Protein AF-A0A267DVV2-F1 (afdb_monomer_lite)

InterPro domains:
  IPR016187 C-type lectin fold [SSF56436] (43-127)

pLDDT: mean 76.71, std 17.03, range [26.08, 95.25]

Structure (mmCIF, N/CA/C/O backbone):
data_AF-A0A267DVV2-F1
#
_entry.id   AF-A0A267DVV2-F1
#
loop_
_atom_site.group_PDB
_atom_site.id
_atom_site.type_symbol
_atom_site.label_atom_id
_atom_site.label_alt_id
_atom_site.label_comp_id
_atom_site.label_asym_id
_atom_site.label_entity_id
_atom_site.label_seq_id
_atom_site.pdbx_PDB_ins_code
_atom_site.Cartn_x
_atom_site.Cartn_y
_atom_site.Cartn_z
_atom_site.occupancy
_atom_site.B_iso_or_equiv
_atom_site.auth_seq_id
_atom_site.auth_comp_id
_atom_site.auth_asym_id
_atom_site.auth_atom_id
_atom_site.pdbx_PDB_model_num
ATOM 1 N N . MET A 1 1 ? 58.846 15.904 -3.031 1.00 44.50 1 MET A N 1
ATOM 2 C CA . MET A 1 1 ? 57.639 16.297 -3.802 1.00 44.50 1 MET A CA 1
ATOM 3 C C . MET A 1 1 ? 57.512 15.562 -5.152 1.00 44.50 1 MET A C 1
ATOM 5 O O . MET A 1 1 ? 57.112 16.162 -6.137 1.00 44.50 1 MET A O 1
ATOM 9 N N . ALA A 1 2 ? 57.778 14.248 -5.209 1.00 34.03 2 ALA A N 1
ATOM 10 C CA . ALA A 1 2 ? 57.555 13.428 -6.416 1.00 34.03 2 ALA A CA 1
ATOM 11 C C . ALA A 1 2 ? 56.717 12.156 -6.153 1.00 34.03 2 ALA A C 1
ATOM 13 O O . ALA A 1 2 ? 56.188 11.567 -7.086 1.00 34.03 2 ALA A O 1
ATOM 14 N N . SER A 1 3 ? 56.510 11.773 -4.887 1.00 35.72 3 SER A N 1
ATOM 15 C CA . SER A 1 3 ? 55.808 10.529 -4.520 1.00 35.72 3 SER A CA 1
ATOM 16 C C . SER A 1 3 ? 54.272 10.660 -4.464 1.00 35.72 3 SER A C 1
ATOM 18 O O . SER A 1 3 ? 53.544 9.681 -4.557 1.00 35.72 3 SER A O 1
ATOM 20 N N . MET A 1 4 ? 53.743 11.887 -4.391 1.00 30.11 4 MET A N 1
ATOM 21 C CA . MET A 1 4 ? 52.300 12.133 -4.227 1.00 30.11 4 MET A CA 1
ATOM 22 C C . MET A 1 4 ? 51.539 12.239 -5.565 1.00 30.11 4 MET A C 1
ATOM 24 O O . MET A 1 4 ? 50.318 12.128 -5.593 1.00 30.11 4 MET A O 1
ATOM 28 N N . ARG A 1 5 ? 52.253 12.400 -6.693 1.00 34.22 5 ARG A N 1
ATOM 29 C CA . ARG A 1 5 ? 51.658 12.421 -8.044 1.00 34.22 5 ARG A CA 1
ATOM 30 C C . ARG A 1 5 ? 51.473 11.024 -8.652 1.00 34.22 5 ARG A C 1
ATOM 32 O O . ARG A 1 5 ? 50.568 10.858 -9.461 1.00 34.22 5 ARG A O 1
ATOM 39 N N . LEU A 1 6 ? 52.251 10.018 -8.234 1.00 32.50 6 LEU A N 1
ATOM 40 C CA . LEU A 1 6 ? 52.064 8.638 -8.710 1.00 32.50 6 LEU A CA 1
ATOM 41 C C . LEU A 1 6 ? 50.857 7.940 -8.060 1.00 32.50 6 LEU A C 1
ATOM 43 O O . LEU A 1 6 ? 50.183 7.162 -8.729 1.00 32.50 6 LEU A O 1
ATOM 47 N N . LEU A 1 7 ? 50.522 8.261 -6.803 1.00 32.09 7 LEU A N 1
ATOM 48 C CA . LEU A 1 7 ? 49.340 7.683 -6.149 1.00 32.09 7 LEU A CA 1
ATOM 49 C C . LEU A 1 7 ? 48.015 8.194 -6.743 1.00 32.09 7 LEU A C 1
ATOM 51 O O . LEU A 1 7 ? 47.062 7.428 -6.846 1.00 32.09 7 LEU A O 1
ATOM 55 N N . LEU A 1 8 ? 47.953 9.449 -7.203 1.00 31.69 8 LEU A N 1
ATOM 56 C CA . LEU A 1 8 ? 46.756 9.994 -7.864 1.00 31.69 8 LEU A CA 1
ATOM 57 C C . LEU A 1 8 ? 46.535 9.426 -9.278 1.00 31.69 8 LEU A C 1
ATOM 59 O O . LEU A 1 8 ? 45.392 9.291 -9.705 1.00 31.69 8 LEU A O 1
ATOM 63 N N . LEU A 1 9 ? 47.599 9.027 -9.981 1.00 32.06 9 LEU A N 1
ATOM 64 C CA . LEU A 1 9 ? 47.494 8.337 -11.274 1.00 32.06 9 LEU A CA 1
ATOM 65 C C . LEU A 1 9 ? 47.150 6.846 -11.114 1.00 32.06 9 LEU A C 1
ATOM 67 O O . LEU A 1 9 ? 46.405 6.309 -11.930 1.00 32.06 9 LEU A O 1
ATOM 71 N N . ALA A 1 10 ? 47.591 6.196 -10.031 1.00 29.75 10 ALA A N 1
ATOM 72 C CA . ALA A 1 10 ? 47.191 4.823 -9.713 1.00 29.75 10 ALA A CA 1
ATOM 73 C C . ALA A 1 10 ? 45.714 4.721 -9.274 1.00 29.75 10 ALA A C 1
ATOM 75 O O . ALA A 1 10 ? 45.024 3.780 -9.665 1.00 29.75 10 ALA A O 1
ATOM 76 N N . PHE A 1 11 ? 45.184 5.717 -8.552 1.00 30.03 11 PHE A N 1
ATOM 77 C CA . PHE A 1 11 ? 43.756 5.761 -8.200 1.00 30.03 11 PHE A CA 1
ATOM 78 C C . PHE A 1 11 ? 42.844 6.180 -9.366 1.00 30.03 11 PHE A C 1
ATOM 80 O O . PHE A 1 11 ? 41.713 5.702 -9.442 1.00 30.03 11 PHE A O 1
ATOM 87 N N . MET A 1 12 ? 43.323 6.986 -10.324 1.00 29.55 12 MET A N 1
ATOM 88 C CA . MET A 1 12 ? 42.566 7.262 -11.557 1.00 29.55 12 MET A CA 1
ATOM 89 C C . MET A 1 12 ? 42.614 6.107 -12.575 1.00 29.55 12 MET A C 1
ATOM 91 O O . MET A 1 12 ? 41.682 5.955 -13.359 1.00 29.55 12 MET A O 1
ATOM 95 N N . GLY A 1 13 ? 43.638 5.245 -12.526 1.00 26.59 13 GLY A N 1
ATOM 96 C CA . GLY A 1 13 ? 43.715 4.027 -13.344 1.00 26.59 13 GLY A CA 1
ATOM 97 C C . GLY A 1 13 ? 42.830 2.872 -12.851 1.00 26.59 13 GLY A C 1
ATOM 98 O O . GLY A 1 13 ? 42.337 2.095 -13.665 1.00 26.59 13 GLY A O 1
ATOM 99 N N . LEU A 1 14 ? 42.566 2.776 -11.542 1.00 27.45 14 LEU A N 1
ATOM 100 C CA . LEU A 1 14 ? 41.703 1.729 -10.968 1.00 27.45 14 LEU A CA 1
ATOM 101 C C . LEU A 1 14 ? 40.211 2.101 -10.893 1.00 27.45 14 LEU A C 1
ATOM 103 O O . LEU A 1 14 ? 39.373 1.204 -10.829 1.00 27.45 14 LEU A O 1
ATOM 107 N N . ALA A 1 15 ? 39.850 3.385 -10.984 1.00 27.53 15 ALA A N 1
ATOM 108 C CA . ALA A 1 15 ? 38.449 3.813 -11.091 1.00 27.53 15 ALA A CA 1
ATOM 109 C C . ALA A 1 15 ? 37.866 3.678 -12.518 1.00 27.53 15 ALA A C 1
ATOM 111 O O . ALA A 1 15 ? 36.651 3.737 -12.693 1.00 27.53 15 ALA A O 1
ATOM 112 N N . CYS A 1 16 ? 38.706 3.437 -13.533 1.00 27.11 16 CYS A N 1
ATOM 113 C CA . CYS A 1 16 ? 38.286 3.260 -14.930 1.00 27.11 16 CYS A CA 1
ATOM 114 C C . CYS A 1 16 ? 38.034 1.799 -15.351 1.00 27.11 16 CYS A C 1
ATOM 116 O O . CYS A 1 16 ? 37.677 1.560 -16.502 1.00 27.11 16 CYS A O 1
ATOM 118 N N . HIS A 1 17 ? 38.154 0.819 -14.447 1.00 26.33 17 HIS A N 1
ATOM 119 C CA . HIS A 1 17 ? 37.992 -0.606 -14.783 1.00 26.33 17 HIS A CA 1
ATOM 120 C C . HIS A 1 17 ? 36.815 -1.332 -14.112 1.00 26.33 17 HIS A C 1
ATOM 122 O O . HIS A 1 17 ? 36.751 -2.559 -14.141 1.00 26.33 17 HIS A O 1
ATOM 128 N N . LEU A 1 18 ? 35.814 -0.600 -13.615 1.00 28.02 18 LEU A N 1
ATOM 129 C CA . LEU A 1 18 ? 34.524 -1.183 -13.211 1.00 28.02 18 LEU A CA 1
ATOM 130 C C . LEU A 1 18 ? 33.307 -0.567 -13.919 1.00 28.02 18 LEU A C 1
ATOM 132 O O . LEU A 1 18 ? 32.179 -0.741 -13.472 1.00 28.02 18 LEU A O 1
ATOM 136 N N . VAL A 1 19 ? 33.495 0.031 -15.101 1.00 31.83 19 VAL A N 1
ATOM 137 C CA . VAL A 1 19 ? 32.440 0.004 -16.131 1.00 31.83 19 VAL A CA 1
ATOM 138 C C . VAL A 1 19 ? 32.555 -1.349 -16.828 1.00 31.83 19 VAL A C 1
ATOM 140 O O . VAL A 1 19 ? 33.093 -1.475 -17.926 1.00 31.83 19 VAL A O 1
ATOM 143 N N . ARG A 1 20 ? 32.132 -2.411 -16.136 1.00 31.78 20 ARG A N 1
ATOM 144 C CA . ARG A 1 20 ? 31.972 -3.722 -16.760 1.00 31.78 20 ARG A CA 1
ATOM 145 C C . ARG A 1 20 ? 30.862 -3.577 -17.803 1.00 31.78 20 ARG A C 1
ATOM 147 O O . ARG A 1 20 ? 29.699 -3.489 -17.443 1.00 31.78 20 ARG A O 1
ATOM 154 N N . ALA A 1 21 ? 31.288 -3.464 -19.061 1.00 33.81 21 ALA A N 1
ATOM 155 C CA . ALA A 1 21 ? 30.552 -3.656 -20.308 1.00 33.81 21 ALA A CA 1
ATOM 156 C C . ALA A 1 21 ? 29.060 -3.272 -20.287 1.00 33.81 21 ALA A C 1
ATOM 158 O O . ALA A 1 21 ? 28.194 -4.065 -19.930 1.00 33.81 21 ALA A O 1
ATOM 159 N N . ALA A 1 22 ? 28.759 -2.085 -20.808 1.00 39.34 22 ALA A N 1
ATOM 160 C CA . ALA A 1 22 ? 27.415 -1.628 -21.151 1.00 39.34 22 ALA A CA 1
ATOM 161 C C . ALA A 1 22 ? 26.752 -2.412 -22.321 1.00 39.34 22 ALA A C 1
ATOM 163 O O . ALA A 1 22 ? 26.030 -1.805 -23.106 1.00 39.34 22 ALA A O 1
ATOM 164 N N . SER A 1 23 ? 27.010 -3.717 -22.510 1.00 49.44 23 SER A N 1
ATOM 165 C CA . SER A 1 23 ? 26.750 -4.371 -23.809 1.00 49.44 23 SER A CA 1
ATOM 166 C C . SER A 1 23 ? 26.154 -5.784 -23.833 1.00 49.44 23 SER A C 1
ATOM 168 O O . SER A 1 23 ? 25.870 -6.238 -24.934 1.00 49.44 23 SER A O 1
ATOM 170 N N . SER A 1 24 ? 25.937 -6.505 -22.722 1.00 57.28 24 SER A N 1
ATOM 171 C CA . SER A 1 24 ? 25.270 -7.831 -22.809 1.00 57.28 24 SER A CA 1
ATOM 172 C C . SER A 1 24 ? 23.741 -7.762 -22.727 1.00 57.28 24 SER A C 1
ATOM 174 O O . SER A 1 24 ? 23.053 -8.609 -23.294 1.00 57.28 24 SER A O 1
ATOM 176 N N . SER A 1 25 ? 23.214 -6.746 -22.044 1.00 69.56 25 SER A N 1
ATOM 177 C CA . SER A 1 25 ? 21.783 -6.590 -21.755 1.00 69.56 25 SER A CA 1
ATOM 178 C C . SER A 1 25 ? 21.003 -5.972 -22.914 1.00 69.56 25 SER A C 1
ATOM 180 O O . SER A 1 25 ? 19.873 -6.368 -23.190 1.00 69.56 25 SER A O 1
ATOM 182 N N . CYS A 1 26 ? 21.618 -4.996 -23.586 1.00 79.81 26 CYS A N 1
ATOM 183 C CA . CYS A 1 26 ? 21.027 -4.252 -24.691 1.00 79.81 26 CYS A CA 1
ATOM 184 C C . CYS A 1 26 ? 21.360 -4.890 -26.036 1.00 79.81 26 CYS A C 1
ATOM 186 O O . CYS A 1 26 ? 22.503 -5.271 -26.281 1.00 79.81 26 CYS A O 1
ATOM 188 N N . LEU A 1 27 ? 20.398 -4.866 -26.956 1.00 84.88 27 LEU A N 1
ATOM 189 C CA . LEU A 1 27 ? 20.648 -5.182 -28.361 1.00 84.88 27 LEU A CA 1
ATOM 190 C C . LEU A 1 27 ? 21.655 -4.204 -28.953 1.00 84.88 27 LEU A C 1
ATOM 192 O O . LEU A 1 27 ? 21.537 -3.003 -28.717 1.00 84.88 27 LEU A O 1
ATOM 196 N N . SER A 1 28 ? 22.611 -4.694 -29.746 1.00 85.75 28 SER A N 1
ATOM 197 C CA . SER A 1 28 ? 23.637 -3.848 -30.373 1.00 85.75 28 SER A CA 1
ATOM 198 C C . SER A 1 28 ? 23.001 -2.677 -31.124 1.00 85.75 28 SER A C 1
ATOM 200 O O . SER A 1 28 ? 22.015 -2.872 -31.833 1.00 85.75 28 SER A O 1
ATOM 202 N N . ALA A 1 29 ? 23.532 -1.466 -30.951 1.00 87.31 29 ALA A N 1
ATOM 203 C CA . ALA A 1 29 ? 23.046 -0.281 -31.651 1.00 87.31 29 ALA A CA 1
ATOM 204 C C . ALA A 1 29 ? 23.355 -0.361 -33.153 1.00 87.31 29 ALA A C 1
ATOM 206 O O . ALA A 1 29 ? 24.422 -0.834 -33.550 1.00 87.31 29 ALA A O 1
ATOM 207 N N . SER A 1 30 ? 22.442 0.140 -33.984 1.00 88.25 30 SER A N 1
ATOM 208 C CA . SER A 1 30 ? 22.690 0.300 -35.420 1.00 88.25 30 SER A CA 1
ATOM 209 C C . SER A 1 30 ? 23.811 1.317 -35.689 1.00 88.25 30 SER A C 1
ATOM 211 O O . SER A 1 30 ? 24.058 2.201 -34.862 1.00 88.25 30 SER A O 1
ATOM 213 N N . PRO A 1 31 ? 24.482 1.273 -36.856 1.00 86.75 31 PRO A N 1
ATOM 214 C CA . PRO A 1 31 ? 25.473 2.283 -37.223 1.00 86.75 31 PRO A CA 1
ATOM 215 C C . PRO A 1 31 ? 24.934 3.718 -37.082 1.00 86.75 31 PRO A C 1
ATOM 217 O O . PRO A 1 31 ? 23.838 4.041 -37.538 1.00 86.75 31 PRO A O 1
ATOM 220 N N . GLY A 1 32 ? 25.703 4.594 -36.428 1.00 86.06 32 GLY A N 1
ATOM 221 C CA . GLY A 1 32 ? 25.296 5.979 -36.138 1.00 86.06 32 GLY A CA 1
ATOM 222 C C . GLY A 1 32 ? 24.451 6.157 -34.869 1.00 86.06 32 GLY A C 1
ATOM 223 O O . GLY A 1 32 ? 24.122 7.292 -34.511 1.00 86.06 32 GLY A O 1
ATOM 224 N N . TRP A 1 33 ? 24.144 5.071 -34.158 1.00 88.31 33 TRP A N 1
ATOM 225 C CA . TRP A 1 33 ? 23.486 5.094 -32.857 1.00 88.31 33 TRP A CA 1
ATOM 226 C C . TRP A 1 33 ? 24.456 4.771 -31.723 1.00 88.31 33 TRP A C 1
ATOM 228 O O . TRP A 1 33 ? 25.459 4.079 -31.881 1.00 88.31 33 TRP A O 1
ATOM 238 N N . GLN A 1 34 ? 24.138 5.311 -30.557 1.00 87.75 34 GLN A N 1
ATOM 239 C CA . GLN A 1 34 ? 24.759 5.013 -29.280 1.00 87.75 34 GLN A CA 1
ATOM 240 C C . GLN A 1 34 ? 23.682 4.468 -28.347 1.00 87.75 34 GLN A C 1
ATOM 242 O O . GLN A 1 34 ? 22.496 4.760 -28.507 1.00 87.75 34 GLN A O 1
ATOM 247 N N . MET A 1 35 ? 24.108 3.669 -27.377 1.00 87.00 35 MET A N 1
ATOM 248 C CA . MET A 1 35 ? 23.226 2.938 -26.476 1.00 87.00 35 MET A CA 1
ATOM 249 C C . MET A 1 35 ? 23.688 3.078 -25.037 1.00 87.00 35 MET A C 1
ATOM 251 O O . MET A 1 35 ? 24.884 3.200 -24.760 1.00 87.00 35 MET A O 1
ATOM 255 N N . ARG A 1 36 ? 22.730 3.024 -24.119 1.00 86.38 36 ARG A N 1
ATOM 256 C CA . ARG A 1 36 ? 22.996 3.020 -22.689 1.00 86.38 36 ARG A CA 1
ATOM 257 C C . ARG A 1 36 ? 21.939 2.223 -21.945 1.00 86.38 36 ARG A C 1
ATOM 259 O O . ARG A 1 36 ? 20.755 2.514 -22.072 1.00 86.38 36 ARG A O 1
ATOM 266 N N . TYR A 1 37 ? 22.385 1.273 -21.133 1.00 84.56 37 TYR A N 1
ATOM 267 C CA . TYR A 1 37 ? 21.513 0.555 -20.214 1.00 84.56 37 TYR A CA 1
ATOM 268 C C . TYR A 1 37 ? 21.270 1.376 -18.943 1.00 84.56 37 TYR A C 1
ATOM 270 O O . TYR A 1 37 ? 22.218 1.914 -18.366 1.00 84.56 37 TYR A O 1
ATOM 278 N N . GLU A 1 38 ? 20.013 1.465 -18.516 1.00 84.38 38 GLU A N 1
ATOM 279 C CA . GLU A 1 38 ? 19.610 2.035 -17.233 1.00 84.38 38 GLU A CA 1
ATOM 280 C C . GLU A 1 38 ? 19.077 0.916 -16.334 1.00 84.38 38 GLU A C 1
ATOM 282 O O . GLU A 1 38 ? 17.924 0.494 -16.447 1.00 84.38 38 GLU A O 1
ATOM 287 N N . GLN A 1 39 ? 19.942 0.419 -15.448 1.00 77.44 39 GLN A N 1
ATOM 288 C CA . GLN A 1 39 ? 19.675 -0.751 -14.610 1.00 77.44 39 GLN A CA 1
ATOM 289 C C . GLN A 1 39 ? 18.493 -0.542 -13.654 1.00 77.44 39 GLN A C 1
ATOM 291 O O . GLN A 1 39 ? 17.799 -1.498 -13.305 1.00 77.44 39 GLN A O 1
ATOM 296 N N . ASP A 1 40 ? 18.245 0.699 -13.232 1.00 76.81 40 ASP A N 1
ATOM 297 C CA . ASP A 1 40 ? 17.151 1.009 -12.311 1.00 76.81 40 ASP A CA 1
ATOM 298 C C . ASP A 1 40 ? 15.773 0.964 -12.969 1.00 76.81 40 ASP A C 1
ATOM 300 O O . ASP A 1 40 ? 14.770 0.757 -12.288 1.00 76.81 40 ASP A O 1
ATOM 304 N N . LEU A 1 41 ? 15.729 1.122 -14.290 1.00 79.31 41 LEU A N 1
ATOM 305 C CA . LEU A 1 41 ? 14.508 1.039 -15.086 1.00 79.31 41 LEU A CA 1
ATOM 306 C C . LEU A 1 41 ? 14.396 -0.294 -15.839 1.00 79.31 41 LEU A C 1
ATOM 308 O O . LEU A 1 41 ? 13.299 -0.678 -16.243 1.00 79.31 41 LEU A O 1
ATOM 312 N N . GLY A 1 42 ? 15.517 -0.996 -16.035 1.00 82.06 42 GLY A N 1
ATOM 313 C CA . GLY A 1 42 ? 15.583 -2.193 -16.871 1.00 82.06 42 GLY A CA 1
ATOM 314 C C . GLY A 1 42 ? 15.352 -1.894 -18.349 1.00 82.06 42 GLY A C 1
ATOM 315 O O . GLY A 1 42 ? 14.754 -2.703 -19.054 1.00 82.06 42 GLY A O 1
ATOM 316 N N . VAL A 1 43 ? 15.786 -0.721 -18.813 1.00 86.75 43 VAL A N 1
ATOM 317 C CA . VAL A 1 43 ? 15.586 -0.273 -20.197 1.00 86.75 43 VAL A CA 1
ATOM 318 C C . VAL A 1 43 ? 16.900 0.148 -20.836 1.00 86.75 43 VAL A C 1
ATOM 320 O O . VAL A 1 43 ? 17.831 0.605 -20.168 1.00 86.75 43 VAL A O 1
ATOM 323 N N . CYS A 1 44 ? 16.965 0.019 -22.154 1.00 88.75 44 CYS A N 1
ATOM 324 C CA . CYS A 1 44 ? 18.055 0.533 -22.968 1.00 88.75 44 CYS A CA 1
ATOM 325 C C . CYS A 1 44 ? 17.602 1.796 -23.691 1.00 88.75 44 CYS A C 1
ATOM 327 O O . CYS A 1 44 ? 16.619 1.777 -24.429 1.00 88.75 44 CYS A O 1
ATOM 329 N N . HIS A 1 45 ? 18.351 2.879 -23.513 1.00 90.38 45 HIS A N 1
ATOM 330 C CA . HIS A 1 45 ? 18.158 4.112 -24.258 1.00 90.38 45 HIS A CA 1
ATOM 331 C C . HIS A 1 45 ? 19.086 4.145 -25.465 1.00 90.38 45 HIS A C 1
ATOM 333 O O . HIS A 1 45 ? 20.302 3.994 -25.319 1.00 90.38 45 HIS A O 1
ATOM 339 N N . TYR A 1 46 ? 18.517 4.404 -26.637 1.00 90.75 46 TYR A N 1
ATOM 340 C CA . TYR A 1 46 ? 19.238 4.593 -27.886 1.00 90.75 46 TYR A CA 1
ATOM 341 C C . TYR A 1 46 ? 19.103 6.037 -28.343 1.00 90.75 46 TYR A C 1
ATOM 343 O O . TYR A 1 46 ? 18.018 6.622 -28.350 1.00 90.75 46 TYR A O 1
ATOM 351 N N . PHE A 1 47 ? 20.225 6.621 -28.733 1.00 88.88 47 PHE A N 1
ATOM 352 C CA . PHE A 1 47 ? 20.293 7.999 -29.192 1.00 88.88 47 PHE A CA 1
ATOM 353 C C . PHE A 1 47 ? 21.316 8.140 -30.310 1.00 88.88 47 PHE A C 1
ATOM 355 O O . PHE A 1 47 ? 22.292 7.397 -30.397 1.00 88.88 47 PHE A O 1
ATOM 362 N N . ARG A 1 48 ? 21.102 9.120 -31.185 1.00 86.62 48 ARG A N 1
ATOM 363 C CA . ARG A 1 48 ? 22.013 9.400 -32.298 1.00 86.62 48 ARG A CA 1
ATOM 364 C C . ARG A 1 48 ? 23.372 9.876 -31.781 1.00 86.62 48 ARG A C 1
ATOM 366 O O . ARG A 1 48 ? 23.452 10.700 -30.858 1.00 86.62 48 ARG A O 1
ATOM 373 N N . ALA A 1 49 ? 24.442 9.384 -32.406 1.00 81.31 49 ALA A N 1
ATOM 374 C CA . ALA A 1 49 ? 25.805 9.801 -32.095 1.00 81.31 49 ALA A CA 1
ATOM 375 C C 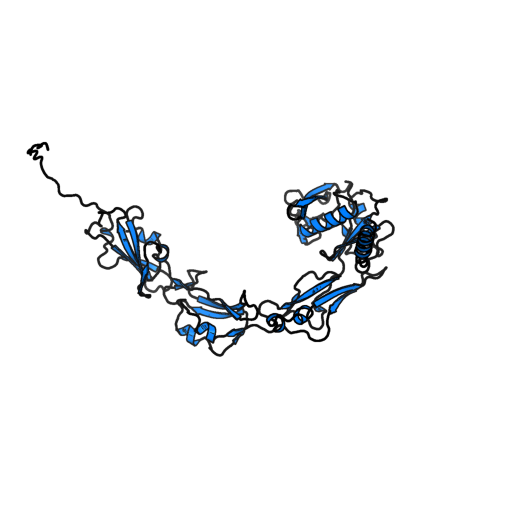. ALA A 1 49 ? 25.958 11.320 -32.264 1.00 81.31 49 ALA A C 1
ATOM 377 O O . ALA A 1 49 ? 25.321 11.904 -33.142 1.00 81.31 49 ALA A O 1
ATOM 378 N N . ALA A 1 50 ? 26.808 11.956 -31.450 1.00 75.19 50 ALA A N 1
ATOM 379 C CA . ALA A 1 50 ? 26.904 13.417 -31.327 1.00 75.19 50 ALA A CA 1
ATOM 380 C C . ALA A 1 50 ? 26.971 14.177 -32.669 1.00 75.19 50 ALA A C 1
ATOM 382 O O . ALA A 1 50 ? 26.244 15.150 -32.840 1.00 75.19 50 ALA A O 1
ATOM 383 N N . GLY A 1 51 ? 27.754 13.695 -33.642 1.00 68.06 51 GLY A N 1
ATOM 384 C CA . GLY A 1 51 ? 27.887 14.315 -34.972 1.00 68.06 51 GLY A CA 1
ATOM 385 C C . GLY A 1 51 ? 26.712 14.091 -35.937 1.00 68.06 51 GLY A C 1
ATOM 386 O O . GLY A 1 51 ? 26.748 14.568 -37.063 1.00 68.06 51 GLY A O 1
ATOM 387 N N . SER A 1 52 ? 25.682 13.354 -35.521 1.00 72.75 52 SER A N 1
ATOM 388 C CA . SER A 1 52 ? 24.537 12.940 -36.348 1.00 72.75 52 SER A CA 1
ATOM 389 C C . SER A 1 52 ? 23.182 13.223 -35.687 1.00 72.75 52 SER A C 1
ATOM 391 O O . SER A 1 52 ? 22.149 12.682 -36.100 1.00 72.75 52 SER A O 1
ATOM 393 N N . ARG A 1 53 ? 23.189 14.045 -34.628 1.00 79.88 53 ARG A N 1
ATOM 394 C CA . ARG A 1 53 ? 21.987 14.469 -33.909 1.00 79.88 53 ARG A CA 1
ATOM 395 C C . ARG A 1 53 ? 21.222 15.466 -34.760 1.00 79.88 53 ARG A C 1
ATOM 397 O O . ARG A 1 53 ? 21.728 16.533 -35.084 1.00 79.88 53 ARG A O 1
ATOM 404 N N . GLN A 1 54 ? 19.996 15.105 -35.098 1.00 83.06 54 GLN A N 1
ATOM 405 C CA . GLN A 1 54 ? 19.077 15.945 -35.847 1.00 83.06 54 GLN A CA 1
ATOM 406 C C . GLN A 1 54 ? 17.739 15.961 -35.121 1.00 83.06 54 GLN A C 1
ATOM 408 O O . GLN A 1 54 ? 17.332 14.958 -34.528 1.00 83.06 54 GLN A O 1
ATOM 413 N N . GLN A 1 55 ? 17.079 17.113 -35.162 1.00 89.62 55 GLN A N 1
ATOM 414 C CA . GLN A 1 55 ? 15.689 17.212 -34.757 1.00 89.62 55 GLN A CA 1
ATOM 415 C C . GLN A 1 55 ? 14.816 16.897 -35.962 1.00 89.62 55 GLN A C 1
ATOM 417 O O . GLN A 1 55 ? 15.053 17.410 -37.054 1.00 89.62 55 GLN A O 1
ATOM 422 N N . VAL A 1 56 ? 13.822 16.046 -35.754 1.00 93.19 56 VAL A N 1
ATOM 423 C CA . VAL A 1 56 ? 12.944 15.548 -36.814 1.00 93.19 56 VAL A CA 1
ATOM 424 C C . VAL A 1 56 ? 11.488 15.648 -36.384 1.00 93.19 56 VAL A C 1
ATOM 426 O O . VAL A 1 56 ? 11.197 15.859 -35.203 1.00 93.19 56 VAL A O 1
ATOM 429 N N . ASN A 1 57 ? 10.573 15.530 -37.342 1.00 95.25 57 ASN A N 1
ATOM 430 C CA . ASN A 1 57 ? 9.145 15.441 -37.051 1.00 95.25 57 ASN A CA 1
ATOM 431 C C . ASN A 1 57 ? 8.803 14.119 -36.334 1.00 95.25 57 ASN A C 1
ATOM 433 O O . ASN A 1 57 ? 9.637 13.213 -36.235 1.00 95.25 57 ASN A O 1
ATOM 437 N N . PHE A 1 58 ? 7.583 14.021 -35.808 1.00 93.69 58 PHE A N 1
ATOM 438 C CA . PHE A 1 58 ? 7.185 12.899 -34.956 1.00 93.69 58 PHE A CA 1
ATOM 439 C C . PHE A 1 58 ? 7.243 11.543 -35.679 1.00 93.69 58 PHE A C 1
ATOM 441 O O . PHE A 1 58 ? 7.842 10.598 -35.172 1.00 93.69 58 PHE A O 1
ATOM 448 N N . SER A 1 59 ? 6.704 11.460 -36.898 1.00 93.00 59 SER A N 1
ATOM 449 C CA . SER A 1 59 ? 6.676 10.210 -37.672 1.00 93.00 59 SER A CA 1
ATOM 450 C C . SER A 1 59 ? 8.076 9.706 -38.031 1.00 93.00 59 SER A C 1
ATOM 452 O O . SER A 1 59 ? 8.343 8.505 -37.975 1.00 93.00 59 SER A O 1
ATOM 454 N N . THR A 1 60 ? 9.003 10.617 -38.343 1.00 94.75 60 THR A N 1
ATOM 455 C CA . THR A 1 60 ? 10.409 10.261 -38.578 1.00 94.75 60 THR A CA 1
ATOM 456 C C . THR A 1 60 ? 11.066 9.776 -37.290 1.00 94.75 60 THR A C 1
ATOM 458 O O . THR A 1 60 ? 11.801 8.795 -37.330 1.00 94.75 60 THR A O 1
ATOM 461 N N . ALA A 1 61 ? 10.781 10.412 -36.148 1.00 93.25 61 ALA A N 1
ATOM 462 C CA . ALA A 1 61 ? 11.297 9.981 -34.850 1.00 93.25 61 ALA A CA 1
ATOM 463 C C . ALA A 1 61 ? 10.841 8.553 -34.498 1.00 93.25 61 ALA A C 1
ATOM 465 O O . ALA A 1 61 ? 11.659 7.727 -34.092 1.00 93.25 61 ALA A O 1
ATOM 466 N N . GLU A 1 62 ? 9.561 8.234 -34.712 1.00 92.19 62 GLU A N 1
ATOM 467 C CA . GLU A 1 62 ? 9.029 6.880 -34.513 1.00 92.19 62 GLU A CA 1
ATOM 468 C C . GLU A 1 62 ? 9.677 5.862 -35.453 1.00 92.19 62 GLU A C 1
ATOM 470 O O . GLU A 1 62 ? 10.082 4.784 -35.013 1.00 92.19 62 GLU A O 1
ATOM 475 N N . SER A 1 63 ? 9.815 6.205 -36.739 1.00 91.56 63 SER A N 1
ATOM 476 C CA . SER A 1 63 ? 10.491 5.347 -37.716 1.00 91.56 63 SER A CA 1
ATOM 477 C C . SER A 1 63 ? 11.941 5.087 -37.315 1.00 91.56 63 SER A C 1
ATOM 479 O O . SER A 1 63 ? 12.393 3.949 -37.345 1.00 91.56 63 SER A O 1
ATOM 481 N N . TRP A 1 64 ? 12.661 6.120 -36.881 1.00 91.81 64 TRP A N 1
ATOM 482 C CA . TRP A 1 64 ? 14.049 6.008 -36.441 1.00 91.81 64 TRP A CA 1
ATOM 483 C C . TRP A 1 64 ? 14.212 5.078 -35.246 1.00 91.81 64 TRP A C 1
ATOM 485 O O . TRP A 1 64 ? 15.203 4.352 -35.181 1.00 91.81 64 TRP A O 1
ATOM 495 N N . CYS A 1 65 ? 13.243 5.046 -34.330 1.00 92.44 65 CYS A N 1
ATOM 496 C CA . CYS A 1 65 ? 13.288 4.100 -33.223 1.00 92.44 65 CYS A CA 1
ATOM 497 C C . CYS A 1 65 ? 13.169 2.646 -33.663 1.00 92.44 65 CYS A C 1
ATOM 499 O O . CYS A 1 65 ? 13.821 1.798 -33.062 1.00 92.44 65 CYS A O 1
ATOM 501 N N . ARG A 1 66 ? 12.447 2.346 -34.746 1.00 89.94 66 ARG A N 1
ATOM 502 C CA . ARG A 1 66 ? 12.359 0.976 -35.283 1.00 89.94 66 ARG A CA 1
ATOM 503 C C . ARG A 1 66 ? 13.679 0.468 -35.870 1.00 89.94 66 ARG A C 1
ATOM 505 O O . ARG A 1 66 ? 13.868 -0.747 -35.936 1.00 89.94 66 ARG A O 1
ATOM 512 N N . ASP A 1 67 ? 14.584 1.387 -36.212 1.00 88.44 67 ASP A N 1
ATOM 513 C CA . ASP A 1 67 ? 15.888 1.118 -36.831 1.00 88.44 67 ASP A CA 1
ATOM 514 C C . ASP A 1 67 ? 17.077 1.378 -35.886 1.00 88.44 67 ASP A C 1
ATOM 516 O O . ASP A 1 67 ? 18.242 1.253 -36.277 1.00 88.44 67 ASP A O 1
ATOM 520 N N . ALA A 1 68 ? 16.819 1.759 -34.631 1.00 89.50 68 ALA A N 1
ATOM 521 C CA . ALA A 1 68 ? 17.861 2.165 -33.687 1.00 89.50 68 ALA A CA 1
ATOM 522 C C . ALA A 1 68 ? 18.756 1.002 -33.215 1.00 89.50 68 ALA A C 1
ATOM 524 O O . ALA A 1 68 ? 19.870 1.229 -32.728 1.00 89.50 68 ALA A O 1
ATOM 525 N N . THR A 1 69 ? 18.296 -0.241 -33.377 1.00 87.75 69 THR A N 1
ATOM 526 C CA . THR A 1 69 ? 19.021 -1.454 -32.977 1.00 87.75 69 THR A CA 1
ATOM 527 C C . THR A 1 69 ? 19.323 -2.357 -34.168 1.00 87.75 69 THR A C 1
ATOM 529 O O . THR A 1 69 ? 18.638 -2.316 -35.186 1.00 87.75 69 THR A O 1
ATOM 532 N N . SER A 1 70 ? 20.306 -3.235 -33.982 1.00 80.38 70 SER A N 1
ATOM 533 C CA . SER A 1 70 ? 20.678 -4.340 -34.876 1.00 80.38 70 SER A CA 1
ATOM 534 C C . SER A 1 70 ? 19.517 -5.256 -35.279 1.00 80.38 70 SER A C 1
ATOM 536 O O . SER A 1 70 ? 19.608 -5.917 -36.312 1.00 80.38 70 SER A O 1
ATOM 538 N N . VAL A 1 71 ? 18.427 -5.287 -34.506 1.00 80.94 71 VAL A N 1
ATOM 539 C CA . VAL A 1 71 ? 17.188 -5.983 -34.861 1.00 80.94 71 VAL A CA 1
ATOM 540 C C . VAL A 1 71 ? 16.144 -4.946 -35.281 1.00 80.94 71 VAL A C 1
ATOM 542 O O . VAL A 1 71 ? 15.701 -4.122 -34.479 1.00 80.94 71 VAL A O 1
ATOM 545 N N . SER A 1 72 ? 15.747 -4.989 -36.551 1.00 75.00 72 SER A N 1
ATOM 546 C CA . SER A 1 72 ? 14.746 -4.081 -37.121 1.00 75.00 72 SER A CA 1
ATOM 547 C C . SER A 1 72 ? 13.324 -4.440 -36.683 1.00 75.00 72 SER A C 1
ATOM 549 O O . SER A 1 72 ? 12.996 -5.623 -36.583 1.00 75.00 72 SER A O 1
ATOM 551 N N . ASN A 1 73 ? 12.451 -3.435 -36.544 1.00 76.06 73 ASN A N 1
ATOM 552 C CA . ASN A 1 73 ? 11.009 -3.602 -36.285 1.00 76.06 73 ASN A CA 1
ATOM 553 C C . ASN A 1 73 ? 10.664 -4.357 -34.988 1.00 76.06 73 ASN A C 1
ATOM 555 O O . ASN A 1 73 ? 9.675 -5.090 -34.921 1.00 76.06 73 ASN A O 1
ATOM 559 N N . LEU A 1 74 ? 11.455 -4.162 -33.934 1.00 81.38 74 LEU A N 1
ATOM 560 C CA . LEU A 1 74 ? 11.115 -4.666 -32.605 1.00 81.38 74 LEU A CA 1
ATOM 561 C C . LEU A 1 74 ? 9.823 -4.016 -32.100 1.00 81.38 74 LEU A C 1
ATOM 563 O O . LEU A 1 74 ? 9.733 -2.800 -31.999 1.00 81.38 74 LEU A O 1
ATOM 567 N N . ALA A 1 75 ? 8.834 -4.814 -31.704 1.00 77.25 75 ALA A N 1
ATOM 568 C CA . ALA A 1 75 ? 7.600 -4.272 -31.129 1.00 77.25 75 ALA A CA 1
ATOM 569 C C . ALA A 1 75 ? 7.822 -3.565 -29.775 1.00 77.25 75 ALA A C 1
ATOM 571 O O . ALA A 1 75 ? 7.023 -2.721 -29.381 1.00 77.25 75 ALA A O 1
ATOM 572 N N . SER A 1 76 ? 8.896 -3.907 -29.056 1.00 82.62 76 SER A N 1
ATOM 573 C CA . SER A 1 76 ? 9.223 -3.354 -27.737 1.00 82.62 76 SER A CA 1
ATOM 574 C C . SER A 1 76 ? 10.110 -2.106 -27.774 1.00 82.62 76 SER A C 1
ATOM 576 O O . SER A 1 76 ? 10.362 -1.539 -26.709 1.00 82.62 76 SER A O 1
ATOM 578 N N . ILE A 1 77 ? 10.583 -1.666 -28.953 1.00 90.12 77 ILE A N 1
ATOM 579 C CA . ILE A 1 77 ? 11.279 -0.379 -29.081 1.00 90.12 77 ILE A CA 1
ATOM 580 C C . ILE A 1 77 ? 10.288 0.737 -29.403 1.00 90.12 77 ILE A C 1
ATOM 582 O O . ILE A 1 77 ? 9.423 0.606 -30.267 1.00 90.12 77 ILE A O 1
ATOM 586 N N . ARG A 1 78 ? 10.424 1.851 -28.693 1.00 92.31 78 ARG A N 1
ATOM 587 C CA . ARG A 1 78 ? 9.510 2.994 -28.751 1.00 92.31 78 ARG A CA 1
ATOM 588 C C . ARG A 1 78 ? 10.263 4.300 -28.546 1.00 92.31 78 ARG A C 1
ATOM 590 O O . ARG A 1 78 ? 11.449 4.294 -28.228 1.00 92.31 78 ARG A O 1
ATOM 597 N N . LEU A 1 79 ? 9.571 5.424 -28.696 1.00 93.75 79 LEU A N 1
ATOM 598 C CA . LEU A 1 79 ? 10.036 6.687 -28.124 1.00 93.75 79 LEU A CA 1
ATOM 599 C C . LEU A 1 79 ? 10.059 6.593 -26.590 1.00 93.75 79 LEU A C 1
ATOM 601 O O . LEU A 1 79 ? 9.381 5.755 -25.999 1.00 93.75 79 LEU A O 1
ATOM 605 N N . VAL A 1 80 ? 10.847 7.448 -25.943 1.00 92.00 80 VAL A N 1
ATOM 606 C CA . VAL A 1 80 ? 11.033 7.402 -24.486 1.00 92.00 80 VAL A CA 1
ATOM 607 C C . VAL A 1 80 ? 9.719 7.563 -23.707 1.00 92.00 80 VAL A C 1
ATOM 609 O O . VAL A 1 80 ? 8.871 8.402 -24.047 1.00 92.00 80 VAL A O 1
ATOM 612 N N . ARG A 1 81 ? 9.566 6.783 -22.628 1.00 91.12 81 ARG A N 1
ATOM 613 C CA . ARG A 1 81 ? 8.404 6.822 -21.732 1.00 91.12 81 ARG A CA 1
ATOM 614 C C . ARG A 1 81 ? 8.777 7.478 -20.404 1.00 91.12 81 ARG A C 1
ATOM 616 O O . ARG A 1 81 ? 9.657 7.021 -19.684 1.00 91.12 81 ARG A O 1
ATOM 623 N N . LEU A 1 82 ? 8.063 8.544 -20.044 1.00 89.75 82 LEU A N 1
ATOM 624 C CA . LEU A 1 82 ? 8.390 9.403 -18.893 1.00 89.75 82 LEU A CA 1
ATOM 625 C C . LEU A 1 82 ? 7.222 9.506 -17.902 1.00 89.75 82 LEU A C 1
ATOM 627 O O . LEU A 1 82 ? 6.851 10.592 -17.443 1.00 89.75 82 LEU A O 1
ATOM 631 N N . SER A 1 83 ? 6.628 8.353 -17.599 1.00 87.62 83 SER A N 1
ATOM 632 C CA . SER A 1 83 ? 5.398 8.228 -16.813 1.00 87.62 83 SER A CA 1
ATOM 633 C C . SER A 1 83 ? 5.578 8.444 -15.309 1.00 87.62 83 SER A C 1
ATOM 635 O O . SER A 1 83 ? 4.612 8.788 -14.636 1.00 87.62 83 SER A O 1
ATOM 637 N N . THR A 1 84 ? 6.799 8.293 -14.783 1.00 86.62 84 THR A N 1
ATOM 638 C CA . THR A 1 84 ? 7.117 8.510 -13.363 1.00 86.62 84 THR A CA 1
ATOM 639 C C . THR A 1 84 ? 8.244 9.525 -13.175 1.00 86.62 84 THR A C 1
ATOM 641 O O . THR A 1 84 ? 9.091 9.715 -14.052 1.00 86.62 84 THR A O 1
ATOM 644 N N . ASP A 1 85 ? 8.310 10.151 -11.998 1.00 83.00 85 ASP A N 1
ATOM 645 C CA . ASP A 1 85 ? 9.390 11.091 -11.661 1.00 83.00 85 ASP A CA 1
ATOM 646 C C . ASP A 1 85 ? 10.770 10.421 -11.629 1.00 83.00 85 ASP A C 1
ATOM 648 O O . ASP A 1 85 ? 11.777 11.032 -12.003 1.00 83.00 85 ASP A O 1
ATOM 652 N N . GLN A 1 86 ? 10.823 9.140 -11.251 1.00 83.69 86 GLN A N 1
ATOM 653 C CA . GLN A 1 86 ? 12.049 8.349 -11.311 1.00 83.69 86 GLN A CA 1
ATOM 654 C C . GLN A 1 86 ? 12.523 8.170 -12.761 1.00 83.69 86 GLN A C 1
ATOM 656 O O . GLN A 1 86 ? 13.696 8.412 -13.043 1.00 83.69 86 GLN A O 1
ATOM 661 N N . GLN A 1 87 ? 11.618 7.830 -13.691 1.00 86.50 87 GLN A N 1
ATOM 662 C CA . GLN A 1 87 ? 11.942 7.735 -15.121 1.00 86.50 87 GLN A CA 1
ATOM 663 C C . GLN A 1 87 ? 12.473 9.066 -15.661 1.00 86.50 87 GLN A C 1
ATOM 665 O O . GLN A 1 87 ? 13.542 9.100 -16.268 1.00 86.50 87 GLN A O 1
ATOM 670 N N . ARG A 1 88 ? 11.787 10.180 -15.371 1.00 87.19 88 ARG A N 1
ATOM 671 C CA . ARG A 1 88 ? 12.219 11.533 -15.778 1.00 87.19 88 ARG A CA 1
ATOM 672 C C . ARG A 1 88 ? 13.620 11.855 -15.277 1.00 87.19 88 ARG A C 1
ATOM 674 O O . ARG A 1 88 ? 14.454 12.341 -16.038 1.00 87.19 88 ARG A O 1
ATOM 681 N N . THR A 1 89 ? 13.889 11.551 -14.012 1.00 84.88 89 THR A N 1
ATOM 682 C CA . THR A 1 89 ? 15.178 11.836 -13.376 1.00 84.88 89 THR A CA 1
ATOM 683 C C . THR A 1 89 ? 16.315 11.039 -14.002 1.00 84.88 89 THR A C 1
ATOM 685 O O . THR A 1 89 ? 17.341 11.614 -14.372 1.00 84.88 89 THR A O 1
ATOM 688 N N . LEU A 1 90 ? 16.129 9.730 -14.170 1.00 83.25 90 LEU A N 1
ATOM 689 C CA . LEU A 1 90 ? 17.155 8.847 -14.720 1.00 83.25 90 LEU A CA 1
ATOM 690 C C . LEU A 1 90 ? 17.418 9.123 -16.204 1.00 83.25 90 LEU A C 1
ATOM 692 O O . LEU A 1 90 ? 18.578 9.243 -16.603 1.00 83.25 90 LEU A O 1
ATOM 696 N N . VAL A 1 91 ? 16.368 9.336 -17.004 1.00 85.81 91 VAL A N 1
ATOM 697 C CA . VAL A 1 91 ? 16.509 9.672 -18.428 1.00 85.81 91 VAL A CA 1
ATOM 698 C C . VAL A 1 91 ? 17.241 10.999 -18.608 1.00 85.81 91 VAL A C 1
ATOM 700 O O . VAL A 1 91 ? 18.236 11.048 -19.329 1.00 85.81 91 VAL A O 1
ATOM 703 N N . VAL A 1 92 ? 16.818 12.079 -17.939 1.00 85.81 92 VAL A N 1
ATOM 704 C CA . VAL A 1 92 ? 17.484 13.385 -18.102 1.00 85.81 92 VAL A CA 1
ATOM 705 C C . VAL A 1 92 ? 18.941 13.311 -17.644 1.00 85.81 92 VAL A C 1
ATOM 707 O O . VAL A 1 92 ? 19.823 13.842 -18.318 1.00 85.81 92 VAL A O 1
ATOM 710 N N . ARG A 1 93 ? 19.237 12.594 -16.553 1.00 80.75 93 ARG A N 1
ATOM 711 C CA . ARG A 1 93 ? 20.619 12.348 -16.116 1.00 80.75 93 ARG A CA 1
ATOM 712 C C . ARG A 1 93 ? 21.434 11.626 -17.192 1.00 80.75 93 ARG A C 1
ATOM 714 O O . ARG A 1 93 ? 22.556 12.048 -17.484 1.00 80.75 93 ARG A O 1
ATOM 721 N N . ALA A 1 94 ? 20.884 10.569 -17.788 1.00 79.75 94 ALA A N 1
ATOM 722 C CA . ALA A 1 94 ? 21.540 9.819 -18.853 1.00 79.75 94 ALA A CA 1
ATOM 723 C C . ALA A 1 94 ? 21.838 10.711 -20.069 1.00 79.75 94 ALA A C 1
ATOM 725 O O . ALA A 1 94 ? 22.960 10.683 -20.579 1.00 79.75 94 ALA A O 1
ATOM 726 N N . LEU A 1 95 ? 20.880 11.551 -20.476 1.00 81.56 95 LEU A N 1
ATOM 727 C CA . LEU A 1 95 ? 20.999 12.473 -21.611 1.00 81.56 95 LEU A CA 1
ATOM 728 C C . LEU A 1 95 ? 22.024 13.589 -21.382 1.00 81.56 95 LEU A C 1
ATOM 730 O O . LEU A 1 95 ? 22.783 13.928 -22.296 1.00 81.56 95 LEU A O 1
ATOM 734 N N . THR A 1 96 ? 22.096 14.134 -20.165 1.00 79.88 96 THR A N 1
ATOM 735 C CA . THR A 1 96 ? 23.112 15.129 -19.788 1.00 79.88 96 THR A CA 1
ATOM 736 C C . THR A 1 96 ? 24.519 14.545 -19.891 1.00 79.88 96 THR A C 1
ATOM 738 O O . THR A 1 96 ? 25.410 15.184 -20.445 1.00 79.88 96 THR A O 1
ATOM 741 N N . GLN A 1 97 ? 24.723 13.306 -19.435 1.00 77.38 97 GLN A N 1
ATOM 742 C CA . GLN A 1 97 ? 26.040 12.657 -19.469 1.00 77.38 97 GLN A CA 1
ATOM 743 C C . GLN A 1 97 ? 26.541 12.352 -20.885 1.00 77.38 97 GLN A C 1
ATOM 745 O O . GLN A 1 97 ? 27.746 12.275 -21.100 1.00 77.38 97 GLN A O 1
ATOM 750 N N . VAL A 1 98 ? 25.636 12.204 -21.853 1.00 75.69 98 VAL A N 1
ATOM 751 C CA . VAL A 1 98 ? 25.990 11.999 -23.267 1.00 75.69 98 VAL A CA 1
ATOM 752 C C . VAL A 1 98 ? 25.952 13.304 -24.070 1.00 75.69 98 VAL A C 1
ATOM 754 O O . VAL A 1 98 ? 26.099 13.294 -25.291 1.00 75.69 98 VAL A O 1
ATOM 757 N N . GLY A 1 99 ? 25.754 14.448 -23.407 1.00 74.19 99 GLY A N 1
ATOM 758 C CA . GLY A 1 99 ? 25.770 15.773 -24.024 1.00 74.19 99 GLY A CA 1
ATOM 759 C C . GLY A 1 99 ? 24.583 16.063 -24.947 1.00 74.19 99 GLY A C 1
ATOM 760 O O . GLY A 1 99 ? 24.705 16.911 -25.824 1.00 74.19 99 GLY A O 1
ATOM 761 N N . ILE A 1 100 ? 23.464 15.336 -24.823 1.00 75.19 100 ILE A N 1
ATOM 762 C CA . ILE A 1 100 ? 22.198 15.676 -25.512 1.00 75.19 100 ILE A CA 1
ATOM 763 C C . ILE A 1 100 ? 21.528 16.869 -24.818 1.00 75.19 100 ILE A C 1
ATOM 765 O O . ILE A 1 100 ? 20.837 17.658 -25.459 1.00 75.19 100 ILE A O 1
ATOM 769 N N . GLY A 1 101 ? 21.791 17.032 -23.518 1.00 65.12 101 GLY A N 1
ATOM 770 C CA . GLY A 1 101 ? 21.264 18.133 -22.721 1.00 65.12 101 GLY A CA 1
ATOM 771 C C . GLY A 1 101 ? 19.738 18.103 -22.593 1.00 65.12 101 GLY A C 1
ATOM 772 O O . GLY A 1 101 ? 19.080 17.096 -22.854 1.00 65.12 101 GLY A O 1
ATOM 773 N N . TYR A 1 102 ? 19.181 19.239 -22.182 1.00 65.19 102 TYR A N 1
ATOM 774 C CA . TYR A 1 102 ? 17.780 19.444 -21.785 1.00 65.19 102 TYR A CA 1
ATOM 775 C C . TYR A 1 102 ? 16.827 19.635 -22.976 1.00 65.19 102 TYR A C 1
ATOM 777 O O . TYR A 1 102 ? 16.031 20.572 -23.013 1.00 65.19 102 TYR A O 1
ATOM 785 N N . SER A 1 103 ? 16.978 18.811 -24.012 1.00 66.75 103 SER A N 1
ATOM 786 C CA . SER A 1 103 ? 16.355 19.069 -25.313 1.00 66.75 103 SER A CA 1
ATOM 787 C C . SER A 1 103 ? 14.879 18.663 -25.376 1.00 66.75 103 SER A C 1
ATOM 789 O O . SER A 1 103 ? 14.433 17.808 -24.622 1.00 66.75 103 SER A O 1
ATOM 791 N N . ASN A 1 104 ? 14.135 19.294 -26.288 1.00 85.94 104 ASN A N 1
ATOM 792 C CA . ASN A 1 104 ? 12.736 19.007 -26.613 1.00 85.94 104 ASN A CA 1
ATOM 793 C C . ASN A 1 104 ? 12.590 17.579 -27.164 1.00 85.94 104 ASN A C 1
ATOM 795 O O . ASN A 1 104 ? 12.664 17.369 -28.379 1.00 85.94 104 ASN A O 1
ATOM 799 N N . LEU A 1 105 ? 12.432 16.603 -26.275 1.00 91.19 105 LEU A N 1
ATOM 800 C CA . LEU A 1 105 ? 12.346 15.191 -26.625 1.00 91.19 105 LEU A CA 1
ATOM 801 C C . LEU A 1 105 ? 10.960 14.868 -27.154 1.00 91.19 105 LEU A C 1
ATOM 803 O O . LEU A 1 105 ? 9.961 15.265 -26.553 1.00 91.19 105 LEU A O 1
ATOM 807 N N . TRP A 1 106 ? 10.908 14.082 -28.221 1.00 94.19 106 TRP A N 1
ATOM 808 C CA . TRP A 1 106 ? 9.698 13.340 -28.532 1.00 94.19 106 TRP A CA 1
ATOM 809 C C . TRP A 1 106 ? 9.488 12.224 -27.517 1.00 94.19 106 TRP A C 1
ATOM 811 O O . TRP A 1 106 ? 10.442 11.548 -27.131 1.00 94.19 106 TRP A O 1
ATOM 821 N N . THR A 1 107 ? 8.243 12.038 -27.090 1.00 93.81 107 THR A N 1
ATOM 822 C CA . THR A 1 107 ? 7.866 10.976 -26.157 1.00 93.81 107 THR A CA 1
ATOM 823 C C . THR A 1 107 ? 6.880 10.015 -26.810 1.00 93.81 107 THR A C 1
ATOM 825 O O . THR A 1 107 ? 6.277 10.328 -27.833 1.00 93.81 107 THR A O 1
ATOM 828 N N . GLU A 1 108 ? 6.704 8.835 -26.219 1.00 92.75 108 GLU A N 1
ATOM 829 C CA . GLU A 1 108 ? 5.707 7.858 -26.683 1.00 92.75 108 GLU A CA 1
ATOM 830 C C . GLU A 1 108 ? 4.254 8.332 -26.493 1.00 92.75 108 GLU A C 1
ATOM 832 O O . GLU A 1 108 ? 3.332 7.731 -27.035 1.00 92.75 108 GLU A O 1
ATOM 837 N N . ALA A 1 109 ? 4.009 9.369 -25.685 1.00 92.12 109 ALA A N 1
ATOM 838 C CA . ALA A 1 109 ? 2.646 9.732 -25.333 1.00 92.12 109 ALA A CA 1
ATOM 839 C C . ALA A 1 109 ? 1.860 10.250 -26.545 1.00 92.12 109 ALA A C 1
ATOM 841 O O . ALA A 1 109 ? 2.264 11.197 -27.225 1.00 92.12 109 ALA A O 1
ATOM 842 N N . GLN A 1 110 ? 0.686 9.659 -26.755 1.00 90.25 110 GLN A N 1
ATOM 843 C CA . GLN A 1 110 ? -0.225 9.995 -27.845 1.00 90.25 110 GLN A CA 1
ATOM 844 C C . GLN A 1 110 ? -1.644 10.197 -27.322 1.00 90.25 110 GLN A C 1
ATOM 846 O O . GLN A 1 110 ? -1.977 9.825 -26.194 1.00 90.25 110 GLN A O 1
ATOM 851 N N . CYS A 1 111 ? -2.486 10.815 -28.148 1.00 89.44 111 CYS A N 1
ATOM 852 C CA . CYS A 1 111 ? -3.892 10.977 -27.826 1.00 89.44 111 CYS A CA 1
ATOM 853 C C . CYS A 1 111 ? -4.631 9.632 -27.898 1.00 89.44 111 CYS A C 1
ATOM 855 O O . CYS A 1 111 ? -4.699 9.011 -28.959 1.00 89.44 111 CYS A O 1
ATOM 857 N N . ASN A 1 112 ? -5.219 9.193 -26.785 1.00 84.88 112 ASN A N 1
ATOM 858 C CA . ASN A 1 112 ? -6.045 7.995 -26.742 1.00 84.88 112 ASN A CA 1
ATOM 859 C C . ASN A 1 112 ? -7.488 8.332 -27.134 1.00 84.88 112 ASN A C 1
ATOM 861 O O . ASN A 1 112 ? -8.198 9.021 -26.401 1.00 84.88 112 ASN A O 1
ATOM 865 N N . GLY A 1 113 ? -7.931 7.805 -28.277 1.00 79.06 113 GLY A N 1
ATOM 866 C CA . GLY A 1 113 ? -9.261 8.083 -28.827 1.00 79.06 113 GLY A CA 1
ATOM 867 C C . GLY A 1 113 ? -10.439 7.571 -27.987 1.00 79.06 113 GLY A C 1
ATOM 868 O O . GLY A 1 113 ? -11.541 8.086 -28.131 1.00 79.06 113 GLY A O 1
ATOM 869 N N . SER A 1 114 ? -10.235 6.592 -27.097 1.00 82.38 114 SER A N 1
ATOM 870 C CA . SER A 1 114 ? -11.309 6.097 -26.217 1.00 82.38 114 SER A CA 1
ATOM 871 C C . SER A 1 114 ? -11.501 6.941 -24.958 1.00 82.38 114 SER A C 1
ATOM 873 O O . SER A 1 114 ? -12.624 7.085 -24.482 1.00 82.38 114 SER A O 1
ATOM 875 N N . THR A 1 115 ? -10.424 7.519 -24.421 1.00 83.69 115 THR A N 1
ATOM 876 C CA . THR A 1 115 ? -10.469 8.312 -23.183 1.00 83.69 115 THR A CA 1
ATOM 877 C C . THR A 1 115 ? -10.414 9.814 -23.445 1.00 83.69 115 THR A C 1
ATOM 879 O O . THR A 1 115 ? -10.627 10.596 -22.518 1.00 83.69 115 THR A O 1
ATOM 882 N N . ASN A 1 116 ? -10.139 10.230 -24.689 1.00 86.75 116 ASN A N 1
ATOM 883 C CA . ASN A 1 116 ? -9.863 11.614 -25.079 1.00 86.75 116 ASN A CA 1
ATOM 884 C C . ASN A 1 116 ? -8.802 12.272 -24.181 1.00 86.75 116 ASN A C 1
ATOM 886 O O . ASN A 1 116 ? -8.908 13.447 -23.823 1.00 86.75 116 ASN A O 1
ATOM 890 N N . ARG A 1 117 ? -7.773 11.506 -23.800 1.00 89.69 117 ARG A N 1
ATOM 891 C CA . ARG A 1 117 ? -6.646 11.959 -22.972 1.00 89.69 117 ARG A CA 1
ATOM 892 C C . ARG A 1 117 ? -5.321 11.460 -23.531 1.00 89.69 117 ARG A C 1
ATOM 894 O O . ARG A 1 117 ? -5.266 10.409 -24.164 1.00 89.69 117 ARG A O 1
ATOM 901 N N . TYR A 1 118 ? -4.246 12.207 -23.287 1.00 92.06 118 TYR A N 1
ATOM 902 C CA . TYR A 1 118 ? -2.901 11.743 -23.621 1.00 92.06 118 TYR A CA 1
ATOM 903 C C . TYR A 1 118 ? -2.508 10.585 -22.700 1.00 92.06 118 TYR A C 1
ATOM 905 O O . TYR A 1 118 ? -2.649 10.699 -21.479 1.00 92.06 118 TYR A O 1
ATOM 913 N N . SER A 1 119 ? -1.997 9.494 -23.266 1.00 90.81 119 SER A N 1
ATOM 914 C CA . SER A 1 119 ? -1.550 8.324 -22.507 1.00 90.81 119 SER A CA 1
ATOM 915 C C . SER A 1 119 ? -0.217 7.772 -22.999 1.00 90.81 119 SER A C 1
ATOM 917 O O . SER A 1 119 ? 0.136 7.882 -24.172 1.00 90.81 119 SER A O 1
ATOM 919 N N . TRP A 1 120 ? 0.514 7.154 -22.077 1.00 89.12 120 TRP A N 1
ATOM 920 C CA . TRP A 1 120 ? 1.680 6.320 -22.335 1.00 89.12 120 TRP A CA 1
ATOM 921 C C . TRP A 1 120 ? 1.197 4.942 -22.797 1.00 89.12 120 TRP A C 1
ATOM 923 O O . TRP A 1 120 ? 0.707 4.144 -21.991 1.00 89.12 120 TRP A O 1
ATOM 933 N N . GLY A 1 121 ? 1.273 4.675 -24.101 1.00 78.75 121 GLY A N 1
ATOM 934 C CA . GLY A 1 121 ? 0.688 3.465 -24.680 1.00 78.75 121 GLY A CA 1
ATOM 935 C C . GLY A 1 121 ? -0.810 3.347 -24.359 1.00 78.75 121 GLY A C 1
ATOM 936 O O . GLY A 1 121 ? -1.558 4.320 -24.472 1.00 78.75 121 GLY A O 1
ATOM 937 N N . THR A 1 122 ? -1.254 2.160 -23.936 1.00 65.50 122 THR A N 1
ATOM 938 C CA . THR A 1 122 ? -2.676 1.854 -23.692 1.00 65.50 122 THR A CA 1
ATOM 939 C C . THR A 1 122 ? -3.153 2.060 -22.251 1.00 65.50 122 THR A C 1
ATOM 941 O O . THR A 1 122 ? -4.351 1.928 -22.014 1.00 65.50 122 THR A O 1
ATOM 944 N N . SER A 1 123 ? -2.275 2.357 -21.282 1.00 63.81 123 SER A N 1
ATOM 945 C CA . SER A 1 123 ? -2.610 2.153 -19.861 1.00 63.81 123 SER A CA 1
ATOM 946 C C . SER A 1 123 ? -2.543 3.386 -18.955 1.00 63.81 123 SER A C 1
ATOM 948 O O . SER A 1 123 ? -3.464 3.577 -18.165 1.00 63.81 123 SER A O 1
ATOM 950 N N . SER A 1 124 ? -1.496 4.220 -19.006 1.00 85.31 124 SER A N 1
ATOM 951 C CA . SER A 1 124 ? -1.318 5.313 -18.026 1.00 85.31 124 SER A CA 1
ATOM 952 C C . SER A 1 124 ? -1.467 6.700 -18.648 1.00 85.31 124 SER A C 1
ATOM 954 O O . SER A 1 124 ? -0.867 7.005 -19.671 1.00 85.31 124 SER A O 1
ATOM 956 N N . GLU A 1 125 ? -2.270 7.566 -18.028 1.00 88.12 125 GLU A N 1
ATOM 957 C CA . GLU A 1 125 ? -2.494 8.938 -18.503 1.00 88.12 125 GLU A CA 1
ATOM 958 C C . GLU A 1 125 ? -1.291 9.858 -18.232 1.00 88.12 125 GLU A C 1
ATOM 960 O O . GLU A 1 125 ? -0.607 9.737 -17.213 1.00 88.12 125 GLU A O 1
ATOM 965 N N . VAL A 1 126 ? -1.078 10.844 -19.107 1.00 89.88 126 VAL A N 1
ATOM 966 C CA . VAL A 1 126 ? -0.146 11.955 -18.874 1.00 89.88 126 VAL A CA 1
ATOM 967 C C . VAL A 1 126 ? -0.831 12.990 -17.984 1.00 89.88 126 VAL A C 1
ATOM 969 O O . VAL A 1 126 ? -1.599 13.835 -18.447 1.00 89.88 126 VAL A O 1
ATOM 972 N N . THR A 1 127 ? -0.571 12.922 -16.681 1.00 86.69 127 THR A N 1
ATOM 973 C CA . THR A 1 127 ? -1.274 13.730 -15.675 1.00 86.69 127 THR A CA 1
ATOM 974 C C . THR A 1 127 ? -1.123 15.242 -15.857 1.00 86.69 127 THR A C 1
ATOM 976 O O . THR A 1 127 ? -2.047 15.993 -15.552 1.00 86.69 127 THR A O 1
ATOM 979 N N . GLU A 1 128 ? 0.009 15.685 -16.393 1.00 88.38 128 GLU A N 1
ATOM 980 C CA . GLU A 1 128 ? 0.378 17.083 -16.615 1.00 88.38 128 GLU A CA 1
ATOM 981 C C . GLU A 1 128 ? -0.402 17.728 -17.765 1.00 88.38 128 GLU A C 1
ATOM 983 O O . GLU A 1 128 ? -0.491 18.949 -17.838 1.00 88.38 128 GLU A O 1
ATOM 988 N N . LEU A 1 129 ? -0.993 16.917 -18.648 1.00 89.31 129 LEU A N 1
ATOM 989 C CA . LEU A 1 129 ? -1.773 17.373 -19.800 1.00 89.31 129 LEU A CA 1
ATOM 990 C C . LEU A 1 129 ? -3.283 17.164 -19.612 1.00 89.31 129 LEU A C 1
ATOM 992 O O . LEU A 1 129 ? -4.034 17.255 -20.579 1.00 89.31 129 LEU A O 1
ATOM 996 N N . LYS A 1 130 ? -3.761 16.922 -18.382 1.00 85.31 130 LYS A N 1
ATOM 997 C CA . LYS A 1 130 ? -5.192 16.681 -18.095 1.00 85.31 130 LYS A CA 1
ATOM 998 C C . LYS A 1 130 ? -6.129 17.800 -18.558 1.00 85.31 130 LYS A C 1
ATOM 1000 O O . LYS A 1 130 ? -7.284 17.526 -18.865 1.00 85.31 130 LYS A O 1
ATOM 1005 N N . SER A 1 131 ? -5.656 19.045 -18.573 1.00 84.56 131 SER A N 1
ATOM 1006 C CA . SER A 1 131 ? -6.417 20.221 -19.018 1.00 84.56 131 SER A CA 1
ATOM 1007 C C . SER A 1 131 ? -6.201 20.573 -20.493 1.00 84.56 131 SER A C 1
ATOM 1009 O O . SER A 1 131 ? -6.814 21.517 -20.988 1.00 84.56 131 SER A O 1
ATOM 1011 N N . VAL A 1 132 ? -5.336 19.843 -21.202 1.00 86.75 132 VAL A N 1
ATOM 1012 C CA . VAL A 1 132 ? -5.028 20.083 -22.613 1.00 86.75 132 VAL A CA 1
ATOM 1013 C C . VAL A 1 132 ? -5.903 19.180 -23.473 1.00 86.75 132 VAL A C 1
ATOM 1015 O O . VAL A 1 132 ? -5.958 17.970 -23.261 1.00 86.75 132 VAL A O 1
ATOM 1018 N N . ALA A 1 133 ? -6.575 19.766 -24.465 1.00 85.94 133 ALA A N 1
ATOM 1019 C CA . ALA A 1 133 ? -7.411 19.008 -25.386 1.00 85.94 133 ALA A CA 1
ATOM 1020 C C . ALA A 1 133 ? -6.584 17.939 -26.122 1.00 85.94 133 ALA A C 1
ATOM 1022 O O . ALA A 1 133 ? -5.540 18.217 -26.723 1.00 85.94 133 ALA A O 1
ATOM 1023 N N . CYS A 1 134 ? -7.068 16.704 -26.058 1.00 87.44 134 CYS A N 1
ATOM 1024 C CA . CYS A 1 134 ? -6.485 15.575 -26.759 1.00 87.44 134 CYS A CA 1
ATOM 1025 C C . CYS A 1 134 ? -6.866 15.638 -28.239 1.00 87.44 134 CYS A C 1
ATOM 1027 O O . CYS A 1 134 ? -8.045 15.764 -28.568 1.00 87.44 134 CYS A O 1
ATOM 1029 N N . ASN A 1 135 ? -5.877 15.560 -29.126 1.00 86.56 135 ASN A N 1
ATOM 1030 C CA . ASN A 1 135 ? -6.087 15.556 -30.569 1.00 86.56 135 ASN A CA 1
ATOM 1031 C C . ASN A 1 135 ? -5.050 14.639 -31.235 1.00 86.56 135 ASN A C 1
ATOM 1033 O O . ASN A 1 135 ? -3.862 14.735 -30.936 1.00 86.56 135 ASN A O 1
ATOM 1037 N N . SER A 1 136 ? -5.485 13.767 -32.147 1.00 86.06 136 SER A N 1
ATOM 1038 C CA . SER A 1 136 ? -4.611 12.855 -32.897 1.00 86.06 136 SER A CA 1
ATOM 1039 C C . SER A 1 136 ? -3.659 13.565 -33.868 1.00 86.06 136 SER A C 1
ATOM 1041 O O . SER A 1 136 ? -2.713 12.951 -34.347 1.00 86.06 136 SER A O 1
ATOM 1043 N N . SER A 1 137 ? -3.875 14.852 -34.161 1.00 88.88 137 SER A N 1
ATOM 1044 C CA . SER A 1 137 ? -2.938 15.690 -34.921 1.00 88.88 137 SER A CA 1
ATOM 1045 C C . SER A 1 137 ? -1.839 16.322 -34.054 1.00 88.88 137 SER A C 1
ATOM 1047 O O . SER A 1 137 ? -1.100 17.184 -34.538 1.00 88.88 137 SER A O 1
ATOM 1049 N N . LEU A 1 138 ? -1.768 15.968 -32.767 1.00 91.31 138 LEU A N 1
ATOM 1050 C CA . LEU A 1 138 ? -0.771 16.456 -31.821 1.00 91.31 138 LEU A CA 1
ATOM 1051 C C . LEU A 1 138 ? 0.021 15.290 -31.219 1.00 91.31 138 LEU A C 1
ATOM 1053 O O . LEU A 1 138 ? -0.516 14.213 -30.966 1.00 91.31 138 LEU A O 1
ATOM 1057 N N . ALA A 1 139 ? 1.293 15.544 -30.937 1.00 92.19 139 ALA A N 1
ATOM 1058 C CA . ALA A 1 139 ? 2.189 14.651 -30.217 1.00 92.19 139 ALA A CA 1
ATOM 1059 C C . ALA A 1 139 ? 2.787 15.361 -28.999 1.00 92.19 139 ALA A C 1
ATOM 1061 O O . ALA A 1 139 ? 2.822 16.594 -28.927 1.00 92.19 139 ALA A O 1
ATOM 1062 N N . VAL A 1 140 ? 3.262 14.582 -28.030 1.00 93.94 140 VAL A N 1
ATOM 1063 C CA . VAL A 1 140 ? 3.775 15.116 -26.769 1.00 93.94 140 VAL A CA 1
ATOM 1064 C C . VAL A 1 140 ? 5.290 15.290 -26.829 1.00 93.94 140 VAL A C 1
ATOM 1066 O O . VAL A 1 140 ? 6.039 14.365 -27.146 1.00 93.94 140 VAL A O 1
ATOM 1069 N N . LYS A 1 141 ? 5.747 16.490 -26.467 1.00 93.19 141 LYS A N 1
ATOM 1070 C CA . LYS A 1 141 ? 7.152 16.786 -26.191 1.00 93.19 141 LYS A CA 1
ATOM 1071 C C . LYS A 1 141 ? 7.410 16.897 -24.701 1.00 93.19 141 LYS A C 1
ATOM 1073 O O . LYS A 1 141 ? 6.546 17.333 -23.941 1.00 93.19 141 LYS A O 1
ATOM 1078 N N . PHE A 1 142 ? 8.627 16.544 -24.318 1.00 92.75 142 PHE A N 1
ATOM 1079 C CA . PHE A 1 142 ? 9.156 16.729 -22.978 1.00 92.75 142 PHE A CA 1
ATOM 1080 C C . PHE A 1 142 ? 10.370 17.648 -23.008 1.00 92.75 142 PHE A C 1
ATOM 1082 O O . PHE A 1 142 ? 11.287 17.461 -23.809 1.00 92.75 142 PHE A O 1
ATOM 1089 N N . THR A 1 143 ? 10.404 18.586 -22.071 1.00 89.69 143 THR A N 1
ATOM 1090 C CA . THR A 1 143 ? 11.570 19.421 -21.795 1.00 89.69 143 THR A CA 1
ATOM 1091 C C . THR A 1 143 ? 11.845 19.332 -20.305 1.00 89.69 143 THR A C 1
ATOM 1093 O O . THR A 1 143 ? 10.959 19.604 -19.499 1.00 89.69 143 THR A O 1
ATOM 1096 N N . GLY A 1 144 ? 13.058 18.948 -19.915 1.00 85.62 144 GLY A N 1
ATOM 1097 C CA . GLY A 1 144 ? 13.403 18.769 -18.508 1.00 85.62 144 GLY A CA 1
ATOM 1098 C C . GLY A 1 144 ? 14.831 19.182 -18.212 1.00 85.62 144 GLY A C 1
ATOM 1099 O O . GLY A 1 144 ? 15.715 18.938 -19.028 1.00 85.62 144 GLY A O 1
ATOM 1100 N N . HIS A 1 145 ? 15.051 19.788 -17.046 1.00 80.56 145 HIS A N 1
ATOM 1101 C CA . HIS A 1 145 ? 16.371 20.158 -16.548 1.00 80.56 145 HIS A CA 1
ATOM 1102 C C . HIS A 1 145 ? 16.616 19.648 -15.135 1.00 80.56 145 HIS A C 1
ATOM 1104 O O . HIS A 1 145 ? 15.713 19.619 -14.299 1.00 80.56 145 HIS A O 1
ATOM 1110 N N . VAL A 1 146 ? 17.860 19.242 -14.880 1.00 75.50 146 VAL A N 1
ATOM 1111 C CA . VAL A 1 146 ? 18.287 18.768 -13.565 1.00 75.50 146 VAL A CA 1
ATOM 1112 C C . VAL A 1 146 ? 18.582 19.967 -12.674 1.00 75.50 146 VAL A C 1
ATOM 1114 O O . VAL A 1 146 ? 19.392 20.824 -13.020 1.00 75.50 146 VAL A O 1
ATOM 1117 N N . ILE A 1 147 ? 17.951 19.992 -11.509 1.00 74.25 147 ILE A N 1
ATOM 1118 C CA . ILE A 1 147 ? 18.219 20.922 -10.422 1.00 74.25 147 ILE A CA 1
ATOM 1119 C C . ILE A 1 147 ? 18.929 20.126 -9.320 1.00 74.25 147 ILE A C 1
ATOM 1121 O O . ILE A 1 147 ? 18.319 19.216 -8.746 1.00 74.25 147 ILE A O 1
ATOM 1125 N N . PRO A 1 148 ? 20.208 20.417 -9.028 1.00 68.25 148 PRO A N 1
ATOM 1126 C CA . PRO A 1 148 ? 20.869 19.843 -7.865 1.00 68.25 148 PRO A CA 1
ATOM 1127 C C . PRO A 1 148 ? 20.188 20.363 -6.593 1.00 68.25 148 PRO A C 1
ATOM 1129 O O . PRO A 1 148 ? 19.975 21.566 -6.437 1.00 68.25 148 PRO A O 1
ATOM 1132 N N . ALA A 1 149 ? 19.818 19.457 -5.697 1.00 70.69 149 ALA A N 1
ATOM 1133 C CA . ALA A 1 149 ? 19.282 19.782 -4.386 1.00 70.69 149 ALA A CA 1
ATOM 1134 C C . ALA A 1 149 ? 20.414 19.891 -3.351 1.00 70.69 149 ALA A C 1
ATOM 1136 O O . ALA A 1 149 ? 21.508 19.354 -3.527 1.00 70.69 149 ALA A O 1
ATOM 1137 N N . ALA A 1 150 ? 20.145 20.604 -2.255 1.00 68.19 150 ALA A N 1
ATOM 1138 C CA . ALA A 1 150 ? 21.134 20.892 -1.213 1.00 68.19 150 ALA A CA 1
ATOM 1139 C C . ALA A 1 150 ? 21.637 19.640 -0.462 1.00 68.19 150 ALA A C 1
ATOM 1141 O O . ALA A 1 150 ? 22.714 19.672 0.123 1.00 68.19 150 ALA A O 1
ATOM 1142 N N . ASP A 1 151 ? 20.881 18.542 -0.499 1.00 70.06 151 ASP A N 1
ATOM 1143 C CA . ASP A 1 151 ? 21.232 17.237 0.076 1.00 70.06 151 ASP A CA 1
ATOM 1144 C C . ASP A 1 151 ? 22.074 16.359 -0.874 1.00 70.06 151 ASP A C 1
ATOM 1146 O O . ASP A 1 151 ? 22.369 15.207 -0.563 1.00 70.06 151 ASP A O 1
ATOM 1150 N N . GLY A 1 152 ? 22.457 16.886 -2.043 1.00 65.06 152 GLY A N 1
ATOM 1151 C CA . GLY A 1 152 ? 23.169 16.142 -3.082 1.00 65.06 152 GLY A CA 1
ATOM 1152 C C . GLY A 1 152 ? 22.266 15.265 -3.955 1.00 65.06 152 GLY A C 1
ATOM 1153 O O . GLY A 1 152 ? 22.774 14.589 -4.854 1.00 65.06 152 GLY A O 1
ATOM 1154 N N . SER A 1 153 ? 20.945 15.276 -3.735 1.00 71.19 153 SER A N 1
ATOM 1155 C CA . SER A 1 153 ? 19.978 14.651 -4.638 1.00 71.19 153 SER A CA 1
ATOM 1156 C C . SER A 1 153 ? 19.740 15.512 -5.884 1.00 71.19 153 SER A C 1
ATOM 1158 O O . SER A 1 153 ? 20.119 16.682 -5.958 1.00 71.19 153 SER A O 1
ATOM 1160 N N . TYR A 1 154 ? 19.120 14.922 -6.902 1.00 67.06 154 TYR A N 1
ATOM 1161 C CA . TYR A 1 154 ? 18.780 15.607 -8.144 1.00 67.06 154 TYR A CA 1
ATOM 1162 C C . TYR A 1 154 ? 17.266 15.618 -8.301 1.00 67.06 154 TYR A C 1
ATOM 1164 O O . TYR A 1 154 ? 16.627 14.572 -8.199 1.00 67.06 154 TYR A O 1
ATOM 1172 N N . LYS A 1 155 ? 16.695 16.786 -8.591 1.00 72.12 155 LYS A N 1
ATOM 1173 C CA . LYS A 1 155 ? 15.303 16.911 -9.034 1.00 72.12 155 LYS A CA 1
ATOM 1174 C C . LYS A 1 155 ? 15.276 17.280 -10.502 1.00 72.12 155 LYS A C 1
ATOM 1176 O O . LYS A 1 155 ? 16.162 17.982 -10.976 1.00 72.12 155 LYS A O 1
ATOM 1181 N N . VAL A 1 156 ? 14.254 16.839 -11.223 1.00 78.06 156 VAL A N 1
ATOM 1182 C CA . VAL A 1 156 ? 14.014 17.311 -12.585 1.00 78.06 156 VAL A CA 1
ATOM 1183 C C . VAL A 1 156 ? 12.835 18.259 -12.567 1.00 78.06 156 VAL A C 1
ATOM 1185 O O . VAL A 1 156 ? 11.724 17.869 -12.220 1.00 78.06 156 VAL A O 1
ATOM 1188 N N . ASN A 1 157 ? 13.077 19.506 -12.955 1.00 83.06 157 ASN A N 1
ATOM 1189 C CA . ASN A 1 157 ? 11.994 20.397 -13.329 1.00 83.06 157 ASN A CA 1
ATOM 1190 C C . ASN A 1 157 ? 11.695 20.154 -14.805 1.00 83.06 157 ASN A C 1
ATOM 1192 O O . ASN A 1 157 ? 12.596 20.220 -15.647 1.00 83.06 157 ASN A O 1
ATOM 1196 N N . SER A 1 158 ? 10.451 19.804 -15.106 1.00 86.75 158 SER A N 1
ATOM 1197 C CA . SER A 1 158 ? 10.062 19.381 -16.442 1.00 86.75 158 SER A CA 1
ATOM 1198 C C . SER A 1 158 ? 8.681 19.856 -16.834 1.00 86.75 158 SER A C 1
ATOM 1200 O O . SER A 1 158 ? 7.833 20.128 -15.990 1.00 86.75 158 SER A O 1
ATOM 1202 N N . VAL A 1 159 ? 8.485 19.947 -18.143 1.00 89.94 159 VAL A N 1
ATOM 1203 C CA . VAL A 1 159 ? 7.244 20.367 -18.774 1.00 89.94 159 VAL A CA 1
ATOM 1204 C C . VAL A 1 159 ? 6.926 19.392 -19.899 1.00 89.94 159 VAL A C 1
ATOM 1206 O O . VAL A 1 159 ? 7.798 19.044 -20.699 1.00 89.94 159 VAL A O 1
ATOM 1209 N N . PHE A 1 160 ? 5.662 18.977 -19.961 1.00 92.31 160 PHE A N 1
ATOM 1210 C CA . PHE A 1 160 ? 5.093 18.308 -21.123 1.00 92.31 160 PHE A CA 1
ATOM 1211 C C . PHE A 1 160 ? 4.301 19.312 -21.951 1.00 92.31 160 PHE A C 1
ATOM 1213 O O . PHE A 1 160 ? 3.646 20.204 -21.413 1.00 92.31 160 PHE A O 1
ATOM 1220 N N . SER A 1 161 ? 4.349 19.182 -23.269 1.00 92.81 161 SER A N 1
ATOM 1221 C CA . SER A 1 161 ? 3.598 20.050 -24.177 1.00 92.81 161 SER A CA 1
ATOM 1222 C C . SER A 1 161 ? 3.067 19.250 -25.355 1.00 92.81 161 SER A C 1
ATOM 1224 O O . SER A 1 161 ? 3.810 18.481 -25.958 1.00 92.81 161 SER A O 1
ATOM 1226 N N . ALA A 1 162 ? 1.792 19.443 -25.694 1.00 93.38 162 ALA A N 1
ATOM 1227 C CA . ALA A 1 162 ? 1.206 18.901 -26.914 1.00 93.38 162 ALA A CA 1
ATOM 1228 C C . ALA A 1 162 ? 1.479 19.861 -28.080 1.00 93.38 162 ALA A C 1
ATOM 1230 O O . ALA A 1 162 ? 1.158 21.047 -27.999 1.00 93.38 162 ALA A O 1
ATOM 1231 N N . VAL A 1 163 ? 2.092 19.363 -29.150 1.00 93.81 163 VAL A N 1
ATOM 1232 C CA . VAL A 1 163 ? 2.496 20.153 -30.322 1.00 93.81 163 VAL A CA 1
ATOM 1233 C C . VAL A 1 163 ? 2.129 19.435 -31.616 1.00 93.81 163 VAL A C 1
ATOM 1235 O O . VAL A 1 163 ? 1.864 18.238 -31.611 1.00 93.81 163 VAL A O 1
ATOM 1238 N N . THR A 1 164 ? 2.120 20.156 -32.737 1.00 92.56 164 THR A N 1
ATOM 1239 C CA . THR A 1 164 ? 1.827 19.584 -34.062 1.00 92.56 164 THR A CA 1
ATOM 1240 C C . THR A 1 164 ? 2.825 18.492 -34.461 1.00 92.56 164 THR A C 1
ATOM 1242 O O . THR A 1 164 ? 3.979 18.510 -34.041 1.00 92.56 164 THR A O 1
ATOM 1245 N N . LEU A 1 165 ? 2.405 17.538 -35.295 1.00 91.00 165 LEU A N 1
ATOM 1246 C CA . LEU A 1 165 ? 3.262 16.413 -35.706 1.00 91.00 165 LEU A CA 1
ATOM 1247 C C . LEU A 1 165 ? 4.504 16.848 -36.512 1.00 91.00 165 LEU A C 1
ATOM 1249 O O . LEU A 1 165 ? 5.543 16.195 -36.423 1.00 91.00 165 LEU A O 1
ATOM 1253 N N . ASP A 1 166 ? 4.424 17.972 -37.234 1.00 92.31 166 ASP A N 1
ATOM 1254 C CA . ASP A 1 166 ? 5.512 18.525 -38.064 1.00 92.31 166 ASP A CA 1
ATOM 1255 C C . ASP A 1 166 ? 6.601 19.253 -37.267 1.00 92.31 166 ASP A C 1
ATOM 1257 O O . ASP A 1 166 ? 7.641 19.642 -37.801 1.00 92.31 166 ASP A O 1
ATOM 1261 N N . ASN A 1 167 ? 6.362 19.478 -35.977 1.00 94.12 167 ASN A N 1
ATOM 1262 C CA . ASN A 1 167 ? 7.283 20.194 -35.109 1.00 94.12 167 ASN A CA 1
ATOM 1263 C C . ASN A 1 167 ? 8.610 19.419 -34.985 1.00 94.12 167 ASN A C 1
ATOM 1265 O O . ASN A 1 167 ? 8.610 18.200 -34.921 1.00 94.12 167 ASN A O 1
ATOM 1269 N N . LEU A 1 168 ? 9.762 20.081 -34.872 1.00 93.00 168 LEU A N 1
ATOM 1270 C CA . LEU A 1 168 ? 11.047 19.362 -34.810 1.00 93.00 168 LEU A CA 1
ATOM 1271 C C . LEU A 1 168 ? 11.433 19.019 -33.367 1.00 93.00 168 LEU A C 1
ATOM 1273 O O . LEU A 1 168 ? 11.415 19.887 -32.490 1.00 93.00 168 LEU A O 1
ATOM 1277 N N . GLY A 1 169 ? 11.742 17.754 -33.093 1.00 91.19 169 GLY A N 1
ATOM 1278 C CA . GLY A 1 169 ? 12.091 17.254 -31.760 1.00 91.19 169 GLY A CA 1
ATOM 1279 C C . GLY A 1 169 ? 13.266 16.282 -31.781 1.00 91.19 169 GLY A C 1
ATOM 1280 O O . GLY A 1 169 ? 13.582 15.674 -32.804 1.00 91.19 169 GLY A O 1
ATOM 1281 N N . THR A 1 170 ? 13.938 16.156 -30.640 1.00 91.19 170 THR A N 1
ATOM 1282 C CA . THR A 1 170 ? 15.034 15.202 -30.453 1.00 91.19 170 THR A CA 1
ATOM 1283 C C . THR A 1 170 ? 14.467 13.795 -30.281 1.00 91.19 170 THR A C 1
ATOM 1285 O O . THR A 1 170 ? 13.551 13.582 -29.486 1.00 91.19 170 THR A O 1
ATOM 1288 N N . THR A 1 171 ? 15.044 12.827 -30.991 1.00 91.62 171 THR A N 1
ATOM 1289 C CA . THR A 1 171 ? 14.647 11.416 -30.895 1.00 91.62 171 THR A CA 1
ATOM 1290 C C . THR A 1 171 ? 15.499 10.692 -29.859 1.00 91.62 171 THR A C 1
ATOM 1292 O O . THR A 1 171 ? 16.728 10.663 -29.968 1.00 91.62 171 THR A O 1
ATOM 1295 N N . VAL A 1 172 ? 14.838 10.095 -28.871 1.00 91.94 172 VAL A N 1
ATOM 1296 C CA . VAL A 1 172 ? 15.431 9.146 -27.926 1.00 91.94 172 VAL A CA 1
ATOM 1297 C C . VAL A 1 172 ? 14.526 7.932 -27.903 1.00 91.94 172 VAL A C 1
ATOM 1299 O O . VAL A 1 172 ? 13.325 8.057 -27.656 1.00 91.94 172 VAL A O 1
ATOM 1302 N N . CYS A 1 173 ? 15.114 6.778 -28.179 1.00 92.50 173 CYS A N 1
ATOM 1303 C CA . CYS A 1 173 ? 14.389 5.526 -28.252 1.00 92.50 173 CYS A CA 1
ATOM 1304 C C . CYS A 1 173 ? 14.645 4.714 -26.993 1.00 92.50 173 CYS A C 1
ATOM 1306 O O . CYS A 1 173 ? 15.747 4.724 -26.446 1.00 92.50 173 CYS A O 1
ATOM 1308 N N . GLU A 1 174 ? 13.626 4.012 -26.542 1.00 91.94 174 GLU A N 1
ATOM 1309 C CA . GLU A 1 174 ? 13.631 3.183 -25.353 1.00 91.94 174 GLU A CA 1
ATOM 1310 C C . GLU A 1 174 ? 13.241 1.767 -25.755 1.00 91.94 174 GLU A C 1
ATOM 1312 O O . GLU A 1 174 ? 12.257 1.558 -26.464 1.00 91.94 174 GLU A O 1
ATOM 1317 N N . TYR A 1 175 ? 14.035 0.804 -25.310 1.00 89.38 175 TYR A N 1
ATOM 1318 C CA . TYR A 1 175 ? 13.777 -0.619 -25.463 1.00 89.38 175 TYR A CA 1
ATOM 1319 C C . TYR A 1 175 ? 13.662 -1.244 -24.079 1.00 89.38 175 TYR A C 1
ATOM 1321 O O . TYR A 1 175 ? 14.597 -1.149 -23.275 1.00 89.38 175 TYR A O 1
ATOM 1329 N N . ASP A 1 176 ? 12.535 -1.900 -23.816 1.00 85.94 176 ASP A N 1
ATOM 1330 C CA . ASP A 1 176 ? 12.378 -2.713 -22.614 1.00 85.94 176 ASP A CA 1
ATOM 1331 C C . ASP A 1 176 ? 13.238 -3.969 -22.736 1.00 85.94 176 ASP A C 1
ATOM 1333 O O . ASP A 1 176 ? 12.983 -4.830 -23.584 1.00 85.94 176 ASP A O 1
ATOM 1337 N N . VAL A 1 177 ? 14.246 -4.090 -21.871 1.00 84.19 177 VAL A N 1
ATOM 1338 C CA . VAL A 1 177 ? 15.011 -5.333 -21.774 1.00 84.19 177 VAL A CA 1
ATOM 1339 C C . VAL A 1 177 ? 14.094 -6.399 -21.174 1.00 84.19 177 VAL A C 1
ATOM 1341 O O . VAL A 1 177 ? 13.406 -6.109 -20.187 1.00 84.19 177 VAL A O 1
ATOM 1344 N N . PRO A 1 178 ? 14.063 -7.624 -21.734 1.00 82.50 178 PRO A N 1
ATOM 1345 C CA . PRO A 1 178 ? 13.347 -8.733 -21.127 1.00 82.50 178 PRO A CA 1
ATOM 1346 C C . PRO A 1 178 ? 13.703 -8.868 -19.648 1.00 82.50 178 PRO A C 1
ATOM 1348 O O . PRO A 1 178 ? 14.872 -8.902 -19.262 1.00 82.50 178 PRO A O 1
ATOM 1351 N N . ARG A 1 179 ? 12.667 -8.903 -18.817 1.00 83.56 179 ARG A N 1
ATOM 1352 C CA . ARG A 1 179 ? 12.791 -9.011 -17.366 1.00 83.56 179 ARG A CA 1
ATOM 1353 C C . ARG A 1 179 ? 12.805 -10.474 -16.976 1.00 83.56 179 ARG A C 1
ATOM 1355 O O . ARG A 1 179 ? 12.193 -11.304 -17.648 1.00 83.56 179 ARG A O 1
ATOM 1362 N N . CYS A 1 180 ? 13.475 -10.774 -15.877 1.00 82.44 180 CYS A N 1
ATOM 1363 C CA . CYS A 1 180 ? 13.387 -12.102 -15.310 1.00 82.44 180 CYS A CA 1
ATOM 1364 C C . CYS A 1 180 ? 12.058 -12.288 -14.581 1.00 82.44 180 CYS A C 1
ATOM 1366 O O . CYS A 1 180 ? 11.567 -11.371 -13.923 1.00 82.44 180 CYS A O 1
ATOM 1368 N N . ASP A 1 181 ? 11.512 -13.495 -14.662 1.00 80.50 181 ASP A N 1
ATOM 1369 C CA . ASP A 1 181 ? 10.334 -13.886 -13.901 1.00 80.50 181 ASP A CA 1
ATOM 1370 C C . ASP A 1 181 ? 10.756 -14.754 -12.711 1.00 80.50 181 ASP A C 1
ATOM 1372 O O . ASP A 1 181 ? 11.425 -15.775 -12.864 1.00 80.50 181 ASP A O 1
ATOM 1376 N N . MET A 1 182 ? 10.341 -14.358 -11.507 1.00 77.31 182 MET A N 1
ATOM 1377 C CA . MET A 1 182 ? 10.589 -15.131 -10.290 1.00 77.31 182 MET A CA 1
ATOM 1378 C C . MET A 1 182 ? 9.922 -16.512 -10.314 1.00 77.31 182 MET A C 1
ATOM 1380 O O . MET A 1 182 ? 10.376 -17.417 -9.617 1.00 77.31 182 MET A O 1
ATOM 1384 N N . SER A 1 183 ? 8.901 -16.714 -11.155 1.00 71.38 183 SER A N 1
ATOM 1385 C CA . SER A 1 183 ? 8.250 -18.010 -11.361 1.00 71.38 183 SER A CA 1
ATOM 1386 C C . SER A 1 183 ? 9.167 -19.069 -11.977 1.00 71.38 183 SER A C 1
ATOM 1388 O O . SER A 1 183 ? 8.966 -20.257 -11.730 1.00 71.38 183 SER A O 1
ATOM 1390 N N . THR A 1 184 ? 10.207 -18.670 -12.717 1.00 72.38 184 THR A N 1
ATOM 1391 C CA . THR A 1 184 ? 11.137 -19.621 -13.343 1.00 72.38 184 THR A CA 1
ATOM 1392 C C . THR A 1 184 ? 12.218 -20.114 -12.382 1.00 72.38 184 THR A C 1
ATOM 1394 O O . THR A 1 184 ? 12.995 -21.004 -12.727 1.00 72.38 184 THR A O 1
ATOM 1397 N N . ALA A 1 185 ? 12.307 -19.549 -11.175 1.00 74.38 185 ALA A N 1
ATOM 1398 C CA . ALA A 1 185 ? 13.231 -20.024 -10.156 1.00 74.38 185 ALA A CA 1
ATOM 1399 C C . ALA A 1 185 ? 12.700 -21.326 -9.533 1.00 74.38 185 ALA A C 1
ATOM 1401 O O . ALA A 1 185 ? 11.687 -21.329 -8.837 1.00 74.38 185 ALA A O 1
ATOM 1402 N N . SER A 1 186 ? 13.427 -22.430 -9.730 1.00 66.31 186 SER A N 1
ATOM 1403 C CA . SER A 1 186 ? 13.013 -23.793 -9.347 1.00 66.31 186 SER A CA 1
ATOM 1404 C C . SER A 1 186 ? 12.632 -23.982 -7.871 1.00 66.31 186 SER A C 1
ATOM 1406 O O . SER A 1 186 ? 11.913 -24.920 -7.543 1.00 66.31 186 SER A O 1
ATOM 1408 N N . ASN A 1 187 ? 13.086 -23.094 -6.984 1.00 69.44 187 ASN A N 1
ATOM 1409 C CA . ASN A 1 187 ? 12.868 -23.171 -5.539 1.00 69.44 187 ASN A CA 1
ATOM 1410 C C . ASN A 1 187 ? 12.024 -22.010 -4.980 1.00 69.44 187 ASN A C 1
ATOM 1412 O O . ASN A 1 187 ? 11.952 -21.829 -3.761 1.00 69.44 187 ASN A O 1
ATOM 1416 N N . PHE A 1 188 ? 11.411 -21.196 -5.844 1.00 74.88 188 PHE A N 1
ATOM 1417 C CA . PHE A 1 188 ? 10.570 -20.081 -5.427 1.00 74.88 188 PHE A CA 1
ATOM 1418 C C . PHE A 1 188 ? 9.114 -20.526 -5.258 1.00 74.88 188 PHE A C 1
ATOM 1420 O O . PHE A 1 188 ? 8.521 -21.130 -6.147 1.00 74.88 188 PHE A O 1
ATOM 1427 N N . ASN A 1 189 ? 8.518 -20.220 -4.104 1.00 78.25 189 ASN A N 1
ATOM 1428 C CA . ASN A 1 189 ? 7.123 -20.542 -3.816 1.00 78.25 189 ASN A CA 1
ATOM 1429 C C . ASN A 1 189 ? 6.315 -19.251 -3.658 1.00 78.25 189 ASN A C 1
ATOM 1431 O O . ASN A 1 189 ? 6.368 -18.627 -2.600 1.00 78.25 189 ASN A O 1
ATOM 1435 N N . TRP A 1 190 ? 5.528 -18.900 -4.676 1.00 79.69 190 TRP A N 1
ATOM 1436 C CA . TRP A 1 190 ? 4.685 -17.697 -4.698 1.00 79.69 190 TRP A CA 1
ATOM 1437 C C . TRP A 1 190 ? 3.653 -17.612 -3.566 1.00 79.69 190 TRP A C 1
ATOM 1439 O O . TRP A 1 190 ? 3.196 -16.524 -3.239 1.00 79.69 190 TRP A O 1
ATOM 1449 N N . THR A 1 191 ? 3.283 -18.729 -2.935 1.00 83.12 191 THR A N 1
ATOM 1450 C CA . THR A 1 191 ? 2.362 -18.721 -1.788 1.00 83.12 191 THR A CA 1
ATOM 1451 C C . THR A 1 191 ? 3.031 -18.211 -0.514 1.00 83.12 191 THR A C 1
ATOM 1453 O O . THR A 1 191 ? 2.354 -17.689 0.365 1.00 83.12 191 THR A O 1
ATOM 1456 N N . ARG A 1 192 ? 4.350 -18.391 -0.376 1.00 82.94 192 ARG A N 1
ATOM 1457 C CA . ARG A 1 192 ? 5.085 -18.098 0.870 1.00 82.94 192 ARG A CA 1
ATOM 1458 C C . ARG A 1 192 ? 6.198 -17.075 0.701 1.00 82.94 192 ARG A C 1
ATOM 1460 O O . ARG A 1 192 ? 6.774 -16.630 1.692 1.00 82.94 192 ARG A O 1
ATOM 1467 N N . MET A 1 193 ? 6.545 -16.749 -0.536 1.00 81.81 193 MET A N 1
ATOM 1468 C CA . MET A 1 193 ? 7.650 -15.877 -0.898 1.00 81.81 193 MET A CA 1
ATOM 1469 C C . MET A 1 193 ? 7.185 -14.818 -1.886 1.00 81.81 193 MET A C 1
ATOM 1471 O O . MET A 1 193 ? 6.301 -15.053 -2.703 1.00 81.81 193 MET A O 1
ATOM 1475 N N . GLN A 1 194 ? 7.841 -13.669 -1.827 1.00 84.75 194 GLN A N 1
ATOM 1476 C CA . GLN A 1 194 ? 7.675 -12.565 -2.762 1.00 84.75 194 GLN A CA 1
ATOM 1477 C C . GLN A 1 194 ? 9.056 -11.993 -3.099 1.00 84.75 194 GLN A C 1
ATOM 1479 O O . GLN A 1 194 ? 9.942 -12.022 -2.238 1.00 84.75 194 GLN A O 1
ATOM 1484 N N . PRO A 1 195 ? 9.298 -11.511 -4.325 1.00 81.81 195 PRO A N 1
ATOM 1485 C CA . PRO A 1 195 ? 10.515 -10.763 -4.602 1.00 81.81 195 PRO A CA 1
ATOM 1486 C C . PRO A 1 195 ? 10.509 -9.462 -3.785 1.00 81.81 195 PRO A C 1
ATOM 1488 O O . PRO A 1 195 ? 9.465 -8.841 -3.597 1.00 81.81 195 PRO A O 1
ATOM 1491 N N . ASP A 1 196 ? 11.667 -9.056 -3.272 1.00 78.50 196 ASP A N 1
ATOM 1492 C CA . ASP A 1 196 ? 11.821 -7.775 -2.571 1.00 78.50 196 ASP A CA 1
ATOM 1493 C C . ASP A 1 196 ? 11.763 -6.567 -3.518 1.00 78.50 196 ASP A C 1
ATOM 1495 O O . ASP A 1 196 ? 11.516 -5.442 -3.081 1.00 78.50 196 ASP A O 1
ATOM 1499 N N . VAL A 1 197 ? 11.968 -6.806 -4.814 1.00 75.62 197 VAL A N 1
ATOM 1500 C CA . VAL A 1 197 ? 11.895 -5.811 -5.879 1.00 75.62 197 VAL A CA 1
ATOM 1501 C C . VAL A 1 197 ? 11.176 -6.399 -7.089 1.00 75.62 197 VAL A C 1
ATOM 1503 O O . VAL A 1 197 ? 11.517 -7.483 -7.557 1.00 75.62 197 VAL A O 1
ATOM 1506 N N . ASP A 1 198 ? 10.238 -5.636 -7.637 1.00 71.25 198 ASP A N 1
ATOM 1507 C CA . ASP A 1 198 ? 9.556 -5.906 -8.901 1.00 71.25 198 ASP A CA 1
ATOM 1508 C C . ASP A 1 198 ? 9.422 -4.567 -9.653 1.00 71.25 198 ASP A C 1
ATOM 1510 O O . ASP A 1 198 ? 9.010 -3.578 -9.034 1.00 71.25 198 ASP A O 1
ATOM 1514 N N . PRO A 1 199 ? 9.809 -4.455 -10.940 1.00 69.62 199 PRO A N 1
ATOM 1515 C CA . PRO A 1 199 ? 10.332 -5.483 -11.850 1.00 69.62 199 PRO A CA 1
ATOM 1516 C C . PRO A 1 199 ? 11.773 -5.951 -11.606 1.00 69.62 199 PRO A C 1
ATOM 1518 O O . PRO A 1 199 ? 12.646 -5.181 -11.204 1.00 69.62 199 PRO A O 1
ATOM 1521 N N . ILE A 1 200 ? 12.043 -7.212 -11.968 1.00 80.06 200 ILE A N 1
ATOM 1522 C CA . ILE A 1 200 ? 13.374 -7.830 -11.909 1.00 80.06 200 ILE A CA 1
ATOM 1523 C C . ILE A 1 200 ? 14.146 -7.588 -13.220 1.00 80.06 200 ILE A C 1
ATOM 1525 O O . ILE A 1 200 ? 14.114 -8.388 -14.157 1.00 80.06 200 ILE A O 1
ATOM 1529 N N . ALA A 1 201 ? 14.820 -6.442 -13.293 1.00 81.25 201 ALA A N 1
ATOM 1530 C CA . ALA A 1 201 ? 15.648 -6.048 -14.434 1.00 81.25 201 ALA A CA 1
ATOM 1531 C C . ALA A 1 201 ? 16.995 -6.797 -14.499 1.00 81.25 201 ALA A C 1
ATOM 1533 O O . ALA A 1 201 ? 17.518 -7.247 -13.478 1.00 81.25 201 ALA A O 1
ATOM 1534 N N . ASP A 1 202 ? 17.598 -6.867 -15.689 1.00 80.69 202 A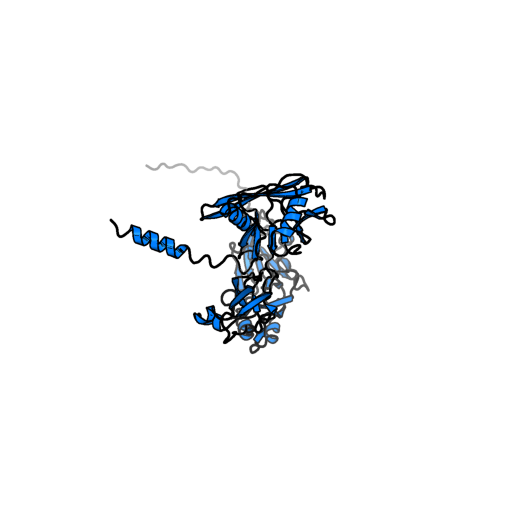SP A N 1
ATOM 1535 C CA . ASP A 1 202 ? 18.916 -7.484 -15.887 1.00 80.69 202 ASP A CA 1
ATOM 1536 C C . ASP A 1 202 ? 20.006 -6.827 -15.021 1.00 80.69 202 ASP A C 1
ATOM 1538 O O . ASP A 1 202 ? 20.031 -5.608 -14.811 1.00 80.69 202 ASP A O 1
ATOM 1542 N N . GLY A 1 203 ? 20.898 -7.656 -14.488 1.00 75.94 203 GLY A N 1
ATOM 1543 C CA . GLY A 1 203 ? 21.976 -7.293 -13.582 1.00 75.94 203 GLY A CA 1
ATOM 1544 C C . GLY A 1 203 ? 21.513 -7.008 -12.156 1.00 75.94 203 GLY A C 1
ATOM 1545 O O . GLY A 1 203 ? 22.361 -6.855 -11.272 1.00 75.94 203 GLY A O 1
ATOM 1546 N N . ARG A 1 204 ? 20.200 -6.923 -11.889 1.00 78.88 204 ARG A N 1
ATOM 1547 C CA . ARG A 1 204 ? 19.704 -6.763 -10.520 1.00 78.88 204 ARG A CA 1
ATOM 1548 C C . ARG A 1 204 ? 19.820 -8.064 -9.741 1.00 78.88 204 ARG A C 1
ATOM 1550 O O . ARG A 1 204 ? 19.567 -9.159 -10.242 1.00 78.88 204 ARG A O 1
ATOM 1557 N N . ILE A 1 205 ? 20.196 -7.896 -8.479 1.00 80.31 205 ILE A N 1
ATOM 1558 C CA . ILE A 1 205 ? 20.132 -8.938 -7.466 1.00 80.31 205 ILE A CA 1
ATOM 1559 C C . ILE A 1 205 ? 18.811 -8.747 -6.734 1.00 80.31 205 ILE A C 1
ATOM 1561 O O . ILE A 1 205 ? 18.570 -7.682 -6.172 1.00 80.31 205 ILE A O 1
ATOM 1565 N N . VAL A 1 206 ? 17.982 -9.780 -6.751 1.00 80.31 206 VAL A N 1
ATOM 1566 C CA . VAL A 1 206 ? 16.689 -9.830 -6.074 1.00 80.31 206 VAL A CA 1
ATOM 1567 C C . VAL A 1 206 ? 16.777 -10.822 -4.938 1.00 80.31 206 VAL A C 1
ATOM 1569 O O . VAL A 1 206 ? 17.315 -11.923 -5.091 1.00 80.31 206 VAL A O 1
ATOM 1572 N N . LYS A 1 207 ? 16.241 -10.441 -3.785 1.00 80.19 207 LYS A N 1
ATOM 1573 C CA . LYS A 1 207 ? 16.059 -11.340 -2.656 1.00 80.19 207 LYS A CA 1
ATOM 1574 C C . LYS A 1 207 ? 14.635 -11.878 -2.715 1.00 80.19 207 LYS A C 1
ATOM 1576 O O . LYS A 1 207 ? 13.671 -11.121 -2.740 1.00 80.19 207 LYS A O 1
ATOM 1581 N N . ALA A 1 208 ? 14.473 -13.196 -2.665 1.00 79.56 208 ALA A N 1
ATOM 1582 C CA . ALA A 1 208 ? 13.171 -13.756 -2.321 1.00 79.56 208 ALA A CA 1
ATOM 1583 C C . ALA A 1 208 ? 12.916 -13.434 -0.845 1.00 79.56 208 ALA A C 1
ATOM 1585 O O . ALA A 1 208 ? 13.567 -14.028 0.008 1.00 79.56 208 ALA A O 1
ATOM 1586 N N . ALA A 1 209 ? 12.027 -12.505 -0.518 1.00 80.38 209 ALA A N 1
ATOM 1587 C CA . ALA A 1 209 ? 11.543 -12.257 0.837 1.00 80.38 209 ALA A CA 1
ATOM 1588 C C . ALA A 1 209 ? 10.397 -13.222 1.184 1.00 80.38 209 ALA A C 1
ATOM 1590 O O . ALA A 1 209 ? 9.808 -13.841 0.297 1.00 80.38 209 ALA A O 1
ATOM 1591 N N . CYS A 1 210 ? 10.074 -13.373 2.470 1.00 81.38 210 CYS A N 1
ATOM 1592 C CA . CYS A 1 210 ? 8.840 -14.055 2.853 1.00 81.38 210 CYS A CA 1
ATOM 1593 C C . CYS A 1 210 ? 7.630 -13.154 2.601 1.00 81.38 210 CYS A C 1
ATOM 1595 O O . CYS A 1 210 ? 7.697 -11.939 2.797 1.00 81.38 210 CYS A O 1
ATOM 1597 N N . ALA A 1 211 ? 6.537 -13.758 2.141 1.00 84.31 211 ALA A N 1
ATOM 1598 C CA . ALA A 1 211 ? 5.252 -13.081 2.041 1.00 84.31 211 ALA A CA 1
ATOM 1599 C C . ALA A 1 211 ? 4.724 -12.737 3.451 1.00 84.31 211 ALA A C 1
ATOM 1601 O O . ALA A 1 211 ? 5.128 -13.387 4.424 1.00 84.31 211 ALA A O 1
ATOM 1602 N N . PRO A 1 212 ? 3.817 -11.750 3.591 1.00 83.62 212 PRO A N 1
ATOM 1603 C CA . PRO A 1 212 ? 3.151 -11.480 4.863 1.00 83.62 212 PRO A CA 1
ATOM 1604 C C . PRO A 1 212 ? 2.533 -12.760 5.435 1.00 83.62 212 PRO A C 1
ATOM 1606 O O . PRO A 1 212 ? 1.936 -13.542 4.695 1.00 83.62 212 PRO A O 1
ATOM 1609 N N . GLY A 1 213 ? 2.698 -12.998 6.736 1.00 84.25 213 GLY A N 1
ATOM 1610 C CA . GLY A 1 213 ? 2.267 -14.263 7.342 1.00 84.25 213 GLY A CA 1
ATOM 1611 C C . GLY A 1 213 ? 3.302 -15.388 7.307 1.00 84.25 213 GLY A C 1
ATOM 1612 O O . GLY A 1 213 ? 3.028 -16.499 7.764 1.00 84.25 213 GLY A O 1
ATOM 1613 N N . PHE A 1 214 ? 4.497 -15.130 6.778 1.00 86.25 214 PHE A N 1
ATOM 1614 C CA . PHE A 1 214 ? 5.579 -16.101 6.757 1.00 86.25 214 PHE A CA 1
ATOM 1615 C C . PHE A 1 214 ? 6.902 -15.479 7.201 1.00 86.25 214 PHE A C 1
ATOM 1617 O O . PHE A 1 214 ? 7.129 -14.278 7.064 1.00 86.25 214 PHE A O 1
ATOM 1624 N N . PHE A 1 215 ? 7.802 -16.315 7.713 1.00 81.38 215 PHE A N 1
ATOM 1625 C CA . PHE A 1 215 ? 9.120 -15.897 8.187 1.00 81.38 215 PHE A CA 1
ATOM 1626 C C . PHE A 1 215 ? 10.185 -16.960 7.903 1.00 81.38 215 PHE A C 1
ATOM 1628 O O . PHE A 1 215 ? 9.870 -18.122 7.637 1.00 81.38 215 PHE A O 1
ATOM 1635 N N . ARG A 1 216 ? 11.461 -16.580 7.991 1.00 77.69 216 ARG A N 1
ATOM 1636 C CA . ARG A 1 216 ? 12.598 -17.509 7.936 1.00 77.69 216 ARG A CA 1
ATOM 1637 C C . ARG A 1 216 ? 13.355 -17.517 9.245 1.00 77.69 216 ARG A C 1
ATOM 1639 O O . ARG A 1 216 ? 13.644 -16.467 9.804 1.00 77.69 216 ARG A O 1
ATOM 1646 N N . THR A 1 217 ? 13.748 -18.706 9.685 1.00 68.75 217 THR A N 1
ATOM 1647 C CA . THR A 1 217 ? 14.569 -18.880 10.888 1.00 68.75 217 THR A CA 1
ATOM 1648 C C . THR A 1 217 ? 15.955 -18.267 10.721 1.00 68.75 217 THR A C 1
ATOM 1650 O O . THR A 1 217 ? 16.439 -17.614 11.636 1.00 68.75 217 THR A O 1
ATOM 1653 N N . SER A 1 218 ? 16.562 -18.363 9.532 1.00 62.03 218 SER A N 1
ATOM 1654 C CA . SER A 1 218 ? 17.889 -17.776 9.297 1.00 62.03 218 SER A CA 1
ATOM 1655 C C . SER A 1 218 ? 17.939 -16.244 9.372 1.00 62.03 218 SER A C 1
ATOM 1657 O O . SER A 1 218 ? 19.018 -15.699 9.584 1.00 62.03 218 SER A O 1
ATOM 1659 N N . GLU A 1 219 ? 16.806 -15.550 9.227 1.00 61.91 219 GLU A N 1
ATOM 1660 C CA . GLU A 1 219 ? 16.720 -14.091 9.393 1.00 61.91 219 GLU A CA 1
ATOM 1661 C C . GLU A 1 219 ? 16.651 -13.674 10.873 1.00 61.91 219 GLU A C 1
ATOM 1663 O O . GLU A 1 219 ? 16.913 -12.518 11.193 1.00 61.91 219 GLU A O 1
ATOM 1668 N N . VAL A 1 220 ? 16.352 -14.616 11.776 1.00 58.03 220 VAL A N 1
ATOM 1669 C CA . VAL A 1 220 ? 16.292 -14.404 13.232 1.00 58.03 220 VAL A CA 1
ATOM 1670 C C . VAL A 1 220 ? 17.686 -14.489 13.866 1.00 58.03 220 VAL A C 1
ATOM 1672 O O . VAL A 1 220 ? 17.990 -13.729 14.780 1.00 58.03 220 VAL A O 1
ATOM 1675 N N . ASP A 1 221 ? 18.560 -15.355 13.344 1.00 52.72 221 ASP A N 1
ATOM 1676 C CA . ASP A 1 221 ? 19.870 -15.647 13.951 1.00 52.72 221 ASP A CA 1
ATOM 1677 C C . ASP A 1 221 ? 20.981 -14.640 13.589 1.00 52.72 221 ASP A C 1
ATOM 1679 O O . ASP A 1 221 ? 22.114 -14.773 14.050 1.00 52.72 221 ASP A O 1
ATOM 1683 N N . GLY A 1 222 ? 20.703 -13.642 12.739 1.00 48.69 222 GLY A N 1
ATOM 1684 C CA . GLY A 1 222 ? 21.650 -12.562 12.411 1.00 48.69 222 GLY A CA 1
ATOM 1685 C C . GLY A 1 222 ? 22.969 -13.011 11.758 1.00 48.69 222 GLY A C 1
ATOM 1686 O O . GLY A 1 222 ? 23.920 -12.233 11.685 1.00 48.69 222 GLY A O 1
ATOM 1687 N N . THR A 1 223 ? 23.062 -14.257 11.284 1.00 47.00 223 THR A N 1
ATOM 1688 C CA . THR A 1 223 ? 24.313 -14.804 10.738 1.00 47.00 223 THR A CA 1
ATOM 1689 C C . THR A 1 223 ? 24.607 -14.245 9.338 1.00 47.00 223 THR A C 1
ATOM 1691 O O . THR A 1 223 ? 23.702 -14.200 8.504 1.00 47.00 223 THR A O 1
ATOM 1694 N N . PRO A 1 224 ? 25.856 -13.865 9.007 1.00 44.69 224 PRO A N 1
ATOM 1695 C CA . PRO A 1 224 ? 26.209 -13.304 7.697 1.00 44.69 224 PRO A CA 1
ATOM 1696 C C . PRO A 1 224 ? 25.870 -14.210 6.500 1.00 44.69 224 PRO A C 1
ATOM 1698 O O . PRO A 1 224 ? 25.527 -13.711 5.431 1.00 44.69 224 PRO A O 1
ATOM 1701 N N . ASP A 1 225 ? 25.871 -15.536 6.678 1.00 45.41 225 ASP A N 1
ATOM 1702 C CA . ASP A 1 225 ? 25.476 -16.503 5.640 1.00 45.41 225 ASP A CA 1
ATOM 1703 C C . ASP A 1 225 ? 23.977 -16.459 5.294 1.00 45.41 225 ASP A C 1
ATOM 1705 O O . ASP A 1 225 ? 23.575 -16.862 4.199 1.00 45.41 225 ASP A O 1
ATOM 1709 N N . SER A 1 226 ? 23.128 -15.929 6.184 1.00 49.84 226 SER A N 1
ATOM 1710 C CA . SER A 1 226 ? 21.715 -15.652 5.877 1.00 49.84 226 SER A CA 1
ATOM 1711 C C . SER A 1 226 ? 21.553 -14.557 4.819 1.00 49.84 226 SER A C 1
ATOM 1713 O O . SER A 1 226 ? 20.527 -14.510 4.140 1.00 49.84 226 SER A O 1
ATOM 1715 N N . LEU A 1 227 ? 22.578 -13.714 4.626 1.00 50.22 227 LEU A N 1
ATOM 1716 C CA . LEU A 1 227 ? 22.533 -12.601 3.688 1.00 50.22 227 LEU A CA 1
ATOM 1717 C C . LEU A 1 227 ? 22.699 -13.056 2.239 1.00 50.22 227 LEU A C 1
ATOM 1719 O O . LEU A 1 227 ? 22.163 -12.373 1.380 1.00 50.22 227 LEU A O 1
ATOM 1723 N N . ILE A 1 228 ? 23.391 -14.163 1.941 1.00 56.16 228 ILE A N 1
ATOM 1724 C CA . ILE A 1 228 ? 23.668 -14.612 0.556 1.00 56.16 228 ILE A CA 1
ATOM 1725 C C . ILE A 1 228 ? 22.618 -15.618 0.054 1.00 56.16 228 ILE A C 1
ATOM 1727 O O . ILE A 1 228 ? 22.372 -15.721 -1.150 1.00 56.16 228 ILE A O 1
ATOM 1731 N N . ARG A 1 229 ? 21.959 -16.343 0.966 1.00 63.16 229 ARG A N 1
ATOM 1732 C CA . ARG A 1 229 ? 20.881 -17.284 0.632 1.00 63.16 229 ARG A CA 1
ATOM 1733 C C . ARG A 1 229 ? 19.670 -16.549 0.047 1.00 63.16 229 ARG A C 1
ATOM 1735 O O . ARG A 1 229 ? 19.379 -15.414 0.415 1.00 63.16 229 ARG A O 1
ATOM 1742 N N . ASN A 1 230 ? 18.945 -17.215 -0.855 1.00 70.75 230 ASN A N 1
ATOM 1743 C CA . ASN A 1 230 ? 17.717 -16.702 -1.483 1.00 70.75 230 ASN A CA 1
ATOM 1744 C C . ASN A 1 230 ? 17.905 -15.443 -2.346 1.00 70.75 230 ASN A C 1
ATOM 1746 O O . ASN A 1 230 ? 16.940 -14.715 -2.589 1.00 70.75 230 ASN A O 1
ATOM 1750 N N . ARG A 1 231 ? 19.136 -15.191 -2.804 1.00 78.00 231 ARG A N 1
ATOM 1751 C CA . ARG A 1 231 ? 19.440 -14.155 -3.788 1.00 78.00 231 ARG A CA 1
ATOM 1752 C C . ARG A 1 231 ? 19.526 -14.748 -5.180 1.00 78.00 231 ARG A C 1
ATOM 1754 O O . ARG A 1 231 ? 20.211 -15.747 -5.408 1.00 78.00 231 ARG A O 1
ATOM 1761 N N . TYR A 1 232 ? 18.864 -14.078 -6.101 1.00 79.25 232 TYR A N 1
ATOM 1762 C CA . TYR A 1 232 ? 18.841 -14.413 -7.508 1.00 79.25 232 TYR A CA 1
ATOM 1763 C C . TYR A 1 232 ? 19.373 -13.218 -8.268 1.00 79.25 232 TYR A C 1
ATOM 1765 O O . TYR A 1 232 ? 19.011 -12.078 -7.986 1.00 79.25 232 TYR A O 1
ATOM 1773 N N . ARG A 1 233 ? 20.255 -13.478 -9.218 1.00 83.12 233 ARG A N 1
ATOM 1774 C CA . ARG A 1 233 ? 20.684 -12.477 -10.175 1.00 83.12 233 ARG A CA 1
ATOM 1775 C C . ARG A 1 233 ? 19.887 -12.690 -11.448 1.00 83.12 233 ARG A C 1
ATOM 1777 O O . ARG A 1 233 ? 19.817 -13.813 -11.939 1.00 83.12 233 ARG A O 1
ATOM 1784 N N . CYS A 1 234 ? 19.284 -11.628 -11.959 1.00 82.31 234 CYS A N 1
ATOM 1785 C CA . CYS A 1 234 ? 18.762 -11.666 -13.312 1.00 82.31 234 CYS A CA 1
ATOM 1786 C C . CYS A 1 234 ? 19.918 -11.498 -14.281 1.00 82.31 234 CYS A C 1
ATOM 1788 O O . CYS A 1 234 ? 20.615 -10.486 -14.215 1.00 82.31 234 CYS A O 1
ATOM 1790 N N . ASP A 1 235 ? 20.115 -12.495 -15.135 1.00 79.31 235 ASP A N 1
ATOM 1791 C CA . ASP A 1 235 ? 21.074 -12.435 -16.222 1.00 79.31 235 ASP A CA 1
ATOM 1792 C C . ASP A 1 235 ? 20.311 -12.494 -17.544 1.00 79.31 235 ASP A C 1
ATOM 1794 O O . ASP A 1 235 ? 19.630 -13.476 -17.858 1.00 79.31 235 ASP A O 1
ATOM 1798 N N . HIS A 1 236 ? 20.432 -11.429 -18.329 1.00 75.94 236 HIS A N 1
ATOM 1799 C CA . HIS A 1 236 ? 19.971 -11.400 -19.706 1.00 75.94 236 HIS A CA 1
ATOM 1800 C C . HIS A 1 236 ? 21.159 -11.549 -20.653 1.00 75.94 236 HIS A C 1
ATOM 1802 O O . HIS A 1 236 ? 22.117 -10.772 -20.636 1.00 75.94 236 HIS A O 1
ATOM 1808 N N . VAL A 1 237 ? 21.084 -12.567 -21.508 1.00 67.81 237 VAL A N 1
ATOM 1809 C CA . VAL A 1 237 ? 22.069 -12.787 -22.566 1.00 67.81 237 VAL A CA 1
ATOM 1810 C C . VAL A 1 237 ? 21.396 -12.475 -23.893 1.00 67.81 237 VAL A C 1
ATOM 1812 O O . VAL A 1 237 ? 20.661 -13.303 -24.431 1.00 67.81 237 VAL A O 1
ATOM 1815 N N . SER A 1 238 ? 21.642 -11.272 -24.413 1.00 64.44 238 SER A N 1
ATOM 1816 C CA . SER A 1 238 ? 21.297 -10.934 -25.795 1.00 64.44 238 SER A CA 1
ATOM 1817 C C . SER A 1 238 ? 22.402 -11.386 -26.755 1.00 64.44 238 SER A C 1
ATOM 1819 O O . SER A 1 238 ? 23.568 -11.514 -26.374 1.00 64.44 238 SER A O 1
ATOM 1821 N N . SER A 1 239 ? 22.039 -11.645 -28.012 1.00 60.97 239 SER A N 1
ATOM 1822 C CA . SER A 1 239 ? 23.008 -11.847 -29.095 1.00 60.97 239 SER A CA 1
ATOM 1823 C C . SER A 1 239 ? 22.890 -10.703 -30.101 1.00 60.97 239 SER A C 1
ATOM 1825 O O . SER A 1 239 ? 21.888 -9.990 -30.119 1.00 60.97 239 SER A O 1
ATOM 1827 N N . ALA A 1 240 ? 23.882 -10.540 -30.981 1.00 60.59 240 ALA A N 1
ATOM 1828 C CA . ALA A 1 240 ? 23.907 -9.465 -31.979 1.00 60.59 240 ALA A CA 1
ATOM 1829 C C . ALA A 1 240 ? 22.698 -9.446 -32.944 1.00 60.59 240 ALA A C 1
ATOM 1831 O O . ALA A 1 240 ? 22.536 -8.481 -33.680 1.00 60.59 240 ALA A O 1
ATOM 1832 N N . SER A 1 241 ? 21.870 -10.499 -32.970 1.00 61.12 241 SER A N 1
ATOM 1833 C CA . SER A 1 241 ? 20.722 -10.632 -33.882 1.00 61.12 241 SER A CA 1
ATOM 1834 C C . SER A 1 241 ? 19.439 -11.144 -33.216 1.00 61.12 241 SER A C 1
ATOM 1836 O O . SER A 1 241 ? 18.445 -11.379 -33.899 1.00 61.12 241 SER A O 1
ATOM 1838 N N . SER A 1 242 ? 19.422 -11.317 -31.890 1.00 66.38 242 SER A N 1
ATOM 1839 C CA . SER A 1 242 ? 18.258 -11.857 -31.181 1.00 66.38 242 SER A CA 1
ATOM 1840 C C . SER A 1 242 ? 18.053 -11.182 -29.834 1.00 66.38 242 SER A C 1
ATOM 1842 O O . SER A 1 242 ? 19.018 -10.986 -29.094 1.00 66.38 242 SER A O 1
ATOM 1844 N N . ILE A 1 243 ? 16.782 -10.963 -29.486 1.00 69.31 243 ILE A N 1
ATOM 1845 C CA . ILE A 1 243 ? 16.320 -10.422 -28.196 1.00 69.31 243 ILE A CA 1
ATOM 1846 C C . ILE A 1 243 ? 17.017 -11.103 -27.011 1.00 69.31 243 ILE A C 1
ATOM 1848 O O . ILE A 1 243 ? 17.415 -10.399 -26.096 1.00 69.31 243 ILE A O 1
ATOM 1852 N N . GLY A 1 244 ? 17.281 -12.414 -27.086 1.00 71.06 244 GLY A N 1
ATOM 1853 C CA . GLY A 1 244 ? 17.915 -13.172 -26.006 1.00 71.06 244 GLY A CA 1
ATOM 1854 C C . GLY A 1 244 ? 16.892 -13.740 -25.027 1.00 71.06 244 GLY A C 1
ATOM 1855 O O . GLY A 1 244 ? 15.685 -13.641 -25.249 1.00 71.06 244 GLY A O 1
ATOM 1856 N N . THR A 1 245 ? 17.372 -14.366 -23.954 1.00 72.12 245 THR A N 1
ATOM 1857 C CA . THR A 1 245 ? 16.526 -14.875 -22.861 1.00 72.12 245 THR A CA 1
ATOM 1858 C C . THR A 1 245 ? 16.999 -14.308 -21.531 1.00 72.12 245 THR A C 1
ATOM 1860 O O . THR A 1 245 ? 18.202 -14.315 -21.258 1.00 72.12 245 THR A O 1
ATOM 1863 N N . ALA A 1 246 ? 16.059 -13.848 -20.706 1.00 78.44 246 ALA A N 1
ATOM 1864 C CA . ALA A 1 246 ? 16.317 -13.426 -19.334 1.00 78.44 246 ALA A CA 1
ATOM 1865 C C . ALA A 1 246 ? 16.099 -14.617 -18.402 1.00 78.44 246 ALA A C 1
ATOM 1867 O O . ALA A 1 246 ? 15.017 -15.199 -18.399 1.00 78.44 246 ALA A O 1
ATOM 1868 N N . ASN A 1 247 ? 17.118 -14.981 -17.627 1.00 78.94 247 ASN A N 1
ATOM 1869 C CA . ASN A 1 247 ? 17.050 -16.106 -16.701 1.00 78.94 247 ASN A CA 1
ATOM 1870 C C . ASN A 1 247 ? 17.485 -15.677 -15.300 1.00 78.94 247 ASN A C 1
ATOM 1872 O O . ASN A 1 247 ? 18.433 -14.909 -15.131 1.00 78.94 247 ASN A O 1
ATOM 1876 N N . LEU A 1 248 ? 16.817 -16.223 -14.284 1.00 78.81 248 LEU A N 1
ATOM 1877 C CA . LEU A 1 248 ? 17.276 -16.090 -12.907 1.00 78.81 248 LEU A CA 1
ATOM 1878 C C . LEU A 1 248 ? 18.355 -17.115 -12.608 1.00 78.81 248 LEU A C 1
ATOM 1880 O O . LEU A 1 248 ? 18.143 -18.322 -12.711 1.00 78.81 248 LEU A O 1
ATOM 1884 N N . VAL A 1 249 ? 19.490 -16.614 -12.149 1.00 79.12 249 VAL A N 1
ATOM 1885 C CA . VAL A 1 249 ? 20.602 -17.421 -11.675 1.00 79.12 249 VAL A CA 1
ATOM 1886 C C . VAL A 1 249 ? 20.639 -17.320 -10.157 1.00 79.12 249 VAL A C 1
ATOM 1888 O O . VAL A 1 249 ? 20.844 -16.244 -9.590 1.00 79.12 249 VAL A O 1
ATOM 1891 N N . ALA A 1 250 ? 20.416 -18.445 -9.476 1.00 75.81 250 ALA A N 1
ATOM 1892 C CA . ALA A 1 250 ? 20.588 -18.515 -8.031 1.00 75.81 250 ALA A CA 1
ATOM 1893 C C . ALA A 1 250 ? 22.060 -18.245 -7.689 1.00 75.81 250 ALA A C 1
ATOM 1895 O O . ALA A 1 250 ? 22.958 -18.915 -8.196 1.00 75.81 250 ALA A O 1
ATOM 1896 N N . MET A 1 251 ? 22.320 -17.264 -6.821 1.00 73.06 251 MET A N 1
ATOM 1897 C CA . MET A 1 251 ? 23.697 -16.894 -6.469 1.00 73.06 251 MET A CA 1
ATOM 1898 C C . MET A 1 251 ? 24.361 -17.918 -5.535 1.00 73.06 251 MET A C 1
ATOM 1900 O O . MET A 1 251 ? 25.578 -17.897 -5.371 1.00 73.06 251 MET A O 1
ATOM 1904 N N . ASN A 1 252 ? 23.582 -18.821 -4.928 1.00 66.38 252 ASN A N 1
ATOM 1905 C CA . ASN A 1 252 ? 24.082 -19.958 -4.163 1.00 66.38 252 ASN A CA 1
ATOM 1906 C C . ASN A 1 252 ? 23.075 -21.121 -4.227 1.00 66.38 252 ASN A C 1
ATOM 1908 O O . ASN A 1 252 ? 21.884 -20.921 -3.992 1.00 66.38 252 ASN A O 1
ATOM 1912 N N . ASN A 1 253 ? 23.553 -22.323 -4.559 1.00 52.84 253 ASN A N 1
ATOM 1913 C CA . ASN A 1 253 ? 22.721 -23.457 -4.979 1.00 52.84 253 ASN A CA 1
ATOM 1914 C C . ASN A 1 253 ? 22.400 -24.465 -3.863 1.00 52.84 253 ASN A C 1
ATOM 1916 O O . ASN A 1 253 ? 21.812 -25.505 -4.145 1.00 52.84 253 ASN A O 1
ATOM 1920 N N . THR A 1 254 ? 22.824 -24.225 -2.618 1.00 52.47 254 THR A N 1
ATOM 1921 C CA . THR A 1 254 ? 22.927 -25.332 -1.654 1.00 52.47 254 THR A CA 1
ATOM 1922 C C . THR A 1 254 ? 21.780 -25.470 -0.659 1.00 52.47 254 THR A C 1
ATOM 1924 O O . THR A 1 254 ? 21.479 -26.605 -0.319 1.00 52.47 254 THR A O 1
ATOM 1927 N N . VAL A 1 255 ? 21.077 -24.414 -0.231 1.00 51.97 255 VAL A N 1
ATOM 1928 C CA . VAL A 1 255 ? 19.864 -24.556 0.609 1.00 51.97 255 VAL A CA 1
ATOM 1929 C C . VAL A 1 255 ? 18.989 -23.303 0.490 1.00 51.97 255 VAL A C 1
ATOM 1931 O O . VAL A 1 255 ? 19.408 -22.213 0.888 1.00 51.97 255 VAL A O 1
ATOM 1934 N N . VAL A 1 256 ? 17.759 -23.446 -0.011 1.00 55.03 256 VAL A N 1
ATOM 1935 C CA . VAL A 1 256 ? 16.720 -22.411 0.113 1.00 55.03 256 VAL A CA 1
ATOM 1936 C C . VAL A 1 256 ? 16.045 -22.590 1.468 1.00 55.03 256 VAL A C 1
ATOM 1938 O O . VAL A 1 256 ? 15.337 -23.566 1.692 1.00 55.03 256 VAL A O 1
ATOM 1941 N N . ASP A 1 257 ? 16.290 -21.659 2.393 1.00 62.34 257 ASP A N 1
ATOM 1942 C CA . ASP A 1 257 ? 15.565 -21.621 3.667 1.00 62.34 257 ASP A CA 1
ATOM 1943 C C . ASP A 1 257 ? 14.099 -21.258 3.383 1.00 62.34 257 ASP A C 1
ATOM 1945 O O . ASP A 1 257 ? 13.788 -20.162 2.891 1.00 62.34 257 ASP A O 1
ATOM 1949 N N . HIS A 1 258 ? 13.197 -22.212 3.605 1.00 71.75 258 HIS A N 1
ATOM 1950 C CA . HIS A 1 258 ? 11.792 -22.059 3.263 1.00 71.75 258 HIS A CA 1
ATOM 1951 C C . HIS A 1 258 ? 11.089 -21.146 4.265 1.00 71.75 258 HIS A C 1
ATOM 1953 O O . HIS A 1 258 ? 11.237 -21.285 5.477 1.00 71.75 258 HIS A O 1
ATOM 1959 N N . CYS A 1 259 ? 10.263 -20.238 3.746 1.00 80.69 259 CYS A N 1
ATOM 1960 C CA . CYS A 1 259 ? 9.401 -19.413 4.575 1.00 80.69 259 CYS A CA 1
ATOM 1961 C C . CYS A 1 259 ? 8.378 -20.306 5.297 1.00 80.69 259 CYS A C 1
ATOM 1963 O O . CYS A 1 259 ? 7.613 -21.050 4.667 1.00 80.69 259 CYS A O 1
ATOM 1965 N N . LYS A 1 260 ? 8.406 -20.265 6.629 1.00 82.88 260 LYS A N 1
ATOM 1966 C CA . LYS A 1 260 ? 7.504 -20.988 7.526 1.00 82.88 260 LYS A CA 1
ATOM 1967 C C . LYS A 1 260 ? 6.294 -20.111 7.840 1.00 82.88 260 LYS A C 1
ATOM 1969 O O . LYS A 1 260 ? 6.468 -18.897 7.953 1.00 82.88 260 LYS A O 1
ATOM 1974 N N . PRO A 1 261 ? 5.085 -20.689 7.945 1.00 85.31 261 PRO A N 1
ATOM 1975 C CA . PRO A 1 261 ? 3.914 -19.929 8.352 1.00 85.31 261 PRO A CA 1
ATOM 1976 C C . PRO A 1 261 ? 4.108 -19.449 9.785 1.00 85.31 261 PRO A C 1
ATOM 1978 O O . PRO A 1 261 ? 4.620 -20.185 10.629 1.00 85.31 261 PRO A O 1
ATOM 1981 N N . MET A 1 262 ? 3.702 -18.220 10.051 1.00 87.69 262 MET A N 1
ATOM 1982 C CA . MET A 1 262 ? 3.627 -17.726 11.415 1.00 87.69 262 MET A CA 1
ATOM 1983 C C . MET A 1 262 ? 2.309 -18.154 12.071 1.00 87.69 262 MET A C 1
ATOM 1985 O O . MET A 1 262 ? 1.292 -18.332 11.391 1.00 87.69 262 MET A O 1
ATOM 1989 N N . SER A 1 263 ? 2.325 -18.277 13.394 1.00 89.31 263 SER A N 1
ATOM 1990 C CA . SER A 1 263 ? 1.149 -18.624 14.185 1.00 89.31 263 SER A CA 1
ATOM 1991 C C . SER A 1 263 ? 1.055 -17.782 15.457 1.00 89.31 263 SER A C 1
ATOM 1993 O O . SER A 1 263 ? 2.056 -17.286 15.979 1.00 89.31 263 SER A O 1
ATOM 1995 N N . CYS A 1 264 ? -0.169 -17.607 15.947 1.00 89.50 264 CYS A N 1
ATOM 1996 C CA . CYS A 1 264 ? -0.474 -16.984 17.224 1.00 89.50 264 CYS A CA 1
ATOM 1997 C C . CYS A 1 264 ? -0.926 -18.050 18.224 1.00 89.50 264 CYS A C 1
ATOM 1999 O O . CYS A 1 264 ? -1.766 -18.899 17.924 1.00 89.50 264 CYS A O 1
ATOM 2001 N N . GLN A 1 265 ? -0.385 -17.985 19.439 1.00 88.12 265 GLN A N 1
ATOM 2002 C CA . GLN A 1 265 ? -0.695 -18.934 20.508 1.00 88.12 265 GLN A CA 1
ATOM 2003 C C . GLN A 1 265 ? -2.006 -18.559 21.210 1.00 88.12 265 GLN A C 1
ATOM 2005 O O . GLN A 1 265 ? -2.157 -17.422 21.671 1.00 88.12 265 GLN A O 1
ATOM 2010 N N . GLY A 1 266 ? -2.939 -19.509 21.341 1.00 83.56 266 GLY A N 1
ATOM 2011 C CA . GLY A 1 266 ? -4.212 -19.293 22.043 1.00 83.56 266 GLY A CA 1
ATOM 2012 C C . GLY A 1 266 ? -4.040 -18.925 23.522 1.00 83.56 266 GLY A C 1
ATOM 2013 O O . GLY A 1 266 ? -4.735 -18.049 24.037 1.00 83.56 266 GLY A O 1
ATOM 2014 N N . SER A 1 267 ? -3.054 -19.516 24.200 1.00 81.81 267 SER A N 1
ATOM 2015 C CA . SER A 1 267 ? -2.708 -19.191 25.592 1.00 81.81 267 SER A CA 1
ATOM 2016 C C . SER A 1 267 ? -2.312 -17.722 25.793 1.00 81.81 267 SER A C 1
ATOM 2018 O O . SER A 1 267 ? -2.699 -17.109 26.788 1.00 81.81 267 SER A O 1
ATOM 2020 N N . VAL A 1 268 ? -1.601 -17.118 24.834 1.00 80.12 268 VAL A N 1
ATOM 2021 C CA . VAL A 1 268 ? -1.234 -15.692 24.875 1.00 80.12 268 VAL A CA 1
ATOM 2022 C C . VAL A 1 268 ? -2.481 -14.817 24.788 1.00 80.12 268 VAL A C 1
ATOM 2024 O O . VAL A 1 268 ? -2.584 -13.844 25.525 1.00 80.12 268 VAL A O 1
ATOM 2027 N N . LEU A 1 269 ? -3.460 -15.185 23.957 1.00 76.94 269 LEU A N 1
ATOM 2028 C CA . LEU A 1 269 ? -4.720 -14.447 23.832 1.00 76.94 269 LEU A CA 1
ATOM 2029 C C . LEU A 1 269 ? -5.524 -14.420 25.136 1.00 76.94 269 LEU A C 1
ATOM 2031 O O . LEU A 1 269 ? -6.114 -13.399 25.478 1.00 76.94 269 LEU A O 1
ATOM 2035 N N . LEU A 1 270 ? -5.530 -15.539 25.864 1.00 73.75 270 LEU A N 1
ATOM 2036 C CA . LEU A 1 270 ? -6.196 -15.668 27.163 1.00 73.75 270 LEU A CA 1
ATOM 2037 C C . LEU A 1 270 ? -5.486 -14.881 28.275 1.00 73.75 270 LEU A C 1
ATOM 2039 O O . LEU A 1 270 ? -6.152 -14.395 29.190 1.00 73.75 270 LEU A O 1
ATOM 2043 N N . ASN A 1 271 ? -4.157 -14.766 28.184 1.00 68.88 271 ASN A N 1
ATOM 2044 C CA . ASN A 1 271 ? -3.300 -14.094 29.165 1.00 68.88 271 ASN A CA 1
ATOM 2045 C C . ASN A 1 271 ? -3.055 -12.614 28.874 1.00 68.88 271 ASN A C 1
ATOM 2047 O O . ASN A 1 271 ? -2.577 -11.899 29.758 1.00 68.88 271 ASN A O 1
ATOM 2051 N N . LEU A 1 272 ? -3.359 -12.133 27.664 1.00 65.19 272 LEU A N 1
ATOM 2052 C CA . LEU A 1 272 ? -3.467 -10.700 27.430 1.00 65.19 272 LEU A CA 1
ATOM 2053 C C . LEU A 1 272 ? -4.400 -10.166 28.513 1.00 65.19 272 LEU A C 1
ATOM 2055 O O . LEU A 1 272 ? -5.478 -10.722 28.728 1.00 65.19 272 LEU A O 1
ATOM 2059 N N . ASN A 1 273 ? -3.970 -9.119 29.223 1.00 51.62 273 ASN A N 1
ATOM 2060 C CA . ASN A 1 273 ? -4.854 -8.344 30.080 1.00 51.62 273 ASN A CA 1
ATOM 2061 C C . ASN A 1 273 ? -5.939 -7.781 29.164 1.00 51.62 273 ASN A C 1
ATOM 2063 O O . ASN A 1 273 ? -5.824 -6.669 28.651 1.00 51.62 273 ASN A O 1
ATOM 2067 N N . LEU A 1 274 ? -6.966 -8.590 28.914 1.00 52.62 274 LEU A N 1
ATOM 2068 C CA . LEU A 1 274 ? -8.183 -8.254 28.216 1.00 52.62 274 LEU A CA 1
ATOM 2069 C C . LEU A 1 274 ? -8.911 -7.286 29.150 1.00 52.62 274 LEU A C 1
ATOM 2071 O O . LEU A 1 274 ? -9.945 -7.601 29.720 1.00 52.62 274 LEU A O 1
ATOM 2075 N N . GLN A 1 275 ? -8.384 -6.068 29.275 1.00 52.62 275 GLN A N 1
ATOM 2076 C CA . GLN A 1 275 ? -9.141 -4.886 29.675 1.00 52.62 275 GLN A CA 1
ATOM 2077 C C . GLN A 1 275 ? -10.220 -4.548 28.627 1.00 52.62 275 GLN A C 1
ATOM 2079 O O . GLN A 1 275 ? -10.825 -3.481 28.674 1.00 52.62 275 GLN A O 1
ATOM 2084 N N . VAL A 1 276 ? -10.429 -5.440 27.657 1.00 62.84 276 VAL A N 1
ATOM 2085 C CA . VAL A 1 276 ? -11.424 -5.366 26.611 1.00 62.84 276 VAL A CA 1
ATOM 2086 C C . VAL A 1 276 ? -12.681 -6.074 27.104 1.00 62.84 276 VAL A C 1
ATOM 2088 O O . VAL A 1 276 ? -12.668 -7.264 27.421 1.00 62.84 276 VAL A O 1
ATOM 2091 N N . ASP A 1 277 ? -13.767 -5.316 27.197 1.00 72.62 277 ASP A N 1
ATOM 2092 C CA . ASP A 1 277 ? -15.039 -5.744 27.770 1.00 72.62 277 ASP A CA 1
ATOM 2093 C C . ASP A 1 277 ? -15.806 -6.695 26.812 1.00 72.62 277 ASP A C 1
ATOM 2095 O O . ASP A 1 277 ? -16.779 -6.306 26.167 1.00 72.62 277 ASP A O 1
ATOM 2099 N N . PHE A 1 278 ? -15.369 -7.961 26.714 1.00 74.25 278 PHE A N 1
ATOM 2100 C CA . PHE A 1 278 ? -16.000 -9.046 25.929 1.00 74.25 278 PHE A CA 1
ATOM 2101 C C . PHE A 1 278 ? -16.816 -10.027 26.777 1.00 74.25 278 PHE A C 1
ATOM 2103 O O . PHE A 1 278 ? -16.533 -10.216 27.962 1.00 74.25 278 PHE A O 1
ATOM 2110 N N . LYS A 1 279 ? -17.807 -10.707 26.183 1.00 72.62 279 LYS A N 1
ATOM 2111 C CA . LYS A 1 279 ? -18.558 -11.766 26.883 1.00 72.62 279 LYS A CA 1
ATOM 2112 C C . LYS A 1 279 ? -17.624 -12.876 27.376 1.00 72.62 279 LYS A C 1
ATOM 2114 O O . LYS A 1 279 ? -16.797 -13.383 26.625 1.00 72.62 279 LYS A O 1
ATOM 2119 N N . GLU A 1 280 ? -17.800 -13.310 28.624 1.00 68.69 280 GLU A N 1
ATOM 2120 C CA . GLU A 1 280 ? -16.957 -14.357 29.232 1.00 68.69 280 GLU A CA 1
ATOM 2121 C C . GLU A 1 280 ? -17.010 -15.684 28.466 1.00 68.69 280 GLU A C 1
ATOM 2123 O O . GLU A 1 280 ? -16.014 -16.399 28.383 1.00 68.69 280 GLU A O 1
ATOM 2128 N N . THR A 1 281 ? -18.141 -15.974 27.820 1.00 63.03 281 THR A N 1
ATOM 2129 C CA . THR A 1 281 ? -18.357 -17.182 27.013 1.00 63.03 281 THR A CA 1
ATOM 2130 C C . THR A 1 281 ? -17.398 -17.323 25.828 1.00 63.03 281 THR A C 1
ATOM 2132 O O . THR A 1 281 ? -17.219 -18.436 25.338 1.00 63.03 281 THR A O 1
ATOM 2135 N N . TYR A 1 282 ? -16.747 -16.245 25.377 1.00 71.44 282 TYR A N 1
ATOM 2136 C CA . TYR A 1 282 ? -15.720 -16.314 24.335 1.00 71.44 282 TYR A CA 1
ATOM 2137 C C . TYR A 1 282 ? -14.464 -17.064 24.798 1.00 71.44 282 TYR A C 1
ATOM 2139 O O . TYR A 1 282 ? -13.894 -17.803 23.998 1.00 71.44 282 TYR A O 1
ATOM 2147 N N . ARG A 1 283 ? -14.064 -16.957 26.078 1.00 67.19 283 ARG A N 1
ATOM 2148 C CA . ARG A 1 283 ? -12.883 -17.683 26.587 1.00 67.19 283 ARG A CA 1
ATOM 2149 C C . ARG A 1 283 ? -13.015 -19.192 26.383 1.00 67.19 283 ARG A C 1
ATOM 2151 O O . ARG A 1 283 ? -12.030 -19.846 26.079 1.00 67.19 283 ARG A O 1
ATOM 2158 N N . ASN A 1 284 ? -14.239 -19.715 26.449 1.00 68.56 284 ASN A N 1
ATOM 2159 C CA . ASN A 1 284 ? -14.531 -21.133 26.233 1.00 68.56 284 ASN A CA 1
ATOM 2160 C C . ASN A 1 284 ? -14.399 -21.573 24.764 1.00 68.56 284 ASN A C 1
ATOM 2162 O O . ASN A 1 284 ? -14.404 -22.767 24.488 1.00 68.56 284 ASN A O 1
ATOM 2166 N N . ARG A 1 285 ? -14.325 -20.629 23.815 1.00 74.00 285 ARG A N 1
ATOM 2167 C CA . ARG A 1 285 ? -14.150 -20.905 22.379 1.00 74.00 285 ARG A CA 1
ATOM 2168 C C . ARG A 1 285 ? -12.688 -20.879 21.937 1.00 74.00 285 ARG A C 1
ATOM 2170 O O . ARG A 1 285 ? -12.402 -21.284 20.815 1.00 74.00 285 ARG A O 1
ATOM 2177 N N . ILE A 1 286 ? -11.785 -20.390 22.784 1.00 79.25 286 ILE A N 1
ATOM 2178 C CA . ILE A 1 286 ? -10.354 -20.363 22.497 1.00 79.25 286 ILE A CA 1
ATOM 2179 C C . ILE A 1 286 ? -9.740 -21.633 23.066 1.00 79.25 286 ILE A C 1
ATOM 2181 O O . ILE A 1 286 ? -9.738 -21.837 24.278 1.00 79.25 286 ILE A O 1
ATOM 2185 N N . ASP A 1 287 ? -9.165 -22.455 22.200 1.00 85.44 287 ASP A N 1
ATOM 2186 C CA . ASP A 1 287 ? -8.280 -23.522 22.654 1.00 85.44 287 ASP A CA 1
ATOM 2187 C C . ASP A 1 287 ? -6.914 -22.922 23.062 1.00 85.44 287 ASP A C 1
ATOM 2189 O O . ASP A 1 287 ? -6.235 -22.345 22.202 1.00 85.44 287 ASP A O 1
ATOM 2193 N N . PRO A 1 288 ? -6.500 -23.016 24.345 1.00 83.06 288 PRO A N 1
ATOM 2194 C CA . PRO A 1 288 ? -5.220 -22.487 24.819 1.00 83.06 288 PRO A CA 1
ATOM 2195 C C . PRO A 1 288 ? -4.004 -23.187 24.200 1.00 83.06 288 PRO A C 1
ATOM 2197 O O . PRO A 1 288 ? -2.936 -22.579 24.136 1.00 83.06 288 PRO A O 1
ATOM 2200 N N . ASN A 1 289 ? -4.161 -24.438 23.757 1.00 87.50 289 ASN A N 1
ATOM 2201 C CA . ASN A 1 289 ? -3.088 -25.272 23.217 1.00 87.50 289 ASN A CA 1
ATOM 2202 C C . ASN A 1 289 ? -3.036 -25.247 21.684 1.00 87.50 289 ASN A C 1
ATOM 2204 O O . ASN A 1 289 ? -2.177 -25.894 21.085 1.00 87.50 289 ASN A O 1
ATOM 2208 N N . ARG A 1 290 ? -3.956 -24.522 21.040 1.00 88.56 290 ARG A N 1
ATOM 2209 C CA . ARG A 1 290 ? -3.995 -24.386 19.589 1.00 88.56 290 ARG A CA 1
ATOM 2210 C C . ARG A 1 290 ? -3.112 -23.237 19.117 1.00 88.56 290 ARG A C 1
ATOM 2212 O O . ARG A 1 290 ? -3.169 -22.118 19.634 1.00 88.56 290 ARG A O 1
ATOM 2219 N N . GLU A 1 291 ? -2.388 -23.516 18.041 1.00 88.75 291 GLU A N 1
ATOM 2220 C CA . GLU A 1 291 ? -1.775 -22.506 17.191 1.00 88.75 291 GLU A CA 1
ATOM 2221 C C . GLU A 1 291 ? -2.766 -22.057 16.116 1.00 88.75 291 GLU A C 1
ATOM 2223 O O . GLU A 1 291 ? -3.301 -22.875 15.365 1.00 88.75 291 GLU A O 1
ATOM 2228 N N . TYR A 1 292 ? -3.022 -20.755 16.052 1.00 89.88 292 TYR A N 1
ATOM 2229 C CA . TYR A 1 292 ? -3.862 -20.142 15.027 1.00 89.88 292 TYR A CA 1
ATOM 2230 C C . TYR A 1 292 ? -2.959 -19.574 13.944 1.00 89.88 292 TYR A C 1
ATOM 2232 O O . TYR A 1 292 ? -2.028 -18.828 14.253 1.00 89.88 292 TYR A O 1
ATOM 2240 N N . LEU A 1 293 ? -3.193 -19.937 12.687 1.00 90.00 293 LEU A N 1
ATOM 2241 C CA . LEU A 1 293 ? -2.367 -19.465 11.580 1.00 90.00 293 LEU A CA 1
ATOM 2242 C C . LEU A 1 293 ? -2.587 -17.970 11.320 1.00 90.00 293 LEU A C 1
ATOM 2244 O O . LEU A 1 293 ? -3.617 -17.394 11.675 1.00 90.00 293 LEU A O 1
ATOM 2248 N N . PHE A 1 294 ? -1.615 -17.331 10.671 1.00 88.69 294 PHE A N 1
ATOM 2249 C CA . PHE A 1 294 ? -1.765 -15.957 10.194 1.00 88.69 294 PHE A CA 1
ATOM 2250 C C . PHE A 1 294 ? -3.053 -15.751 9.396 1.00 88.69 294 PHE A C 1
ATOM 2252 O O . PHE A 1 294 ? -3.380 -16.540 8.508 1.00 88.69 294 PHE A O 1
ATOM 2259 N N . GLY A 1 295 ? -3.750 -14.654 9.685 1.00 87.88 295 GLY A N 1
ATOM 2260 C CA . GLY A 1 295 ? -5.011 -14.313 9.037 1.00 87.88 295 GLY A CA 1
ATOM 2261 C C . GLY A 1 295 ? -6.211 -15.103 9.557 1.00 87.88 295 GLY A C 1
ATOM 2262 O O . GLY A 1 295 ? -7.331 -14.794 9.159 1.00 87.88 295 GLY A O 1
ATOM 2263 N N . GLU A 1 296 ? -6.026 -16.076 10.458 1.00 90.06 296 GLU A N 1
ATOM 2264 C CA . GLU A 1 296 ? -7.157 -16.632 11.193 1.00 90.06 296 GLU A CA 1
ATOM 2265 C C . GLU A 1 296 ? -7.767 -15.565 12.104 1.00 90.06 296 GLU A C 1
ATOM 2267 O O . GLU A 1 296 ? -7.067 -14.837 12.816 1.00 90.06 296 GLU A O 1
ATOM 2272 N N . SER A 1 297 ? -9.096 -15.518 12.092 1.00 87.56 297 SER A N 1
ATOM 2273 C CA . SER A 1 297 ? -9.897 -14.596 12.885 1.00 87.56 297 SER A CA 1
ATOM 2274 C C . SER A 1 297 ? -10.780 -15.377 13.844 1.00 87.56 297 SER A C 1
ATOM 2276 O O . SER A 1 297 ? -11.475 -16.315 13.449 1.00 87.56 297 SER A O 1
ATOM 2278 N N . ILE A 1 298 ? -10.804 -14.954 15.104 1.00 84.81 298 ILE A N 1
ATOM 2279 C CA . ILE A 1 298 ? -11.709 -15.505 16.109 1.00 84.81 298 ILE A CA 1
ATOM 2280 C C . ILE A 1 298 ? -12.882 -14.535 16.289 1.00 84.81 298 ILE A C 1
ATOM 2282 O O . ILE A 1 298 ? -12.650 -13.374 16.638 1.00 84.81 298 ILE A O 1
ATOM 2286 N N . PRO A 1 299 ? -14.136 -14.967 16.061 1.00 83.12 299 PRO A N 1
ATOM 2287 C CA . PRO A 1 299 ? -15.298 -14.119 16.279 1.00 83.12 299 PRO A CA 1
ATOM 2288 C C . PRO A 1 299 ? -15.526 -13.900 17.776 1.00 83.12 299 PRO A C 1
ATOM 2290 O O . PRO A 1 299 ? -15.576 -14.850 18.564 1.00 83.12 299 PRO A O 1
ATOM 2293 N N . VAL A 1 300 ? -15.709 -12.638 18.153 1.00 81.25 300 VAL A N 1
ATOM 2294 C CA . VAL A 1 300 ? -15.941 -12.197 19.529 1.00 81.25 300 VAL A CA 1
ATOM 2295 C C . VAL A 1 300 ? -17.135 -11.254 19.599 1.00 81.25 300 VAL A C 1
ATOM 2297 O O . VAL A 1 300 ? -17.497 -10.611 18.618 1.00 81.25 300 VAL A O 1
ATOM 2300 N N . GLU A 1 301 ? -17.746 -11.159 20.775 1.00 84.38 301 GLU A N 1
ATOM 2301 C CA . GLU A 1 301 ? -18.892 -10.284 21.017 1.00 84.38 301 GLU A CA 1
ATOM 2302 C C . GLU A 1 301 ? -18.628 -9.412 22.248 1.00 84.38 301 GLU A C 1
ATOM 2304 O O . GLU A 1 301 ? -18.207 -9.911 23.303 1.00 84.38 301 GLU A O 1
ATOM 2309 N N . CYS A 1 302 ? -18.862 -8.109 22.114 1.00 84.50 302 CYS A N 1
ATOM 2310 C CA . CYS A 1 302 ? -18.751 -7.158 23.213 1.00 84.50 302 CYS A CA 1
ATOM 2311 C C . CYS A 1 302 ? -19.781 -7.462 24.316 1.00 84.50 302 CYS A C 1
ATOM 2313 O O . CYS A 1 302 ? -20.876 -7.973 24.059 1.00 84.50 302 CYS A O 1
ATOM 2315 N N . LYS A 1 303 ? -19.431 -7.164 25.576 1.00 85.69 303 LYS A N 1
ATOM 2316 C CA . LYS A 1 303 ? -20.396 -7.214 26.684 1.00 85.69 303 LYS A CA 1
ATOM 2317 C C . LYS A 1 303 ? -21.527 -6.218 26.428 1.00 85.69 303 LYS A C 1
ATOM 2319 O O . LYS A 1 303 ? -21.353 -5.214 25.743 1.00 85.69 303 LYS A O 1
ATOM 2324 N N . THR A 1 304 ? -22.673 -6.473 27.047 1.00 88.19 304 THR A N 1
ATOM 2325 C CA . THR A 1 304 ? -23.792 -5.528 27.092 1.00 88.19 304 THR A CA 1
ATOM 2326 C C . THR A 1 304 ? -23.308 -4.133 27.498 1.00 88.19 304 THR A C 1
ATOM 2328 O O . THR A 1 304 ? -22.620 -3.989 28.508 1.00 88.19 304 THR A O 1
ATOM 2331 N N . GLY A 1 305 ? -23.658 -3.118 26.703 1.00 88.44 305 GLY A N 1
ATOM 2332 C CA . GLY A 1 305 ? -23.225 -1.736 26.908 1.00 88.44 305 GLY A CA 1
ATOM 2333 C C . GLY A 1 305 ? -21.864 -1.379 26.318 1.00 88.44 305 GLY A C 1
ATOM 2334 O O . GLY A 1 305 ? -21.377 -0.273 26.556 1.00 88.44 305 GLY A O 1
ATOM 2335 N N . TYR A 1 306 ? -21.281 -2.267 25.511 1.00 88.69 306 TYR A N 1
ATOM 2336 C CA . TYR A 1 306 ? -20.069 -2.024 24.740 1.00 88.69 306 TYR A CA 1
ATOM 2337 C C . TYR A 1 306 ? -20.271 -2.398 23.267 1.00 88.69 306 TYR A C 1
ATOM 2339 O O . TYR A 1 306 ? -21.002 -3.329 22.940 1.00 88.69 306 TYR A O 1
ATOM 2347 N N . VAL A 1 307 ? -19.598 -1.672 22.379 1.00 87.25 307 VAL A N 1
ATOM 2348 C CA . VAL A 1 307 ? -19.685 -1.803 20.917 1.00 87.25 307 VAL A CA 1
ATOM 2349 C C . VAL A 1 307 ? -18.295 -1.767 20.291 1.00 87.25 307 VAL A C 1
ATOM 2351 O O . VAL A 1 307 ? -17.318 -1.363 20.925 1.00 87.25 307 VAL A O 1
ATOM 2354 N N . LYS A 1 308 ? -18.179 -2.171 19.030 1.00 85.19 308 LYS A N 1
ATOM 2355 C CA . LYS A 1 308 ? -16.919 -2.160 18.285 1.00 85.19 308 LYS A CA 1
ATOM 2356 C C . LYS A 1 308 ? -16.401 -0.726 18.115 1.00 85.19 308 LYS A C 1
ATOM 2358 O O . LYS A 1 308 ? -17.121 0.153 17.646 1.00 85.19 308 LYS A O 1
ATOM 2363 N N . ILE A 1 309 ? -15.124 -0.478 18.425 1.00 80.56 309 ILE A N 1
ATOM 2364 C CA . ILE A 1 309 ? -14.529 0.869 18.309 1.00 80.56 309 ILE A CA 1
ATOM 2365 C C . ILE A 1 309 ? -14.615 1.455 16.890 1.00 80.56 309 ILE A C 1
ATOM 2367 O O . ILE A 1 309 ? -14.811 2.660 16.735 1.00 80.56 309 ILE A O 1
ATOM 2371 N N . THR A 1 310 ? -14.510 0.611 15.858 1.00 81.62 310 THR A N 1
ATOM 2372 C CA . THR A 1 310 ? -14.598 1.022 14.448 1.00 81.62 310 THR A CA 1
ATOM 2373 C C . THR A 1 310 ? -16.031 1.134 13.935 1.00 81.62 310 THR A C 1
ATOM 2375 O O . THR A 1 310 ? -16.258 1.828 12.948 1.00 81.62 310 THR A O 1
ATOM 2378 N N . ASN A 1 311 ? -16.997 0.488 14.594 1.00 84.19 311 ASN A N 1
ATOM 2379 C CA . ASN A 1 311 ? -18.410 0.583 14.251 1.00 84.19 311 ASN A CA 1
ATOM 2380 C C . ASN A 1 311 ? -19.282 0.539 15.512 1.00 84.19 311 ASN A C 1
ATOM 2382 O O . ASN A 1 311 ? -19.579 -0.523 16.053 1.00 84.19 311 ASN A O 1
ATOM 2386 N N . ARG A 1 312 ? -19.729 1.713 15.958 1.00 81.69 312 ARG A N 1
ATOM 2387 C CA . ARG A 1 312 ? -20.441 1.877 17.233 1.00 81.69 312 ARG A CA 1
ATOM 2388 C C . ARG A 1 312 ? -21.871 1.331 17.242 1.00 81.69 312 ARG A C 1
ATOM 2390 O O . ARG A 1 312 ? -22.541 1.454 18.258 1.00 81.69 312 ARG A O 1
ATOM 2397 N N . THR A 1 313 ? -22.345 0.760 16.139 1.00 84.44 313 THR A N 1
ATOM 2398 C CA . THR A 1 313 ? -23.659 0.106 16.059 1.00 84.44 313 THR A CA 1
ATOM 2399 C C . THR A 1 313 ? -23.555 -1.418 16.044 1.00 84.44 313 THR A C 1
ATOM 2401 O O . THR A 1 313 ? -24.566 -2.089 15.874 1.00 84.44 313 THR A O 1
ATOM 2404 N N . ASP A 1 314 ? -22.347 -1.971 16.170 1.00 85.88 314 ASP A N 1
ATOM 2405 C CA . ASP A 1 314 ? -22.092 -3.407 16.094 1.00 85.88 314 ASP A CA 1
ATOM 2406 C C . ASP A 1 314 ? -21.443 -3.910 17.388 1.00 85.88 314 ASP A C 1
ATOM 2408 O O . ASP A 1 314 ? -20.538 -3.279 17.940 1.00 85.88 314 ASP A O 1
ATOM 2412 N N . ILE A 1 315 ? -21.912 -5.057 17.869 1.00 86.62 315 ILE A N 1
ATOM 2413 C CA . ILE A 1 315 ? -21.361 -5.769 19.032 1.00 86.62 315 ILE A CA 1
ATOM 2414 C C . ILE A 1 315 ? -20.442 -6.911 18.616 1.00 86.62 315 ILE A C 1
ATOM 2416 O O . ILE A 1 315 ? -19.665 -7.398 19.438 1.00 86.62 315 ILE A O 1
ATOM 2420 N N . ASN A 1 316 ? -20.522 -7.335 17.356 1.00 85.94 316 ASN A N 1
ATOM 2421 C CA . ASN A 1 316 ? -19.692 -8.388 16.814 1.00 85.94 316 ASN A CA 1
ATOM 2422 C C . ASN A 1 316 ? -18.352 -7.806 16.379 1.00 85.94 316 ASN A C 1
ATOM 2424 O O . ASN A 1 316 ? -18.246 -6.776 15.709 1.00 85.94 316 ASN A O 1
ATOM 2428 N N . SER A 1 317 ? -17.292 -8.495 16.761 1.00 80.31 317 SER A N 1
ATOM 2429 C CA . SER A 1 317 ? -15.936 -8.139 16.396 1.00 80.31 317 SER A CA 1
ATOM 2430 C C . SER A 1 317 ? -15.135 -9.400 16.097 1.00 80.31 317 SER A C 1
ATOM 2432 O O . SER A 1 317 ? -15.607 -10.523 16.276 1.00 80.31 317 SER A O 1
ATOM 2434 N N . THR A 1 318 ? -13.916 -9.223 15.612 1.00 82.31 318 THR A N 1
ATOM 2435 C CA . THR A 1 318 ? -12.971 -10.312 15.378 1.00 82.31 318 THR A CA 1
ATOM 2436 C C . THR A 1 318 ? -11.648 -9.983 16.046 1.00 82.31 318 THR A C 1
ATOM 2438 O O . THR A 1 318 ? -11.311 -8.814 16.226 1.00 82.31 318 THR A O 1
ATOM 2441 N N . ILE A 1 319 ? -10.919 -11.008 16.466 1.00 83.44 319 ILE A N 1
ATOM 2442 C CA . ILE A 1 319 ? -9.522 -10.880 16.874 1.00 83.44 319 ILE A CA 1
ATOM 2443 C C . ILE A 1 319 ? -8.713 -11.654 15.850 1.00 83.44 319 ILE A C 1
ATOM 2445 O O . ILE A 1 319 ? -8.948 -12.846 15.654 1.00 83.44 319 ILE A O 1
ATOM 2449 N N . ASP A 1 320 ? -7.802 -10.958 15.183 1.00 87.31 320 ASP A N 1
ATOM 2450 C CA . ASP A 1 320 ? -7.042 -11.512 14.070 1.00 87.31 320 ASP A CA 1
ATOM 2451 C C . ASP A 1 320 ? -5.640 -11.902 14.538 1.00 87.31 320 ASP A C 1
ATOM 2453 O O . ASP A 1 320 ? -4.989 -11.158 15.280 1.00 87.31 320 ASP A O 1
ATOM 2457 N N . CYS A 1 321 ? -5.141 -13.043 14.067 1.00 89.75 321 CYS A N 1
ATOM 2458 C CA . CYS A 1 321 ? -3.724 -13.360 14.174 1.00 89.75 321 CYS A CA 1
ATOM 2459 C C . CYS A 1 321 ? -2.942 -12.589 13.101 1.00 89.75 321 CYS A C 1
ATOM 2461 O O . CYS A 1 321 ? -3.086 -12.851 11.903 1.00 89.75 321 CYS A O 1
ATOM 2463 N N . ARG A 1 322 ? -2.108 -11.634 13.522 1.00 88.62 322 ARG A N 1
ATOM 2464 C CA . ARG A 1 322 ? -1.325 -10.756 12.641 1.00 88.62 322 ARG A CA 1
ATOM 2465 C C . ARG A 1 322 ? 0.167 -10.848 12.917 1.00 88.62 322 ARG A C 1
ATOM 2467 O O . ARG A 1 322 ? 0.608 -11.376 13.934 1.00 88.62 322 ARG A O 1
ATOM 2474 N N . GLN A 1 323 ? 0.953 -10.323 11.982 1.00 85.88 323 GLN A N 1
ATOM 2475 C CA . GLN A 1 323 ? 2.403 -10.259 12.105 1.00 85.88 323 GLN A CA 1
ATOM 2476 C C . GLN A 1 323 ? 2.829 -9.155 13.060 1.00 85.88 323 GLN A C 1
ATOM 2478 O O . GLN A 1 323 ? 2.395 -8.012 12.923 1.00 85.88 323 GLN A O 1
ATOM 2483 N N . ASN A 1 324 ? 3.690 -9.495 14.020 1.00 83.31 324 ASN A N 1
ATOM 2484 C CA . ASN A 1 324 ? 4.274 -8.500 14.904 1.00 83.31 324 ASN A CA 1
ATOM 2485 C C . ASN A 1 324 ? 5.213 -7.587 14.097 1.00 83.31 324 ASN A C 1
ATOM 2487 O O . ASN A 1 324 ? 6.137 -8.052 13.430 1.00 83.31 324 ASN A O 1
ATOM 2491 N N . ALA A 1 325 ? 4.978 -6.276 14.173 1.00 77.19 325 ALA A N 1
ATOM 2492 C CA . ALA A 1 325 ? 5.726 -5.284 13.402 1.00 77.19 325 ALA A CA 1
ATOM 2493 C C . ALA A 1 325 ? 7.209 -5.178 13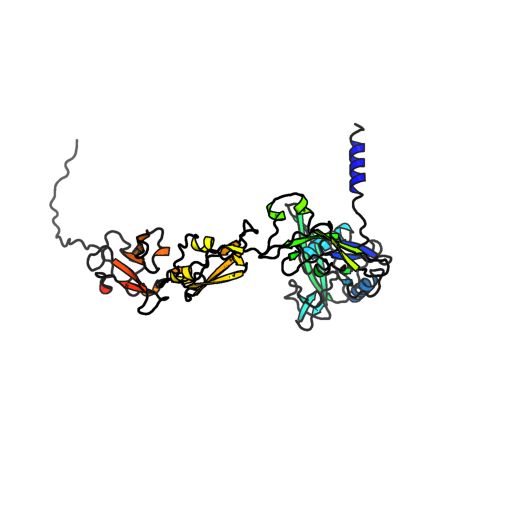.808 1.00 77.19 325 ALA A C 1
ATOM 2495 O O . ALA A 1 325 ? 8.048 -4.833 12.981 1.00 77.19 325 ALA A O 1
ATOM 2496 N N . LEU A 1 326 ? 7.535 -5.462 15.074 1.00 77.00 326 LEU A N 1
ATOM 2497 C CA . LEU A 1 326 ? 8.900 -5.403 15.607 1.00 77.00 326 LEU A CA 1
ATOM 2498 C C . LEU A 1 326 ? 9.628 -6.743 15.486 1.00 77.00 326 LEU A C 1
ATOM 2500 O O . LEU A 1 326 ? 10.851 -6.773 15.371 1.00 77.00 326 LE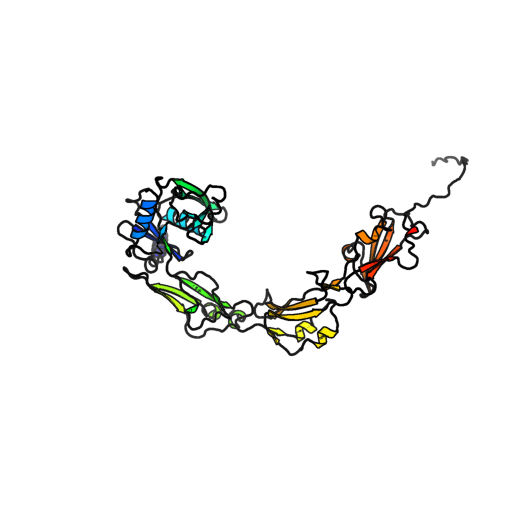U A O 1
ATOM 2504 N N . LYS A 1 327 ? 8.879 -7.847 15.524 1.00 77.62 327 LYS A N 1
ATOM 2505 C CA . LYS A 1 327 ? 9.403 -9.211 15.448 1.00 77.62 327 LYS A CA 1
ATOM 2506 C C . LYS A 1 327 ? 8.625 -10.034 14.421 1.00 77.62 327 LYS A C 1
ATOM 2508 O O . LYS A 1 327 ? 7.724 -10.781 14.792 1.00 77.62 327 LYS A O 1
ATOM 2513 N N . PRO A 1 328 ? 8.970 -9.942 13.129 1.00 72.44 328 PRO A N 1
ATOM 2514 C CA . PRO A 1 328 ? 8.195 -10.577 12.059 1.00 72.44 328 PRO A CA 1
ATOM 2515 C C . PRO A 1 328 ? 8.069 -12.108 12.157 1.00 72.44 328 PRO A C 1
ATOM 2517 O O . PRO A 1 328 ? 7.216 -12.697 11.499 1.00 72.44 328 PRO A O 1
ATOM 2520 N N . ASN A 1 329 ? 8.911 -12.763 12.957 1.00 75.19 329 ASN A N 1
ATOM 2521 C CA . ASN A 1 329 ? 8.863 -14.197 13.239 1.00 75.19 329 ASN A CA 1
ATOM 2522 C C . ASN A 1 329 ? 7.835 -14.595 14.313 1.00 75.19 329 ASN A C 1
ATOM 2524 O O . ASN A 1 329 ? 7.613 -15.785 14.517 1.00 75.19 329 ASN A O 1
ATOM 2528 N N . GLU A 1 330 ? 7.228 -13.633 15.008 1.00 82.25 330 GLU A N 1
ATOM 2529 C CA . GLU A 1 330 ? 6.247 -13.877 16.062 1.00 82.25 330 GLU A CA 1
ATOM 2530 C C . GLU A 1 330 ? 4.840 -13.462 15.604 1.00 82.25 330 GLU A C 1
ATOM 2532 O O . GLU A 1 330 ? 4.627 -12.383 15.038 1.00 82.25 330 GLU A O 1
ATOM 2537 N N . GLY A 1 331 ? 3.858 -14.323 15.884 1.00 86.50 331 GLY A N 1
ATOM 2538 C CA . GLY A 1 331 ? 2.446 -13.978 15.796 1.00 86.50 331 GLY A CA 1
ATOM 2539 C C . GLY A 1 331 ? 2.003 -13.096 16.943 1.00 86.50 331 GLY A C 1
ATOM 2540 O O . GLY A 1 331 ? 2.290 -13.365 18.109 1.00 86.50 331 GLY A O 1
ATOM 2541 N N . GLN A 1 332 ? 1.272 -12.044 16.602 1.00 87.38 332 GLN A N 1
ATOM 2542 C CA . GLN A 1 332 ? 0.636 -11.154 17.547 1.00 87.38 332 GLN A CA 1
ATOM 2543 C C . GLN A 1 332 ? -0.862 -11.123 17.276 1.00 87.38 332 GLN A C 1
ATOM 2545 O O . GLN A 1 332 ? -1.318 -10.883 16.160 1.00 87.38 332 GLN A O 1
ATOM 2550 N N . TRP A 1 333 ? -1.634 -11.334 18.333 1.00 85.62 333 TRP A N 1
ATOM 2551 C CA . TRP A 1 333 ? -3.059 -11.053 18.301 1.00 85.62 333 TRP A CA 1
ATOM 2552 C C . TRP A 1 333 ? -3.272 -9.553 18.155 1.00 85.62 333 TRP A C 1
ATOM 2554 O O . TRP A 1 333 ? -2.714 -8.789 18.940 1.00 85.62 333 TRP A O 1
ATOM 2564 N N . ASP A 1 334 ? -4.067 -9.146 17.169 1.00 80.50 334 ASP A N 1
ATOM 2565 C CA . ASP A 1 334 ? -4.510 -7.764 17.009 1.00 80.50 334 ASP A CA 1
ATOM 2566 C C . ASP A 1 334 ? -5.840 -7.579 17.755 1.00 80.50 334 ASP A C 1
ATOM 2568 O O . ASP A 1 334 ? -6.892 -8.005 17.258 1.00 80.50 334 ASP A O 1
ATOM 2572 N N . PRO A 1 335 ? -5.826 -7.043 18.992 1.00 68.94 335 PRO A N 1
ATOM 2573 C CA . PRO A 1 335 ? -7.047 -6.890 19.754 1.00 68.94 335 PRO A CA 1
ATOM 2574 C C . PRO A 1 335 ? -7.875 -5.749 19.165 1.00 68.94 335 PRO A C 1
ATOM 2576 O O . PRO A 1 335 ? -7.463 -4.589 19.159 1.00 68.94 335 PRO A O 1
ATOM 2579 N N . ILE A 1 336 ? -9.105 -6.047 18.755 1.00 67.88 336 ILE A N 1
ATOM 2580 C CA . ILE A 1 336 ? -10.099 -4.993 18.564 1.00 67.88 336 ILE A CA 1
ATOM 2581 C C . ILE A 1 336 ? -10.654 -4.604 19.933 1.00 67.88 336 ILE A C 1
ATOM 2583 O O . ILE A 1 336 ? -11.083 -5.455 20.707 1.00 67.88 336 ILE A O 1
ATOM 2587 N N . PHE A 1 337 ? -10.675 -3.308 20.231 1.00 72.44 337 PHE A N 1
ATOM 2588 C CA . PHE A 1 337 ? -11.210 -2.796 21.486 1.00 72.44 337 PHE A CA 1
ATOM 2589 C C . PHE A 1 337 ? -12.734 -2.623 21.396 1.00 72.44 337 PHE A C 1
ATOM 2591 O O . PHE A 1 337 ? -13.243 -1.927 20.514 1.00 72.44 337 PHE A O 1
ATOM 2598 N N . CYS A 1 338 ? -13.469 -3.229 22.327 1.00 80.75 338 CYS A N 1
ATOM 2599 C CA . CYS A 1 338 ? -14.833 -2.814 22.633 1.00 80.75 338 CYS A CA 1
ATOM 2600 C C . CYS A 1 338 ? -14.784 -1.474 23.379 1.00 80.75 338 CYS A C 1
ATOM 2602 O O . CYS A 1 338 ? -14.016 -1.306 24.326 1.00 80.75 338 CYS A O 1
ATOM 2604 N N . THR A 1 339 ? -15.590 -0.511 22.948 1.00 83.94 339 THR A N 1
ATOM 2605 C CA . THR A 1 339 ? -15.736 0.803 23.579 1.00 83.94 339 THR A CA 1
ATOM 2606 C C . THR A 1 339 ? -17.122 0.904 24.211 1.00 83.94 339 THR A C 1
ATOM 2608 O O . THR A 1 339 ? -18.071 0.352 23.650 1.00 83.94 339 THR A O 1
ATOM 2611 N N . PRO A 1 340 ? -17.277 1.544 25.381 1.00 88.25 340 PRO A N 1
ATOM 2612 C CA . PRO A 1 340 ? -18.591 1.684 25.991 1.00 88.25 340 PRO A CA 1
ATOM 2613 C C . PRO A 1 340 ? -19.538 2.489 25.094 1.00 88.25 340 PRO A C 1
ATOM 2615 O O . PRO A 1 340 ? -19.127 3.412 24.386 1.00 88.25 340 PRO A O 1
ATOM 2618 N N . VAL A 1 341 ? -20.824 2.154 25.141 1.00 90.94 341 VAL A N 1
ATOM 2619 C CA . VAL A 1 341 ? -21.872 2.884 24.421 1.00 90.94 341 VAL A CA 1
ATOM 2620 C C . VAL A 1 341 ? -21.968 4.303 24.979 1.00 90.94 341 VAL A C 1
ATOM 2622 O O . VAL A 1 341 ? -22.016 4.518 26.193 1.00 90.94 341 VAL A O 1
ATOM 2625 N N . GLY A 1 342 ? -21.976 5.286 24.081 1.00 89.44 342 GLY A N 1
ATOM 2626 C CA . GLY A 1 342 ? -22.078 6.693 24.447 1.00 89.44 342 GLY A CA 1
ATOM 2627 C C . GLY A 1 342 ? -23.524 7.124 24.654 1.00 89.44 342 GLY A C 1
ATOM 2628 O O . GLY A 1 342 ? -24.361 6.903 23.783 1.00 89.44 342 GLY A O 1
ATOM 2629 N N . CYS A 1 343 ? -23.801 7.812 25.758 1.00 87.56 343 CYS A N 1
ATOM 2630 C CA . CYS A 1 343 ? -25.025 8.588 25.881 1.00 87.56 343 CYS A CA 1
ATOM 2631 C C . CYS A 1 343 ? -24.913 9.854 25.042 1.00 87.56 343 CYS A C 1
ATOM 2633 O O . CYS A 1 343 ? -23.918 10.586 25.093 1.00 87.56 343 CYS A O 1
ATOM 2635 N N . ASN A 1 344 ? -25.958 10.133 24.270 1.00 73.62 344 ASN A N 1
ATOM 2636 C CA . ASN A 1 344 ? -25.969 11.300 23.410 1.00 73.62 344 ASN A CA 1
ATOM 2637 C C . ASN A 1 344 ? -25.865 12.590 24.248 1.00 73.62 344 ASN A C 1
ATOM 2639 O O . ASN A 1 344 ? -26.680 12.840 25.136 1.00 73.62 344 ASN A O 1
ATOM 2643 N N . LYS A 1 345 ? -24.871 13.435 23.951 1.00 63.22 345 LYS A N 1
ATOM 2644 C CA . LYS A 1 345 ? -24.698 14.741 24.607 1.00 63.22 345 LYS A CA 1
ATOM 2645 C C . LYS A 1 345 ? -25.918 15.638 24.390 1.00 63.22 345 LYS A C 1
ATOM 2647 O O . LYS A 1 345 ? -26.360 16.287 25.329 1.00 63.22 345 LYS A O 1
ATOM 2652 N N . SER A 1 346 ? -26.518 15.615 23.198 1.00 57.50 346 SER A N 1
ATOM 2653 C CA . SER A 1 346 ? -27.718 16.407 22.918 1.00 57.50 346 SER A CA 1
ATOM 2654 C C . SER A 1 346 ? -28.992 15.847 23.553 1.00 57.50 346 SER A C 1
ATOM 2656 O O . SER A 1 346 ? -29.986 16.551 23.559 1.00 57.50 346 SER A O 1
ATOM 2658 N N . ALA A 1 347 ? -28.989 14.646 24.145 1.00 55.91 347 ALA A N 1
ATOM 2659 C CA . ALA A 1 347 ? -30.164 14.112 24.846 1.00 55.91 347 ALA A CA 1
ATOM 2660 C C . ALA A 1 347 ? -30.286 14.605 26.300 1.00 55.91 347 ALA A C 1
ATOM 2662 O O . ALA A 1 347 ? -31.369 14.554 26.871 1.00 55.91 347 ALA A O 1
ATOM 2663 N N . MET A 1 348 ? -29.214 15.142 26.898 1.00 65.62 348 MET A N 1
ATOM 2664 C CA . MET A 1 348 ? -29.300 15.799 28.214 1.00 65.62 348 MET A CA 1
ATOM 2665 C C . MET A 1 348 ? -29.960 17.192 28.130 1.00 65.62 348 MET A C 1
ATOM 2667 O O . MET A 1 348 ? -30.219 17.821 29.156 1.00 65.62 348 MET A O 1
ATOM 2671 N N . SER A 1 349 ? -30.231 17.681 26.911 1.00 54.06 349 SER A N 1
ATOM 2672 C CA . SER A 1 349 ? -30.560 19.076 26.591 1.00 54.06 349 SER A CA 1
ATOM 2673 C C . SER A 1 349 ? -31.907 19.573 27.107 1.00 54.06 349 SER A C 1
ATOM 2675 O O . SER A 1 349 ? -32.144 20.775 27.076 1.00 54.06 349 SER A O 1
ATOM 2677 N N . GLY A 1 350 ? -32.801 18.687 27.557 1.00 61.94 350 GLY A N 1
ATOM 2678 C CA . GLY A 1 350 ? -34.055 19.105 28.191 1.00 61.94 350 GLY A CA 1
ATOM 2679 C C . GLY A 1 350 ? -33.840 19.726 29.575 1.00 61.94 350 GLY A C 1
ATOM 2680 O O . GLY A 1 350 ? -34.621 20.573 29.997 1.00 61.94 350 GLY A O 1
ATOM 2681 N N . ALA A 1 351 ? -32.762 19.331 30.260 1.00 64.75 351 ALA A N 1
ATOM 2682 C CA . ALA A 1 351 ? -32.516 19.675 31.658 1.00 64.75 351 ALA A CA 1
ATOM 2683 C C . ALA A 1 351 ? -31.116 20.260 31.918 1.00 64.75 351 ALA A C 1
ATOM 2685 O O . ALA A 1 351 ? -30.911 20.930 32.924 1.00 64.75 351 ALA A O 1
ATOM 2686 N N . TYR A 1 352 ? -30.137 20.023 31.044 1.00 77.50 352 TYR A N 1
ATOM 2687 C CA . TYR A 1 352 ? -28.771 20.514 31.219 1.00 77.50 352 TYR A CA 1
ATOM 2688 C C . TYR A 1 352 ? -28.483 21.734 30.345 1.00 77.50 352 TYR A C 1
ATOM 2690 O O . TYR A 1 352 ? -28.516 21.653 29.116 1.00 77.50 352 TYR A O 1
ATOM 2698 N N . ASP A 1 353 ? -28.114 22.842 30.983 1.00 81.25 353 ASP A N 1
ATOM 2699 C CA . ASP A 1 353 ? -27.656 24.053 30.305 1.00 81.25 353 ASP A CA 1
ATOM 2700 C C . ASP A 1 353 ? -26.123 24.139 30.329 1.00 81.25 353 ASP A C 1
ATOM 2702 O O . ASP A 1 353 ? -25.508 24.407 31.363 1.00 81.25 353 ASP A O 1
ATOM 2706 N N . TYR A 1 354 ? -25.505 23.953 29.159 1.00 77.62 354 TYR A N 1
ATOM 2707 C CA . TYR A 1 354 ? -24.051 24.002 28.973 1.00 77.62 354 TYR A CA 1
ATOM 2708 C C . TYR A 1 354 ? -23.412 25.348 29.342 1.00 77.62 354 TYR A C 1
ATOM 2710 O O . TYR A 1 354 ? -22.207 25.385 29.585 1.00 77.62 354 TYR A O 1
ATOM 2718 N N . ASN A 1 355 ? -24.179 26.441 29.397 1.00 82.06 355 ASN A N 1
ATOM 2719 C CA . ASN A 1 355 ? -23.646 27.764 29.728 1.00 82.06 355 ASN A CA 1
ATOM 2720 C C . ASN A 1 355 ? -23.586 28.013 31.239 1.00 82.06 355 ASN A C 1
ATOM 2722 O O . ASN A 1 355 ? -22.724 28.749 31.718 1.00 82.06 355 ASN A O 1
ATOM 2726 N N . THR A 1 356 ? -24.507 27.419 32.000 1.00 86.00 356 THR A N 1
ATOM 2727 C CA . THR A 1 356 ? -24.659 27.686 33.439 1.00 86.00 356 THR A CA 1
ATOM 2728 C C . THR A 1 356 ? -24.280 26.500 34.317 1.00 86.00 356 THR A C 1
ATOM 2730 O O . THR A 1 356 ? -24.089 26.677 35.522 1.00 86.00 356 THR A O 1
ATOM 2733 N N . MET A 1 357 ? -24.107 25.315 33.729 1.00 87.44 357 MET A N 1
ATOM 2734 C CA . MET A 1 357 ? -23.787 24.073 34.424 1.00 87.44 357 MET A CA 1
ATOM 2735 C C . MET A 1 357 ? -22.514 23.426 33.879 1.00 87.44 357 MET A C 1
ATOM 2737 O O . MET A 1 357 ? -22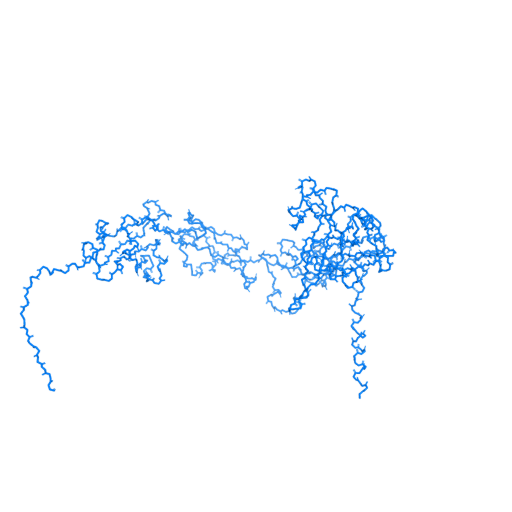.169 23.553 32.704 1.00 87.44 357 MET A O 1
ATOM 2741 N N . GLN A 1 358 ? -21.836 22.679 34.746 1.00 88.19 358 GLN A N 1
ATOM 2742 C CA . GLN A 1 358 ? -20.634 21.925 34.412 1.00 88.19 358 GLN A CA 1
ATOM 2743 C C . GLN A 1 358 ? -20.690 20.514 34.998 1.00 88.19 358 GLN A C 1
ATOM 2745 O O . GLN A 1 358 ? -20.988 20.317 36.181 1.00 88.19 358 GLN A O 1
ATOM 2750 N N . MET A 1 359 ? -20.340 19.528 34.175 1.00 88.06 359 MET A N 1
ATOM 2751 C CA . MET A 1 359 ? -19.980 18.191 34.638 1.00 88.06 359 MET A CA 1
ATOM 2752 C C . MET A 1 359 ? -18.544 18.233 35.166 1.00 88.06 359 MET A C 1
ATOM 2754 O O . MET A 1 359 ? -17.645 18.666 34.448 1.00 88.06 359 MET A O 1
ATOM 2758 N N . TYR A 1 360 ? -18.303 17.782 36.397 1.00 89.19 360 TYR A N 1
ATOM 2759 C CA . TYR A 1 360 ? -16.974 17.911 37.026 1.00 89.19 360 TYR A CA 1
ATOM 2760 C C . TYR A 1 360 ? -16.394 16.599 37.561 1.00 89.19 360 TYR A C 1
ATOM 2762 O O . TYR A 1 360 ? -15.205 16.531 37.870 1.00 89.19 360 TYR A O 1
ATOM 2770 N N . LYS A 1 361 ? -17.220 15.560 37.669 1.00 93.06 361 LYS A N 1
ATOM 2771 C CA . LYS A 1 361 ? -16.838 14.239 38.164 1.00 93.06 361 LYS A CA 1
ATOM 2772 C C . LYS A 1 361 ? -17.715 13.192 37.492 1.00 93.06 361 LYS A C 1
ATOM 2774 O O . LYS A 1 361 ? -18.906 13.435 37.291 1.00 93.06 361 LYS A O 1
ATOM 2779 N N . ALA A 1 362 ? -17.153 12.026 37.206 1.00 92.56 362 ALA A N 1
ATOM 2780 C CA . ALA A 1 362 ? -17.927 10.845 36.852 1.00 92.56 362 ALA A CA 1
ATOM 2781 C C . ALA A 1 362 ? -17.458 9.626 37.650 1.00 92.56 362 ALA A C 1
ATOM 2783 O O . ALA A 1 362 ? -16.323 9.580 38.113 1.00 92.56 362 ALA A O 1
ATOM 2784 N N . TYR A 1 363 ? -18.340 8.655 37.830 1.00 94.00 363 TYR A N 1
ATOM 2785 C CA . TYR A 1 363 ? -18.066 7.407 38.529 1.00 94.00 363 TYR A CA 1
ATOM 2786 C C . TYR A 1 363 ? -18.507 6.226 37.665 1.00 94.00 363 TYR A C 1
ATOM 2788 O O . TYR A 1 363 ? -19.691 6.120 37.339 1.00 94.00 363 TYR A O 1
ATOM 2796 N N . ASP A 1 364 ? -17.558 5.367 37.295 1.00 91.06 364 ASP A N 1
ATOM 2797 C CA . ASP A 1 364 ? -17.802 4.101 36.608 1.00 91.06 364 ASP A CA 1
ATOM 2798 C C . ASP A 1 364 ? -18.369 3.092 37.606 1.00 91.06 364 ASP A C 1
ATOM 2800 O O . ASP A 1 364 ? -17.659 2.601 38.487 1.00 91.06 364 ASP A O 1
ATOM 2804 N N . ARG A 1 365 ? -19.660 2.786 37.452 1.00 90.75 365 ARG A N 1
ATOM 2805 C CA . ARG A 1 365 ? -20.392 1.889 38.353 1.00 90.75 365 ARG A CA 1
ATOM 2806 C C . ARG A 1 365 ? -19.950 0.426 38.265 1.00 90.75 365 ARG A C 1
ATOM 2808 O O . ARG A 1 365 ? -20.262 -0.331 39.175 1.00 90.75 365 ARG A O 1
ATOM 2815 N N . LEU A 1 366 ? -19.285 0.010 37.185 1.00 86.62 366 LEU A N 1
ATOM 2816 C CA . LEU A 1 366 ? -18.846 -1.378 37.006 1.00 86.62 366 LEU A CA 1
ATOM 2817 C C . LEU A 1 366 ? -17.374 -1.573 37.370 1.00 86.62 366 LEU A C 1
ATOM 2819 O O . LEU A 1 366 ? -17.000 -2.655 37.812 1.00 86.62 366 LEU A O 1
ATOM 2823 N N . LYS A 1 367 ? -16.540 -0.544 37.184 1.00 82.69 367 LYS A N 1
ATOM 2824 C CA . LYS A 1 367 ? -15.091 -0.610 37.444 1.00 82.69 367 LYS A CA 1
ATOM 2825 C C . LYS A 1 367 ? -14.671 0.024 38.772 1.00 82.69 367 LYS A C 1
ATOM 2827 O O . LYS A 1 367 ? -13.477 0.066 39.050 1.00 82.69 367 LYS A O 1
ATOM 2832 N N . ASP A 1 368 ? -15.626 0.540 39.548 1.00 86.19 368 ASP A N 1
ATOM 2833 C CA . ASP A 1 368 ? -15.400 1.270 40.805 1.00 86.19 368 ASP A CA 1
ATOM 2834 C C . ASP A 1 368 ? -14.327 2.369 40.662 1.00 86.19 368 ASP A C 1
ATOM 2836 O O . ASP A 1 368 ? -13.443 2.560 41.498 1.00 86.19 368 ASP A O 1
ATOM 2840 N N . ARG A 1 369 ? -14.369 3.086 39.530 1.00 88.31 369 ARG A N 1
ATOM 2841 C CA . ARG A 1 369 ? -13.381 4.111 39.174 1.00 88.31 369 ARG A CA 1
ATOM 2842 C C . ARG A 1 369 ? -14.029 5.482 39.139 1.00 88.31 369 ARG A C 1
ATOM 2844 O O . ARG A 1 369 ? -15.038 5.698 38.477 1.00 88.31 369 ARG A O 1
ATOM 2851 N N . THR A 1 370 ? -13.395 6.446 39.796 1.00 92.94 370 THR A N 1
ATOM 2852 C CA . THR A 1 370 ? -13.782 7.856 39.697 1.00 92.94 370 THR A CA 1
ATOM 2853 C C . THR A 1 370 ? -12.935 8.565 38.645 1.00 92.94 370 THR A C 1
ATOM 2855 O O . THR A 1 370 ? -11.709 8.520 38.703 1.00 92.94 370 THR A O 1
ATOM 2858 N N . TYR A 1 371 ? -13.596 9.260 37.725 1.00 91.31 371 TYR A N 1
ATOM 2859 C CA . TYR A 1 371 ? -12.995 10.174 36.761 1.00 91.31 371 TYR A CA 1
ATOM 2860 C C . TYR A 1 371 ? -13.133 11.618 37.238 1.00 91.31 371 TYR A C 1
ATOM 2862 O O . TYR A 1 371 ? -14.180 12.027 37.756 1.00 91.31 371 TYR A O 1
ATOM 2870 N N . THR A 1 372 ? -12.084 12.408 37.031 1.00 92.06 372 THR A N 1
ATOM 2871 C CA . THR A 1 372 ? -12.054 13.828 37.417 1.00 92.06 372 THR A CA 1
ATOM 2872 C C . THR A 1 372 ? -12.281 14.747 36.215 1.00 92.06 372 THR A C 1
ATOM 2874 O O . THR A 1 372 ? -12.443 14.291 35.083 1.00 92.06 372 THR A O 1
ATOM 2877 N N . SER A 1 373 ? -12.284 16.063 36.434 1.00 84.19 373 SER A N 1
ATOM 2878 C CA . SER A 1 373 ? -12.472 17.061 35.374 1.00 84.19 373 SER A CA 1
ATOM 2879 C C . SER A 1 373 ? -11.388 17.045 34.283 1.00 84.19 373 SER A C 1
ATOM 2881 O O . SER A 1 373 ? -11.610 17.601 33.211 1.00 84.19 373 SER A O 1
ATOM 2883 N N . SER A 1 374 ? -10.233 16.409 34.508 1.00 86.88 374 SER A N 1
ATOM 2884 C CA . SER A 1 374 ? -9.225 16.188 33.458 1.00 86.88 374 SER A CA 1
ATOM 2885 C C . SER A 1 374 ? -9.606 15.062 32.484 1.00 86.88 374 SER A C 1
ATOM 2887 O O . SER A 1 374 ? -9.103 15.015 31.365 1.00 86.88 374 SER A O 1
ATOM 2889 N N . GLU A 1 375 ? -10.540 14.189 32.866 1.00 87.94 375 GLU A N 1
ATOM 2890 C CA . GLU A 1 375 ? -10.986 13.017 32.103 1.00 87.94 375 GLU A CA 1
ATOM 2891 C C . GLU A 1 375 ? -12.437 13.177 31.615 1.00 87.94 375 GLU A C 1
ATOM 2893 O O . GLU A 1 375 ? -13.167 12.204 31.445 1.00 87.94 375 GLU A O 1
ATOM 2898 N N . THR A 1 376 ? -12.878 14.412 31.355 1.00 85.31 376 THR A N 1
ATOM 2899 C CA . THR A 1 376 ? -14.257 14.727 30.915 1.00 85.31 376 THR A CA 1
ATOM 2900 C C . THR A 1 376 ? -14.698 13.972 29.663 1.00 85.31 376 THR A C 1
ATOM 2902 O O . THR A 1 376 ? -15.886 13.706 29.484 1.00 85.31 376 THR A O 1
ATOM 2905 N N . HIS A 1 377 ? -13.752 13.576 28.808 1.00 84.81 377 HIS A N 1
ATOM 2906 C CA . HIS A 1 377 ? -14.020 12.737 27.642 1.00 84.81 377 HIS A CA 1
ATOM 2907 C C . HIS A 1 377 ? -14.596 11.361 28.010 1.00 84.81 377 HIS A C 1
ATOM 2909 O O . HIS A 1 377 ? -15.278 10.780 27.174 1.00 84.81 377 HIS A O 1
ATOM 2915 N N . MET A 1 378 ? -14.387 10.869 29.237 1.00 86.75 378 MET A N 1
ATOM 2916 C CA . MET A 1 378 ? -14.926 9.596 29.729 1.00 86.75 378 MET A CA 1
ATOM 2917 C C . MET A 1 378 ? -16.372 9.707 30.221 1.00 86.75 378 MET A C 1
ATOM 2919 O O . MET A 1 378 ? -17.071 8.706 30.294 1.00 86.75 378 MET A O 1
ATOM 2923 N N . PHE A 1 379 ? -16.865 10.904 30.539 1.00 90.12 379 PHE A N 1
ATOM 2924 C CA . PHE A 1 379 ? -18.156 11.081 31.212 1.00 90.12 379 PHE A CA 1
ATOM 2925 C C . PHE A 1 379 ? -19.383 10.578 30.430 1.00 90.12 379 PHE A C 1
ATOM 2927 O O . PHE A 1 379 ? -20.266 9.999 31.063 1.00 90.12 379 PHE A O 1
ATOM 2934 N N . PRO A 1 380 ? -19.492 10.755 29.097 1.00 89.44 380 PRO A N 1
ATOM 2935 C CA . PRO A 1 380 ? -20.729 10.483 28.370 1.00 89.44 380 PRO A CA 1
ATOM 2936 C C . PRO A 1 380 ? -20.874 9.012 27.956 1.00 89.44 380 PRO A C 1
ATOM 2938 O O . PRO A 1 380 ? -21.404 8.737 26.886 1.00 89.44 380 PRO A O 1
ATOM 2941 N N . TYR A 1 381 ? -20.387 8.070 28.760 1.00 90.50 381 TYR A N 1
ATOM 2942 C CA . TYR A 1 381 ? -20.354 6.649 28.420 1.00 90.50 381 TYR A CA 1
ATOM 2943 C C . TYR A 1 381 ? -21.013 5.796 29.499 1.00 90.50 381 TYR A C 1
ATOM 2945 O O . TYR A 1 381 ? -20.913 6.092 30.689 1.00 90.50 381 TYR A O 1
ATOM 2953 N N . TYR A 1 382 ? -21.683 4.721 29.089 1.00 90.44 382 TYR A N 1
ATOM 2954 C CA . TYR A 1 382 ? -22.136 3.680 30.006 1.00 90.44 382 TYR A CA 1
ATOM 2955 C C . TYR A 1 382 ? -20.913 3.037 30.690 1.00 90.44 382 TYR A C 1
ATOM 2957 O O . TYR A 1 382 ? -19.904 2.828 30.017 1.00 90.44 382 TYR A O 1
ATOM 2965 N N . PRO A 1 383 ? -20.951 2.714 31.995 1.00 91.50 383 PRO A N 1
ATOM 2966 C CA . PRO A 1 383 ? -22.043 2.830 32.964 1.00 91.50 383 PRO A CA 1
ATOM 2967 C C . PRO A 1 383 ? -21.852 4.041 33.897 1.00 91.50 383 PRO A C 1
ATOM 2969 O O . PRO A 1 383 ? -22.032 3.928 35.110 1.00 91.50 383 PRO A O 1
ATOM 2972 N N . ASN A 1 384 ? -21.415 5.192 33.385 1.00 92.19 384 ASN A N 1
ATOM 2973 C CA . ASN A 1 384 ? -21.003 6.288 34.258 1.00 92.19 384 ASN A CA 1
ATOM 2974 C C . ASN A 1 384 ? -22.184 6.982 34.948 1.00 92.19 384 ASN A C 1
ATOM 2976 O O . ASN A 1 384 ? -23.255 7.195 34.369 1.00 92.19 384 ASN A O 1
ATOM 2980 N N . THR A 1 385 ? -21.972 7.355 36.210 1.00 92.31 385 THR A N 1
ATOM 2981 C CA . THR A 1 385 ? -22.758 8.359 36.937 1.00 92.31 385 THR A CA 1
ATOM 2982 C C . THR A 1 385 ? -21.995 9.673 36.894 1.00 92.31 385 THR A C 1
ATOM 2984 O O . THR A 1 385 ? -20.881 9.750 37.402 1.00 92.31 385 THR A O 1
ATOM 2987 N N . VAL A 1 386 ? -22.577 10.708 36.303 1.00 91.25 386 VAL A N 1
ATOM 2988 C CA . VAL A 1 386 ? -21.967 12.026 36.135 1.00 91.25 386 VAL A CA 1
ATOM 2989 C C . VAL A 1 386 ? -22.557 13.011 37.135 1.00 91.25 386 VAL A C 1
ATOM 2991 O O . VAL A 1 386 ? -23.773 13.085 37.309 1.00 91.25 386 VAL A O 1
ATOM 2994 N N . TYR A 1 387 ? -21.680 13.784 37.769 1.00 90.69 387 TYR A N 1
ATOM 2995 C CA . TYR A 1 387 ? -22.023 14.827 38.726 1.00 90.69 387 TYR A CA 1
ATOM 2996 C C . TYR A 1 387 ? -21.966 16.189 38.045 1.00 90.69 387 TYR A C 1
ATOM 2998 O O . TYR A 1 387 ? -20.954 16.574 37.447 1.00 90.69 387 TYR A O 1
ATOM 3006 N N . VAL A 1 388 ? -23.066 16.917 38.171 1.00 88.62 388 VAL A N 1
ATOM 3007 C CA . VAL A 1 388 ? -23.297 18.232 37.589 1.00 88.62 388 VAL A CA 1
ATOM 3008 C C . VAL A 1 388 ? -23.437 19.250 38.707 1.00 88.62 388 VAL A C 1
ATOM 3010 O O . VAL A 1 388 ? -24.124 19.002 39.691 1.00 88.62 388 VAL A O 1
ATOM 3013 N N . ARG A 1 389 ? -22.818 20.414 38.538 1.00 90.38 389 ARG A N 1
ATOM 3014 C CA . ARG A 1 389 ? -22.968 21.567 39.434 1.00 90.38 389 ARG A CA 1
ATOM 3015 C C . ARG A 1 389 ? -23.127 22.848 38.627 1.00 90.38 389 ARG A C 1
ATOM 3017 O O . ARG A 1 389 ? -22.807 22.872 37.438 1.00 90.38 389 ARG A O 1
ATOM 3024 N N . CYS A 1 390 ? -23.544 23.924 39.281 1.00 89.94 390 CYS A N 1
ATOM 3025 C CA . CYS A 1 390 ? -23.516 25.248 38.671 1.00 89.94 390 CYS A CA 1
ATOM 3026 C C . CYS A 1 390 ? -22.074 25.695 38.379 1.00 89.94 390 CYS A C 1
ATOM 3028 O O . CYS A 1 390 ? -21.144 25.441 39.152 1.00 89.94 390 CYS A O 1
ATOM 3030 N N . SER A 1 391 ? -21.873 26.345 37.235 1.00 89.56 391 SER A N 1
ATOM 3031 C CA . SER A 1 391 ? -20.554 26.799 36.782 1.00 89.56 391 SER A CA 1
ATOM 3032 C C . SER A 1 391 ? -20.021 27.955 37.627 1.00 89.56 391 SER A C 1
ATOM 3034 O O . SER A 1 391 ? -18.814 28.044 37.846 1.00 89.56 391 SER A O 1
ATOM 3036 N N . THR A 1 392 ? -20.910 28.807 38.149 1.00 87.56 392 THR A N 1
ATOM 3037 C CA . THR A 1 392 ? -20.524 29.935 39.007 1.00 87.56 392 THR A CA 1
ATOM 3038 C C . THR A 1 392 ? -20.455 29.500 40.476 1.00 87.56 392 THR A C 1
ATOM 3040 O O . THR A 1 392 ? -21.443 28.971 40.994 1.00 87.56 392 THR A O 1
ATOM 3043 N N . PRO A 1 393 ? -19.343 29.760 41.188 1.00 83.81 393 PRO A N 1
ATOM 3044 C CA . PRO A 1 393 ? -19.249 29.520 42.626 1.00 83.81 393 PRO A CA 1
ATOM 3045 C C . PRO A 1 393 ? -20.355 30.237 43.416 1.00 83.81 393 PRO A C 1
ATOM 3047 O O . PRO A 1 393 ? -20.722 31.367 43.095 1.00 83.81 393 PRO A O 1
ATOM 3050 N N . GLY A 1 394 ? -20.884 29.585 44.454 1.00 82.44 394 GLY A N 1
ATOM 3051 C CA . GLY A 1 394 ? -21.965 30.130 45.290 1.00 82.44 394 GLY A CA 1
ATOM 3052 C C . GLY A 1 394 ? -23.371 30.023 44.684 1.00 82.44 394 GLY A C 1
ATOM 3053 O O . GLY A 1 394 ? -24.329 30.496 45.290 1.00 82.44 394 GLY A O 1
ATOM 3054 N N . GLN A 1 395 ? -23.517 29.406 43.507 1.00 88.19 395 GLN A N 1
ATOM 3055 C CA . GLN A 1 395 ? -24.824 29.043 42.958 1.00 88.19 395 GLN A CA 1
ATOM 3056 C C . GLN A 1 395 ? -25.235 27.623 43.354 1.00 88.19 395 GLN A C 1
ATOM 3058 O O . GLN A 1 395 ? -24.396 26.732 43.489 1.00 88.19 395 GLN A O 1
ATOM 3063 N N . PHE A 1 396 ? -26.542 27.423 43.486 1.00 89.06 396 PHE A N 1
ATOM 3064 C CA . PHE A 1 396 ? -27.180 26.139 43.766 1.00 89.06 396 PHE A CA 1
ATOM 3065 C C . PHE A 1 396 ? -28.357 25.909 42.808 1.00 89.06 396 PHE A C 1
ATOM 3067 O O . PHE A 1 396 ? -28.863 26.847 42.188 1.00 89.06 396 PHE A O 1
ATOM 3074 N N . PHE A 1 397 ? -28.799 24.661 42.673 1.00 88.75 397 PHE A N 1
ATOM 3075 C CA . PHE A 1 397 ? -30.011 24.312 41.924 1.00 88.75 397 PHE A CA 1
ATOM 3076 C C . PHE A 1 397 ? -31.264 24.740 42.684 1.00 88.75 397 PHE A C 1
ATOM 3078 O O . PHE A 1 397 ? -31.229 24.824 43.901 1.00 88.75 397 PHE A O 1
ATOM 3085 N N . ARG A 1 398 ? -32.400 24.958 42.017 1.00 85.44 398 ARG A N 1
ATOM 3086 C CA . ARG A 1 398 ? -33.635 25.505 42.625 1.00 85.44 398 ARG A CA 1
ATOM 3087 C C . ARG A 1 398 ? -34.092 24.824 43.930 1.00 85.44 398 ARG A C 1
ATOM 3089 O O . ARG A 1 398 ? -34.729 25.463 44.762 1.00 85.44 398 ARG A O 1
ATOM 3096 N N . ASP A 1 399 ? -33.764 23.552 44.129 1.00 85.62 399 ASP A N 1
ATOM 3097 C CA . ASP A 1 399 ? -34.033 22.792 45.356 1.00 85.62 399 ASP A CA 1
ATOM 3098 C C . ASP A 1 399 ? -32.936 22.912 46.437 1.00 85.62 399 ASP A C 1
ATOM 3100 O O . ASP A 1 399 ? -32.899 22.121 47.375 1.00 85.62 399 ASP A O 1
ATOM 3104 N N . ARG A 1 400 ? -32.053 23.910 46.319 1.00 84.50 400 ARG A N 1
ATOM 3105 C CA . ARG A 1 400 ? -30.921 24.221 47.210 1.00 84.50 400 ARG A CA 1
ATOM 3106 C C . ARG A 1 400 ? -29.832 23.148 47.293 1.00 84.50 400 ARG A C 1
ATOM 3108 O O . ARG A 1 400 ? -29.032 23.164 48.225 1.00 84.50 400 ARG A O 1
ATOM 3115 N N . LYS A 1 401 ? -29.752 22.243 46.314 1.00 86.38 401 LYS A N 1
ATOM 3116 C CA . LYS A 1 401 ? -28.628 21.302 46.189 1.00 86.38 401 LYS A CA 1
ATOM 3117 C C . LYS A 1 401 ? -27.466 21.928 45.419 1.00 86.38 401 LYS A C 1
ATOM 3119 O O . LYS A 1 401 ? -27.681 22.727 44.508 1.00 86.38 401 LYS A O 1
ATOM 3124 N N . TYR A 1 402 ? -26.238 21.546 45.763 1.00 85.50 402 TYR A N 1
ATOM 3125 C CA . TYR A 1 402 ? -25.024 21.993 45.064 1.00 85.50 402 TYR A CA 1
ATOM 3126 C C . TYR A 1 402 ? -24.690 21.126 43.851 1.00 85.50 402 TYR A C 1
ATOM 3128 O O . TYR A 1 402 ? -24.107 21.610 42.879 1.00 85.50 402 TYR A O 1
ATOM 3136 N N . ASP A 1 403 ? -25.079 19.858 43.904 1.00 87.25 403 ASP A N 1
ATOM 3137 C CA . ASP A 1 403 ? -24.811 18.856 42.894 1.00 87.25 403 ASP A CA 1
ATOM 3138 C C . ASP A 1 403 ? -26.073 18.073 42.512 1.00 87.25 403 ASP A C 1
ATOM 3140 O O . ASP A 1 403 ? -27.002 17.868 43.298 1.00 87.25 403 ASP A O 1
ATOM 3144 N N . LYS A 1 404 ? -26.102 17.661 41.247 1.00 87.88 404 LYS A N 1
ATOM 3145 C CA . LYS A 1 404 ? -27.111 16.791 40.643 1.00 87.88 404 LYS A CA 1
ATOM 3146 C C . LYS A 1 404 ? -26.412 15.654 39.933 1.00 87.88 404 LYS A C 1
ATOM 3148 O O . LYS A 1 404 ? -25.275 15.799 39.485 1.00 87.88 404 LYS A O 1
ATOM 3153 N N . THR A 1 405 ? -27.094 14.527 39.814 1.00 89.12 405 THR A N 1
ATOM 3154 C CA . THR A 1 405 ? -26.499 13.302 39.288 1.00 89.12 405 THR A CA 1
ATOM 3155 C C . THR A 1 405 ? -27.325 12.743 38.145 1.00 89.12 405 THR A C 1
ATOM 3157 O O . THR A 1 405 ? -28.542 12.575 38.239 1.00 89.12 405 THR A O 1
ATOM 3160 N N . PHE A 1 406 ? -26.628 12.431 37.057 1.00 87.94 406 PHE A N 1
ATOM 3161 C CA . PHE A 1 406 ? -27.184 11.791 35.873 1.00 87.94 406 PHE A CA 1
ATOM 3162 C C . PHE A 1 406 ? -26.467 10.475 35.637 1.00 87.94 406 PHE A C 1
ATOM 3164 O O . PHE A 1 406 ? -25.255 10.376 35.809 1.00 87.94 406 PHE A O 1
ATOM 3171 N N . GLN A 1 407 ? -27.204 9.457 35.225 1.00 91.19 407 GLN A N 1
ATOM 3172 C CA . GLN A 1 407 ? -26.632 8.181 34.829 1.00 91.19 407 GLN A CA 1
ATOM 3173 C C . GLN A 1 407 ? -26.741 8.027 33.329 1.00 91.19 407 GLN A C 1
ATOM 3175 O O . GLN A 1 407 ? -27.804 8.258 32.756 1.00 91.19 407 GLN A O 1
ATOM 3180 N N . CYS A 1 408 ? -25.647 7.596 32.713 1.00 90.44 408 CYS A N 1
ATOM 3181 C CA . CYS A 1 408 ? -25.711 7.007 31.393 1.00 90.44 408 CYS A CA 1
ATOM 3182 C C . CYS A 1 408 ? -26.114 5.537 31.556 1.00 90.44 408 CYS A C 1
ATOM 3184 O O . CYS A 1 408 ? -25.354 4.742 32.121 1.00 90.44 408 CYS A O 1
ATOM 3186 N N . ASN A 1 409 ? -27.336 5.203 31.145 1.00 90.50 409 ASN A N 1
ATOM 3187 C CA . ASN A 1 409 ? -27.927 3.872 31.256 1.00 90.50 409 ASN A CA 1
ATOM 3188 C C . ASN A 1 409 ? -28.314 3.355 29.876 1.00 90.50 409 ASN A C 1
ATOM 3190 O O . ASN A 1 409 ? -28.642 4.136 28.986 1.00 90.50 409 ASN A O 1
ATOM 3194 N N . LEU A 1 410 ? -28.302 2.036 29.703 1.00 90.31 410 LEU A N 1
ATOM 3195 C CA . LEU A 1 410 ? -28.831 1.436 28.484 1.00 90.31 410 LEU A CA 1
ATOM 3196 C C . LEU A 1 410 ? -30.344 1.631 28.421 1.00 90.31 410 LEU A C 1
ATOM 3198 O O . LEU A 1 410 ? -31.032 1.575 29.443 1.00 90.31 410 LEU A O 1
ATOM 3202 N N . VAL A 1 411 ? -30.851 1.869 27.216 1.00 89.75 411 VAL A N 1
ATOM 3203 C CA . VAL A 1 411 ? -32.293 1.919 26.961 1.00 89.75 411 VAL A CA 1
ATOM 3204 C C . VAL A 1 411 ? -32.896 0.546 27.303 1.00 89.75 411 VAL A C 1
ATOM 3206 O O . VAL A 1 411 ? -32.253 -0.474 27.036 1.00 89.75 411 VAL A O 1
ATOM 3209 N N . PRO A 1 412 ? -34.109 0.472 27.890 1.00 86.00 412 PRO A N 1
ATOM 3210 C CA . PRO A 1 412 ? -34.754 -0.807 28.169 1.00 86.00 412 PRO A CA 1
ATOM 3211 C C . PRO A 1 412 ? -34.784 -1.711 26.930 1.00 86.00 412 PRO A C 1
ATOM 3213 O O . PRO A 1 412 ? -35.167 -1.274 25.849 1.00 86.00 412 PRO A O 1
ATOM 3216 N N . ASN A 1 413 ? -34.380 -2.973 27.098 1.00 84.88 413 ASN A N 1
ATOM 3217 C CA . ASN A 1 413 ? -34.244 -3.979 26.034 1.00 84.88 413 ASN A CA 1
ATOM 3218 C C . ASN A 1 413 ? -33.183 -3.685 24.952 1.00 84.88 413 ASN A C 1
ATOM 3220 O O . ASN A 1 413 ? -33.105 -4.431 23.978 1.00 84.88 413 ASN A O 1
ATOM 3224 N N . SER A 1 414 ? -32.341 -2.661 25.119 1.00 85.94 414 SER A N 1
ATOM 3225 C CA . SER A 1 414 ? -31.219 -2.377 24.219 1.00 85.94 414 SER A CA 1
ATOM 3226 C C . SER A 1 414 ? -29.882 -2.817 24.814 1.00 85.94 414 SER A C 1
ATOM 3228 O O . SER A 1 414 ? -29.636 -2.697 26.014 1.00 85.94 414 SER A O 1
ATOM 3230 N N . THR A 1 415 ? -28.987 -3.307 23.958 1.00 85.88 415 THR A N 1
ATOM 3231 C CA . THR A 1 415 ? -27.595 -3.636 24.307 1.00 85.88 415 THR A CA 1
ATOM 3232 C C . THR A 1 415 ? -26.588 -2.610 23.786 1.00 85.88 415 THR A C 1
ATOM 3234 O O . THR A 1 415 ? -25.446 -2.609 24.249 1.00 85.88 415 THR A O 1
ATOM 3237 N N . ILE A 1 416 ? -27.011 -1.743 22.856 1.00 88.00 416 ILE A N 1
ATOM 3238 C CA . ILE A 1 416 ? -26.145 -0.837 22.080 1.00 88.00 416 ILE A CA 1
ATOM 3239 C C . ILE A 1 416 ? -26.572 0.631 22.117 1.00 88.00 416 ILE A C 1
ATOM 3241 O O . ILE A 1 416 ? -25.869 1.480 21.577 1.00 88.00 416 ILE A O 1
ATOM 3245 N N . GLU A 1 417 ? -27.701 0.950 22.747 1.00 88.44 417 GLU A N 1
ATOM 3246 C CA . GLU A 1 417 ? -28.186 2.324 22.883 1.00 88.44 417 GLU A CA 1
ATOM 3247 C C . GLU A 1 417 ? -28.217 2.726 24.350 1.00 88.44 417 GLU A C 1
ATOM 3249 O O . GLU A 1 417 ? -28.715 1.988 25.203 1.00 88.44 417 GLU A O 1
ATOM 3254 N N . ALA A 1 418 ? -27.704 3.921 24.635 1.00 89.00 418 ALA A N 1
ATOM 3255 C CA . ALA A 1 418 ? -27.686 4.484 25.972 1.00 89.00 418 ALA A CA 1
ATOM 3256 C C . ALA A 1 418 ? -28.334 5.870 25.998 1.00 89.00 418 ALA A C 1
ATOM 3258 O O . ALA A 1 418 ? -28.177 6.678 25.079 1.00 89.00 418 ALA A O 1
ATOM 3259 N N . THR A 1 419 ? -29.042 6.146 27.087 1.00 89.00 419 THR A N 1
ATOM 3260 C CA . THR A 1 419 ? -29.703 7.418 27.358 1.00 89.00 419 THR A CA 1
ATOM 3261 C C . THR A 1 419 ? -29.335 7.939 28.739 1.00 89.00 419 THR A C 1
ATOM 3263 O O . THR A 1 419 ? -28.961 7.190 29.647 1.00 89.00 419 THR A O 1
ATOM 3266 N N . TRP A 1 420 ? -29.454 9.253 28.896 1.00 87.44 420 TRP A N 1
ATOM 3267 C CA . TRP A 1 420 ? -29.352 9.890 30.196 1.00 87.44 420 TRP A CA 1
ATOM 3268 C C . TRP A 1 420 ? -30.628 9.659 30.996 1.00 87.44 420 TRP A C 1
ATOM 3270 O O . TRP A 1 420 ? -31.732 9.806 30.476 1.00 87.44 420 TRP A O 1
ATOM 3280 N N . SER A 1 421 ? -30.465 9.342 32.275 1.00 85.56 421 SER A N 1
ATOM 3281 C CA . SER A 1 421 ? -31.552 9.296 33.248 1.00 85.56 421 SER A CA 1
ATOM 3282 C C . SER A 1 421 ? -31.133 10.023 34.530 1.00 85.56 421 SER A C 1
ATOM 3284 O O . SER A 1 421 ? -30.027 9.762 35.025 1.00 85.56 421 SER A O 1
ATOM 3286 N N . PRO A 1 422 ? -31.967 10.912 35.094 1.00 83.50 422 PRO A N 1
ATOM 3287 C CA . PRO A 1 422 ? -31.693 11.512 36.395 1.00 83.50 422 PRO A CA 1
ATOM 3288 C C . PRO A 1 422 ? -31.719 10.444 37.498 1.00 83.50 422 PRO A C 1
ATOM 3290 O O . PRO A 1 422 ? -32.515 9.508 37.454 1.00 83.50 422 PRO A O 1
ATOM 3293 N N . VAL A 1 423 ? -30.843 10.576 38.496 1.00 82.25 423 VAL A N 1
ATOM 3294 C CA . VAL A 1 423 ? -30.855 9.711 39.692 1.00 82.25 423 VAL A CA 1
ATOM 3295 C C . VAL A 1 423 ? -31.847 10.250 40.715 1.00 82.25 423 VAL A C 1
ATOM 3297 O O . VAL A 1 423 ? -32.092 11.455 40.762 1.00 82.25 423 VAL A O 1
ATOM 3300 N N . GLU A 1 424 ? -32.387 9.369 41.558 1.00 67.75 424 GLU A N 1
ATOM 3301 C CA . GLU A 1 424 ? -33.260 9.708 42.684 1.00 67.75 424 GLU A CA 1
ATOM 3302 C C . GLU A 1 424 ? -32.803 10.984 43.423 1.00 67.75 424 GLU A C 1
ATOM 3304 O O . GLU A 1 424 ? -31.646 11.135 43.819 1.00 67.75 424 GLU A O 1
ATOM 3309 N N . GLY A 1 425 ? -33.717 11.953 43.550 1.00 65.12 425 GLY A N 1
ATOM 3310 C CA . GLY A 1 425 ? -33.434 13.279 44.109 1.00 65.12 425 GLY A CA 1
ATOM 3311 C C . GLY A 1 425 ? -32.957 14.343 43.104 1.00 65.12 425 GLY A C 1
ATOM 3312 O O . GLY A 1 425 ? -32.789 15.503 43.503 1.00 65.12 425 GLY A O 1
ATOM 3313 N N . THR A 1 426 ? -32.777 13.993 41.828 1.00 71.31 426 THR A N 1
ATOM 3314 C CA . THR A 1 426 ? -32.592 14.921 40.701 1.00 71.31 426 THR A CA 1
ATOM 3315 C C . THR A 1 426 ? -33.925 15.098 39.974 1.00 71.31 426 THR A C 1
ATOM 3317 O O . THR A 1 426 ? -34.333 14.262 39.179 1.00 71.31 426 THR A O 1
ATOM 3320 N N . LEU A 1 427 ? -34.629 16.195 40.261 1.00 70.69 427 LEU A N 1
ATOM 3321 C CA . LEU A 1 427 ? -35.824 16.593 39.513 1.00 70.69 427 LEU A CA 1
ATOM 3322 C C . LEU A 1 427 ? -35.406 17.483 38.344 1.00 70.69 427 LEU A C 1
ATOM 3324 O O . LEU A 1 427 ? -34.818 18.541 38.577 1.00 70.69 427 LEU A O 1
ATOM 3328 N N . GLU A 1 428 ? -35.737 17.113 37.109 1.00 71.50 428 GLU A N 1
ATOM 3329 C CA . GLU A 1 428 ? -35.413 17.926 35.923 1.00 71.50 428 GLU A CA 1
ATOM 3330 C C . GLU A 1 428 ? -35.976 19.352 36.034 1.00 71.50 428 GLU A C 1
ATOM 3332 O O . GLU A 1 428 ? -35.291 20.320 35.725 1.00 71.50 428 GLU A O 1
ATOM 3337 N N . SER A 1 429 ? -37.163 19.512 36.625 1.00 72.38 429 SER A N 1
ATOM 3338 C CA . SER A 1 429 ? -37.789 20.817 36.899 1.00 72.38 429 SER A CA 1
ATOM 3339 C C . SER A 1 429 ? -37.014 21.714 37.881 1.00 72.38 429 SER A C 1
ATOM 3341 O O . SER A 1 429 ? -37.304 22.908 37.996 1.00 72.38 429 SER A O 1
ATOM 3343 N N . SER A 1 430 ? -36.032 21.159 38.602 1.00 76.31 430 SER A N 1
ATOM 3344 C CA . SER A 1 430 ? -35.153 21.885 39.531 1.00 76.31 430 SER A CA 1
ATOM 3345 C C . SER A 1 430 ? -33.807 22.285 38.917 1.00 76.31 430 SER A C 1
ATOM 3347 O O . SER A 1 430 ? -33.004 22.942 39.583 1.00 76.31 430 SER A O 1
ATOM 3349 N N . MET A 1 431 ? -33.560 21.919 37.655 1.00 79.31 431 MET A N 1
ATOM 3350 C CA . MET A 1 431 ? -32.300 22.133 36.944 1.00 79.31 431 MET A CA 1
ATOM 3351 C C . MET A 1 431 ? -32.155 23.577 36.444 1.00 79.31 431 MET A C 1
ATOM 3353 O O . MET A 1 431 ? -32.067 23.855 35.255 1.00 79.31 431 MET A O 1
ATOM 3357 N N . GLN A 1 432 ? -32.132 24.527 37.376 1.00 84.50 432 GLN A N 1
ATOM 3358 C CA . GLN A 1 432 ? -31.837 25.928 37.100 1.00 84.50 432 GLN A CA 1
ATOM 3359 C C . GLN A 1 432 ? -30.935 26.477 38.202 1.00 84.50 432 GLN A C 1
ATOM 3361 O O . GLN A 1 432 ? -31.262 26.370 39.386 1.00 84.50 432 GLN A O 1
ATOM 3366 N N . CYS A 1 433 ? -29.807 27.066 37.808 1.00 85.81 433 CYS A N 1
ATOM 3367 C CA . CYS A 1 433 ? -28.855 27.667 38.733 1.00 85.81 433 CYS A CA 1
ATOM 3368 C C . CYS A 1 433 ? -29.377 29.001 39.273 1.00 85.81 433 CYS A C 1
ATOM 3370 O O . CYS A 1 433 ? -29.753 29.894 38.513 1.00 85.81 433 CYS 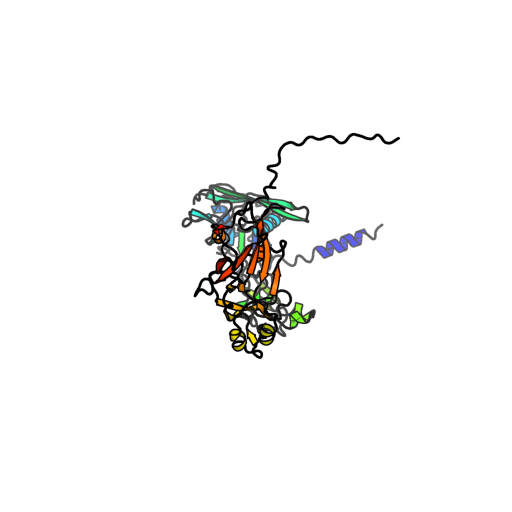A O 1
ATOM 3372 N N . GLN A 1 434 ? -29.377 29.145 40.596 1.00 85.88 434 GLN A N 1
ATOM 3373 C CA . GLN A 1 434 ? -29.798 30.346 41.311 1.00 85.88 434 GLN A CA 1
ATOM 3374 C C . GLN A 1 434 ? -28.676 30.828 42.228 1.00 85.88 434 GLN A C 1
ATOM 3376 O O . GLN A 1 434 ? -27.868 30.038 42.715 1.00 85.88 434 GLN A O 1
ATOM 3381 N N . ARG A 1 435 ? -28.606 32.145 42.443 1.00 77.69 435 ARG A N 1
ATOM 3382 C CA . ARG A 1 435 ? -27.743 32.732 43.472 1.00 77.69 435 ARG A CA 1
ATOM 3383 C C . ARG A 1 435 ? -28.504 32.791 44.783 1.00 77.69 435 ARG A C 1
ATOM 3385 O O . ARG A 1 435 ? -29.719 32.987 44.793 1.00 77.69 435 ARG A O 1
ATOM 3392 N N . GLU A 1 436 ? -27.765 32.694 45.875 1.00 61.22 436 GLU A N 1
ATOM 3393 C CA . GLU A 1 436 ? -28.268 33.061 47.187 1.00 61.22 436 GLU A CA 1
ATOM 3394 C C . GLU A 1 436 ? -28.652 34.548 47.153 1.00 61.22 436 GLU A C 1
ATOM 3396 O O . GLU A 1 436 ? -27.802 35.438 47.187 1.00 61.22 436 GLU A O 1
ATOM 3401 N N . PHE A 1 437 ? -29.944 34.846 47.003 1.00 49.84 437 PHE A N 1
ATOM 3402 C CA . PHE A 1 437 ? -30.437 36.175 47.328 1.00 49.84 437 PHE A CA 1
ATOM 3403 C C . PHE A 1 437 ? -30.371 36.281 48.844 1.00 49.84 437 PHE A C 1
ATOM 3405 O O . PHE A 1 437 ? -31.247 35.784 49.552 1.00 49.84 437 PHE A O 1
ATOM 3412 N N . GLY A 1 438 ? -29.290 36.892 49.331 1.00 42.44 438 GLY A N 1
ATOM 3413 C CA . GLY A 1 438 ? -29.191 37.314 50.714 1.00 42.44 438 GLY A CA 1
ATOM 3414 C C . GLY A 1 438 ? -30.455 38.083 51.076 1.00 42.44 438 GLY A C 1
ATOM 3415 O O . GLY A 1 438 ? -30.778 39.104 50.466 1.00 42.44 438 GLY A O 1
ATOM 3416 N N . ALA A 1 439 ? -31.186 37.563 52.054 1.00 39.28 439 ALA A N 1
ATOM 3417 C CA . ALA A 1 439 ? -32.234 38.286 52.738 1.00 39.28 439 ALA A CA 1
ATOM 3418 C C . ALA A 1 439 ? -31.605 39.490 53.460 1.00 39.28 439 ALA A C 1
ATOM 3420 O O . ALA A 1 439 ? -31.283 39.432 54.639 1.00 39.28 439 ALA A O 1
ATOM 3421 N N . LEU A 1 440 ? -31.421 40.592 52.735 1.00 38.59 440 LEU A N 1
ATOM 3422 C CA . LEU A 1 440 ? -31.266 41.933 53.287 1.00 38.59 440 LEU A CA 1
ATOM 3423 C C . LEU A 1 440 ? -32.315 42.845 52.649 1.00 38.59 440 LEU A C 1
ATOM 3425 O O . LEU A 1 440 ? -32.025 43.874 52.047 1.00 38.59 440 LEU A O 1
ATOM 3429 N N . GLY A 1 441 ? -33.579 42.478 52.856 1.00 36.72 441 GLY A N 1
ATOM 3430 C CA . GLY A 1 441 ? -34.592 43.480 53.156 1.00 36.72 441 GLY A CA 1
ATOM 3431 C C . GLY A 1 441 ? -34.306 44.022 54.557 1.00 36.72 441 GLY A C 1
ATOM 3432 O O . GLY A 1 441 ? -34.856 43.530 55.534 1.00 36.72 441 GLY A O 1
ATOM 3433 N N . GLY A 1 442 ? -33.390 44.983 54.661 1.00 30.80 442 GLY A N 1
ATOM 3434 C CA . GLY A 1 442 ? -32.955 45.575 55.923 1.00 30.80 442 GLY A CA 1
ATOM 3435 C C . GLY A 1 442 ? -32.821 47.080 55.770 1.00 30.80 442 GLY A C 1
ATOM 3436 O O . GLY A 1 442 ? -31.930 47.569 55.086 1.00 30.80 442 GLY A O 1
ATOM 3437 N N . ARG A 1 443 ? -33.760 47.802 56.377 1.00 34.59 443 ARG A N 1
ATOM 3438 C CA . ARG A 1 443 ? -33.835 49.262 56.444 1.00 34.59 443 ARG A CA 1
ATOM 3439 C C . ARG A 1 443 ? -32.493 49.889 56.834 1.00 34.59 443 ARG A C 1
ATOM 3441 O O . ARG A 1 443 ? -31.805 49.394 57.719 1.00 34.59 443 ARG A O 1
ATOM 3448 N N . SER A 1 444 ? -32.221 51.048 56.236 1.00 33.34 444 SER A N 1
ATOM 3449 C CA . SER A 1 444 ? -31.322 52.085 56.747 1.00 33.34 444 SER A CA 1
ATOM 3450 C C . SER A 1 444 ? -31.355 52.172 58.280 1.00 33.34 444 SER A C 1
ATOM 3452 O O . SER A 1 444 ? -32.333 52.659 58.845 1.00 33.34 444 SER A O 1
ATOM 3454 N N . TRP A 1 445 ? -30.258 51.779 58.923 1.00 28.52 445 TRP A N 1
ATOM 3455 C CA . TRP A 1 445 ? -29.832 52.299 60.221 1.00 28.52 445 TRP A CA 1
ATOM 3456 C C . TRP A 1 445 ? -28.369 52.722 60.094 1.00 28.52 445 TRP A C 1
ATOM 3458 O O . TRP A 1 445 ? -27.437 51.991 60.412 1.00 28.52 445 TRP A O 1
ATOM 3468 N N . LEU A 1 446 ? -28.182 53.936 59.577 1.00 32.09 446 LEU A N 1
ATOM 3469 C CA . LEU A 1 446 ? -27.017 54.754 59.886 1.00 32.09 446 LEU A CA 1
ATOM 3470 C C . LEU A 1 446 ? -27.100 55.125 61.374 1.00 32.09 446 LEU A C 1
ATOM 3472 O O . LEU A 1 446 ? -27.813 56.054 61.737 1.00 32.09 446 LEU A O 1
ATOM 3476 N N . GLN A 1 447 ? -26.363 54.419 62.229 1.00 31.89 447 GLN A N 1
ATOM 3477 C CA . GLN A 1 447 ? -25.926 54.951 63.519 1.00 31.89 447 GLN A CA 1
ATOM 3478 C C . GLN A 1 447 ? -24.427 54.688 63.692 1.00 31.89 447 GLN A C 1
ATOM 3480 O O . GLN A 1 447 ? -23.976 53.604 64.035 1.00 31.89 447 GLN A O 1
ATOM 3485 N N . SER A 1 448 ? -23.677 55.732 63.341 1.00 32.06 448 SER A N 1
ATOM 3486 C CA . SER A 1 448 ? -22.430 56.207 63.948 1.00 32.06 448 SER A CA 1
ATOM 3487 C C . SER A 1 448 ? -21.775 55.350 65.043 1.00 32.06 448 SER A C 1
ATOM 3489 O O . SER A 1 448 ? -22.268 55.309 66.168 1.00 32.06 448 SER A O 1
ATOM 3491 N N . CYS A 1 449 ? -20.543 54.904 64.780 1.00 26.08 449 CYS A N 1
ATOM 3492 C CA . CYS A 1 449 ? -19.473 54.936 65.781 1.00 26.08 449 CYS A CA 1
ATOM 3493 C C . CYS A 1 449 ? -18.221 55.623 65.193 1.00 26.08 449 CYS A C 1
ATOM 3495 O O . CYS A 1 449 ? -17.958 55.486 63.995 1.00 26.08 449 CYS A O 1
ATOM 3497 N N . PRO A 1 450 ? -17.481 56.416 65.991 1.00 34.00 450 PRO A N 1
ATOM 3498 C CA . PRO A 1 450 ? -16.558 57.434 65.499 1.00 34.00 450 PRO A CA 1
ATOM 3499 C C . PRO A 1 450 ? -15.145 56.892 65.264 1.00 34.00 450 PRO A C 1
ATOM 3501 O O . PRO A 1 450 ? -14.689 55.965 65.928 1.00 34.00 450 PRO A O 1
ATOM 3504 N N . LYS A 1 451 ? -14.416 57.564 64.365 1.00 36.00 451 LYS A N 1
ATOM 3505 C CA . LYS A 1 451 ? -12.959 57.458 64.224 1.00 36.00 451 LYS A CA 1
ATOM 3506 C C . LYS A 1 451 ? -12.271 57.777 65.557 1.00 36.00 451 LYS A C 1
ATOM 3508 O O . LYS A 1 451 ? -12.401 58.898 66.047 1.00 36.00 451 LYS A O 1
ATOM 3513 N N . GLN A 1 452 ? -11.446 56.861 66.056 1.00 31.45 452 GLN A N 1
ATOM 3514 C CA . GLN A 1 452 ? -10.344 57.196 66.956 1.00 31.45 452 GLN A CA 1
ATOM 3515 C C . GLN A 1 452 ? -9.025 57.105 66.185 1.00 31.45 452 GLN A C 1
ATOM 3517 O O . GLN A 1 452 ? -8.709 56.091 65.569 1.00 31.45 452 GLN A O 1
ATOM 3522 N N . LYS A 1 453 ? -8.304 58.230 66.181 1.00 33.22 453 LYS A N 1
ATOM 3523 C CA . LYS A 1 453 ? -6.926 58.378 65.707 1.00 33.22 453 LYS A CA 1
ATOM 3524 C C . LYS A 1 453 ? -5.993 57.559 66.603 1.00 33.22 453 LYS A C 1
ATOM 3526 O O . LYS A 1 453 ? -6.107 57.654 67.822 1.00 33.22 453 LYS A O 1
ATOM 3531 N N . SER A 1 454 ? -5.042 56.852 66.004 1.00 32.94 454 SER A N 1
ATOM 3532 C CA . SER A 1 454 ? -3.796 56.473 66.668 1.00 32.94 454 SER A CA 1
ATOM 3533 C C . SER A 1 454 ? -2.873 57.694 66.744 1.00 32.94 454 SER A C 1
ATOM 3535 O O . SER A 1 454 ? -2.728 58.422 65.755 1.00 32.94 454 SER A O 1
ATOM 3537 N N . GLN A 1 455 ? -2.299 57.917 67.927 1.00 37.69 455 GLN A N 1
ATOM 3538 C CA . GLN A 1 455 ? -0.963 58.499 68.065 1.00 37.69 455 GLN A CA 1
ATOM 3539 C C . GLN A 1 455 ? 0.079 57.505 67.561 1.00 37.69 455 GLN A C 1
ATOM 3541 O O . GLN A 1 455 ? -0.197 56.286 67.663 1.00 37.69 455 GLN A O 1
#

Secondary structure (DSSP, 8-state):
--SHHHHHHHHHHHTTS----TTSSSPPBPTTEEEEEETTTTEEEEEE-GGG--EE-HHHHHHHHHTSBSSTT-TTEEEB---SHHHHHHHHHHHHHTT--S--EEBS-EEETTTTEEEETTTEE-GGGTTSPP-TTEEEEEEEEEEE-TTS-EEEEEEEEEEETTS-EE-EEEEEPPPPPGGGSTT--TTTEEESSSS--TT-EEEEEEPTTEE-GGGTS--GGGGTTTEEEEEEEEETTEEEEEEEEES--S---PPEEPEEEHHHHHHS---S-B-GGGGGGS-TTPEEETT-EEEEEBPTTEEETTBTT--EEEEEEEE-SS-TTSEEEEPPPEEEPBBPGGGGGGT--TTTEEEEEEEETTTTEEE-GGGGGGTTBTTEEEEEEESSTTEEETTS-SEEEEEEEEPTT-SS-EEEEE-TT--GGG--EEE--------------------

Foldseek 3Di:
DPVVVVVVVVVVVVVPPPPPDQPFQDAAFDPQKDWGADQVQLKIKIFGQPVPWWWFFQVVLQCCQQRGGLEGNDPQKGFQDDQDQVSVFSVQVVCVVRVVHQWFGFHCWAQDPVVQFTANPPDGGPPQCPVPGHDRQWGKTKGWDWDQDPVRDIGIDMDIDIDGRGDTGTHMMMGRGDFEDPVQPPPDDPVFWDWPDPPHHAQDKIATATDFQWDFPLVVVPDPVSVLARIWHWHFGDDNHGSGDTYTDRSDDDDHGTTDGAWDALLVVVVPPCPAQWDPVQNVVGDRHDTHTAFDKRKTFGFQQWAFPVDLQHRIDIWGFGADPVHRNHTDTDDGHTDGAFADPCQCVLQDDPVFKDFAWKAAPVVRDIDGNVVVVPQRGPAIKIKMATPDPQKGFQVRHGIWIWGFAADVPDRRYTHIDTDPPDDSVRRDIDHPPPPPPDDDDPDDDDDDDDD

Organism: NCBI:txid282301

Sequence (455 aa):
MASMRLLLLAFMGLACHLVRAASSSCLSASPGWQMRYEQDLGVCHYFRAAGSRQQVNFSTAESWCRDATSVSNLASIRLVRLSTDQQRTLVVRALTQVGIGYSNLWTEAQCNGSTNRYSWGTSSEVTELKSVACNSSLAVKFTGHVIPAADGSYKVNSVFSAVTLDNLGTTVCEYDVPRCDMSTASNFNWTRMQPDVDPIADGRIVKAACAPGFFRTSEVDGTPDSLIRNRYRCDHVSSASSIGTANLVAMNNTVVDHCKPMSCQGSVLLNLNLQVDFKETYRNRIDPNREYLFGESIPVECKTGYVKITNRTDINSTIDCRQNALKPNEGQWDPIFCTPVGCNKSAMSGAYDYNTMQMYKAYDRLKDRTYTSSETHMFPYYPNTVYVRCSTPGQFFRDRKYDKTFQCNLVPNSTIEATWSPVEGTLESSMQCQREFGALGGRSWLQSCPKQKSQ

Radius of gyration: 38.07 Å; chains: 1; bounding box: 95×84×107 Å